Protein AF-A0A8J5D460-F1 (afdb_monomer)

Foldseek 3Di:
DDDDDDDDDDDDDDDDDDDDDDDDDDDDDDPPVVQQQPLLGHADCALDDLEQGFLSSLVSPLVVVCVDPVNVPPDDSLVSLLVSLVRRVVLCVVLVAAFDDSNVLSVLNVVLVVLSVVVSVVSPDPDDVPCSSVVNSVNRRHGSDRGDPVLLVVCVVVVPDDPVVVVVVVVVVVVLVVPDLVVLVVCLVCVVVVVPDPVSNVVSVVVNCCCVPQVVVLQVCQFQLLCLLVSLLVSLLVLVVCCVVPVVVSVVVNVLSVVQQPCLAQQNLLSPLLDPPDDLVLNLLLLVLQVVADADPDADDDDTDHDDHDNPDGSSNNHYNNNCVLVVVLVADSPCSNPRSVCLVVDPRSVSSSVCSRPDGGRSHSSCCVVVVCVVSLVSYGPDPVVSVSSVSSNVVCVVVFVDDPPVRVPD

pLDDT: mean 74.55, std 19.91, range [27.84, 95.88]

Radius of gyration: 32.1 Å; Cα contacts (8 Å, |Δi|>4): 357; chains: 1; bounding box: 64×107×65 Å

Secondary structure (DSSP, 8-state):
----------------PPPP------PPPPPGGGS-BTTTBS--SS--SSSPPBHHHHHHHHHHHHHSGGGTT---HHHHHHHHHHHHHHHHHHTT--B--HHHHHHHHHHHHHHHHHHHTTTT-SS-TTSHHHHHHHHHHSB---B-HHHHHHHHHT-SS-HHHHHHHHHHHHHHHH--HHHHHHHHHTTTTTT--HHHHHHHHHHHHHIIIIIHHHHHTTT-TTTHHHHHHHHHHHHHHHTTT-HHHHHHHHHHHTT-GGGGSTTTGGGGGG-SSS-HHHHHHHHHHHHHSPPPSS---SSPPPPPP-TT--GGGG--GGGGHHHHHHT---GGGGS-GGGGGG-HHHHHHHHHHHHS-----HHHHHHHHHHHHHHHH-S-HHHHHHHHHHHHHHHHH-S--STTTTT-

Mean predicted aligned error: 18.3 Å

Structure (mmCIF, N/CA/C/O backbone):
data_AF-A0A8J5D460-F1
#
_entry.id   AF-A0A8J5D460-F1
#
loop_
_atom_site.group_PDB
_atom_site.id
_atom_site.type_symbol
_atom_site.label_atom_id
_atom_site.label_alt_id
_atom_site.label_comp_id
_atom_site.label_asym_id
_atom_site.label_entity_id
_atom_site.label_seq_id
_atom_site.pdbx_PDB_ins_code
_atom_site.Cartn_x
_atom_site.Cartn_y
_atom_site.Cartn_z
_atom_site.occupancy
_atom_site.B_iso_or_equiv
_atom_site.auth_seq_id
_atom_site.auth_comp_id
_atom_site.auth_asym_id
_atom_site.auth_atom_id
_atom_site.pdbx_PDB_model_num
ATOM 1 N N . MET A 1 1 ? -38.993 -71.519 4.239 1.00 30.92 1 MET A N 1
ATOM 2 C CA . MET A 1 1 ? -38.306 -71.384 5.542 1.00 30.92 1 MET A CA 1
ATOM 3 C C . MET A 1 1 ? -38.251 -69.896 5.842 1.00 30.92 1 MET A C 1
ATOM 5 O O . MET A 1 1 ? -37.661 -69.175 5.060 1.00 30.92 1 MET A O 1
ATOM 9 N N . ALA A 1 2 ? -39.168 -69.382 6.667 1.00 29.34 2 ALA A N 1
ATOM 10 C CA . ALA A 1 2 ? -38.977 -69.244 8.120 1.00 29.34 2 ALA A CA 1
ATOM 11 C C . ALA A 1 2 ? -37.899 -68.165 8.389 1.00 29.34 2 ALA A C 1
ATOM 13 O O . ALA A 1 2 ? -36.791 -68.304 7.907 1.00 29.34 2 ALA A O 1
ATOM 14 N N . VAL A 1 3 ? -38.135 -67.053 9.085 1.00 30.08 3 VAL A N 1
ATOM 15 C CA . VAL A 1 3 ? -38.998 -66.846 10.249 1.00 30.08 3 VAL A CA 1
ATOM 16 C C . VAL A 1 3 ? -39.452 -65.379 10.283 1.00 30.08 3 VAL A C 1
ATOM 18 O O . VAL A 1 3 ? -38.663 -64.470 10.504 1.00 30.08 3 VAL A O 1
ATOM 21 N N . SER A 1 4 ? -40.754 -65.163 10.092 1.00 34.84 4 SER A N 1
ATOM 22 C CA . SER A 1 4 ? -41.487 -64.021 10.637 1.00 34.84 4 SER A CA 1
ATOM 23 C C . SER A 1 4 ? -42.200 -64.549 11.879 1.00 34.84 4 SER A C 1
ATOM 25 O O . SER A 1 4 ? -43.161 -65.304 11.733 1.00 34.84 4 SER A O 1
ATOM 27 N N . LYS A 1 5 ? -41.637 -64.281 13.067 1.00 35.19 5 LYS A N 1
ATOM 28 C CA . LYS A 1 5 ? -42.195 -64.457 14.429 1.00 35.19 5 LYS A CA 1
ATOM 29 C C . LYS A 1 5 ? -41.032 -64.552 15.423 1.00 35.19 5 LYS A C 1
ATOM 31 O O . LYS A 1 5 ? -40.564 -65.653 15.657 1.00 35.19 5 LYS A O 1
ATOM 36 N N . GLU A 1 6 ? -40.609 -63.440 16.027 1.00 31.88 6 GLU A N 1
ATOM 37 C CA . GLU A 1 6 ? -39.998 -63.468 17.372 1.00 31.88 6 GLU A CA 1
ATOM 38 C C . GLU A 1 6 ? -39.789 -62.068 17.964 1.00 31.88 6 GLU A C 1
ATOM 40 O O . GLU A 1 6 ? -38.684 -61.639 18.247 1.00 31.88 6 GLU A O 1
ATOM 45 N N . LEU A 1 7 ? -40.877 -61.335 18.194 1.00 31.59 7 LEU A N 1
ATOM 46 C CA . LEU A 1 7 ? -40.885 -60.261 19.193 1.00 31.59 7 LEU A CA 1
ATOM 47 C C . LEU A 1 7 ? -42.235 -60.289 19.909 1.00 31.59 7 LEU A C 1
ATOM 49 O O . LEU A 1 7 ? -43.162 -59.543 19.595 1.00 31.59 7 LEU A O 1
ATOM 53 N N . ARG A 1 8 ? -42.378 -61.228 20.847 1.00 27.84 8 ARG A N 1
ATOM 54 C CA . ARG A 1 8 ? -43.469 -61.226 21.823 1.00 27.84 8 ARG A CA 1
ATOM 55 C C . ARG A 1 8 ? -43.002 -61.897 23.114 1.00 27.84 8 ARG A C 1
ATOM 57 O O . ARG A 1 8 ? -42.821 -63.105 23.149 1.00 27.84 8 ARG A O 1
ATOM 64 N N . GLY A 1 9 ? -42.877 -61.096 24.172 1.00 31.39 9 GLY A N 1
ATOM 65 C CA . GLY A 1 9 ? -42.979 -61.570 25.552 1.00 31.39 9 GLY A CA 1
ATOM 66 C C . GLY A 1 9 ? -41.684 -61.615 26.362 1.00 31.39 9 GLY A C 1
ATOM 67 O O . GLY A 1 9 ? -41.114 -62.680 26.553 1.00 31.39 9 GLY A O 1
ATOM 68 N N . ARG A 1 10 ? -41.327 -60.493 26.996 1.00 29.97 10 ARG A N 1
ATOM 69 C CA . ARG A 1 10 ? -40.796 -60.510 28.368 1.00 29.97 10 ARG A CA 1
ATOM 70 C C . ARG A 1 10 ? -41.470 -59.400 29.173 1.00 29.97 10 ARG A C 1
ATOM 72 O O . ARG A 1 10 ? -41.252 -58.223 28.917 1.00 29.97 10 ARG A O 1
ATOM 79 N N . LYS A 1 11 ? -42.338 -59.812 30.103 1.00 31.66 11 LYS A N 1
ATOM 80 C CA . LYS A 1 11 ? -42.829 -58.989 31.213 1.00 31.66 11 LYS A CA 1
ATOM 81 C C . LYS A 1 11 ? -41.647 -58.703 32.141 1.00 31.66 11 LYS A C 1
ATOM 83 O O . LYS A 1 11 ? -40.952 -59.646 32.513 1.00 31.66 11 LYS A O 1
ATOM 88 N N . VAL A 1 12 ? -41.462 -57.446 32.526 1.00 33.38 12 VAL A N 1
ATOM 89 C CA . VAL A 1 12 ? -40.692 -57.068 33.716 1.00 33.38 12 VAL A CA 1
ATOM 90 C C . VAL A 1 12 ? -41.587 -56.170 34.562 1.00 33.38 12 VAL A C 1
ATOM 92 O O . VAL A 1 12 ? -42.344 -55.354 34.038 1.00 33.38 12 VAL A O 1
ATOM 95 N N . ASP A 1 13 ? -41.553 -56.473 35.848 1.00 32.03 13 ASP A N 1
ATOM 96 C CA . ASP A 1 13 ? -42.445 -56.082 36.929 1.00 32.03 13 ASP A CA 1
ATOM 97 C C . ASP A 1 13 ? -42.431 -54.570 37.215 1.00 32.03 13 ASP A C 1
ATOM 99 O O . ASP A 1 13 ? -41.388 -53.923 37.121 1.00 32.03 13 ASP A O 1
ATOM 103 N N . ILE A 1 14 ? -43.595 -54.009 37.553 1.00 35.97 14 ILE A N 1
ATOM 104 C CA . ILE A 1 14 ? -43.812 -52.577 37.807 1.00 35.97 14 ILE A CA 1
ATOM 105 C C . ILE A 1 14 ? -44.030 -52.403 39.311 1.00 35.97 14 ILE A C 1
ATOM 107 O O . ILE A 1 14 ? -45.169 -52.404 39.775 1.00 35.97 14 ILE A O 1
ATOM 111 N N . SER A 1 15 ? -42.955 -52.238 40.082 1.00 37.53 15 SER A N 1
ATOM 112 C CA . SER A 1 15 ? -43.077 -51.842 41.491 1.00 37.53 15 SER A CA 1
ATOM 113 C C . SER A 1 15 ? -41.819 -51.170 42.057 1.00 37.53 15 SER A C 1
ATOM 115 O O . SER A 1 15 ? -41.301 -51.590 43.088 1.00 37.53 15 SER A O 1
ATOM 117 N N . GLU A 1 16 ? -41.358 -50.084 41.432 1.00 32.34 16 GLU A N 1
ATOM 118 C CA . GLU A 1 16 ? -40.508 -49.090 42.106 1.00 32.34 16 GLU A CA 1
ATOM 119 C C . GLU A 1 16 ? -41.055 -47.672 41.855 1.00 32.34 16 GLU A C 1
ATOM 121 O O . GLU A 1 16 ? -41.326 -47.315 40.703 1.00 32.34 16 GLU A O 1
ATOM 126 N N . PRO A 1 17 ? -41.276 -46.848 42.899 1.00 34.00 17 PRO A N 1
ATOM 127 C CA . PRO A 1 17 ? -41.777 -45.491 42.728 1.00 34.00 17 PRO A CA 1
ATOM 128 C C . PRO A 1 17 ? -40.685 -44.563 42.173 1.00 34.00 17 PRO A C 1
ATOM 130 O O . PRO A 1 17 ? -39.598 -44.436 42.734 1.00 34.00 17 PRO A O 1
ATOM 133 N N . LEU A 1 18 ? -41.008 -43.881 41.072 1.00 31.12 18 LEU A N 1
ATOM 134 C CA . LEU A 1 18 ? -40.171 -42.863 40.432 1.00 31.12 18 LEU A CA 1
ATOM 135 C C . LEU A 1 18 ? -39.900 -41.667 41.374 1.00 31.12 18 LEU A C 1
ATOM 137 O O . LEU A 1 18 ? -40.817 -41.237 42.082 1.00 31.12 18 LEU A O 1
ATOM 141 N N . PRO A 1 19 ? -38.696 -41.059 41.350 1.00 29.94 19 PRO A N 1
ATOM 142 C CA . PRO A 1 19 ? -38.395 -39.869 42.142 1.00 29.94 19 PRO A CA 1
ATOM 143 C C . PRO A 1 19 ? -39.246 -38.669 41.706 1.00 29.94 19 PRO A C 1
ATOM 145 O O . PRO A 1 19 ? -39.469 -38.439 40.517 1.00 29.94 19 PRO A O 1
ATOM 148 N N . ALA A 1 20 ? -39.700 -37.878 42.679 1.00 31.55 20 ALA A N 1
ATOM 149 C CA . ALA A 1 20 ? -40.540 -36.706 42.464 1.00 31.55 20 ALA A CA 1
ATOM 150 C C . ALA A 1 20 ? -39.890 -35.680 41.513 1.00 31.55 20 ALA A C 1
ATOM 152 O O . ALA A 1 20 ? -38.834 -35.114 41.797 1.00 31.55 20 ALA A O 1
ATOM 153 N N . VAL A 1 21 ? -40.570 -35.394 40.401 1.00 30.92 21 VAL A N 1
ATOM 154 C CA . VAL A 1 21 ? -40.219 -34.321 39.464 1.00 30.92 21 VAL A CA 1
ATOM 155 C C . VAL A 1 21 ? -40.421 -32.969 40.156 1.00 30.92 21 VAL A C 1
ATOM 157 O O . VAL A 1 21 ? -41.554 -32.536 40.381 1.00 30.92 21 VAL A O 1
ATOM 160 N N . GLN A 1 22 ? -39.329 -32.269 40.473 1.00 30.94 22 GLN A N 1
ATOM 161 C CA . GLN A 1 22 ? -39.383 -30.846 40.806 1.00 30.94 22 GLN A CA 1
ATOM 162 C C . GLN A 1 22 ? -39.890 -30.073 39.581 1.00 30.94 22 GLN A C 1
ATOM 164 O O . GLN A 1 22 ? -39.208 -29.969 38.562 1.00 30.94 22 GLN A O 1
ATOM 169 N N . ARG A 1 23 ? -41.100 -29.511 39.676 1.00 28.14 23 ARG A N 1
ATOM 170 C CA . ARG A 1 23 ? -41.624 -28.555 38.694 1.00 28.14 23 ARG A CA 1
ATOM 171 C C . ARG A 1 23 ? -40.758 -27.292 38.712 1.00 28.14 23 ARG A C 1
ATOM 173 O O . ARG A 1 23 ? -40.987 -26.399 39.524 1.00 28.14 23 ARG A O 1
ATOM 180 N N . GLN A 1 24 ? -39.792 -27.187 37.803 1.00 28.48 24 GLN A N 1
ATOM 181 C CA . GLN A 1 24 ? -39.221 -25.889 37.454 1.00 28.48 24 GLN A CA 1
ATOM 182 C C . GLN A 1 24 ? -40.284 -25.077 36.708 1.00 28.48 24 GLN A C 1
ATOM 184 O O . GLN A 1 24 ? -40.775 -25.475 35.652 1.00 28.48 24 GLN A O 1
ATOM 189 N N . ALA A 1 25 ? -40.666 -23.939 37.284 1.00 29.02 25 ALA A N 1
ATOM 190 C CA . ALA A 1 25 ? -41.548 -22.977 36.644 1.00 29.02 25 ALA A CA 1
ATOM 191 C C . ALA A 1 25 ? -40.909 -22.485 35.334 1.00 29.02 25 ALA A C 1
ATOM 193 O O . ALA A 1 25 ? -39.847 -21.860 35.352 1.00 29.02 25 ALA A O 1
ATOM 194 N N . SER A 1 26 ? -41.558 -22.745 34.196 1.00 29.64 26 SER A N 1
ATOM 195 C CA . SER A 1 26 ? -41.125 -22.226 32.899 1.00 29.64 26 SER A CA 1
ATOM 196 C C . SER A 1 26 ? -41.203 -20.695 32.917 1.00 29.64 26 SER A C 1
ATOM 198 O O . SER A 1 26 ? -42.296 -20.117 32.896 1.00 29.64 26 SER A O 1
ATOM 200 N N . ARG A 1 27 ? -40.053 -20.015 32.966 1.00 40.69 27 ARG A N 1
ATOM 201 C CA . ARG A 1 27 ? -39.991 -18.566 32.746 1.00 40.69 27 ARG A CA 1
ATOM 202 C C . ARG A 1 27 ? -40.413 -18.286 31.304 1.00 40.69 27 ARG A C 1
ATOM 2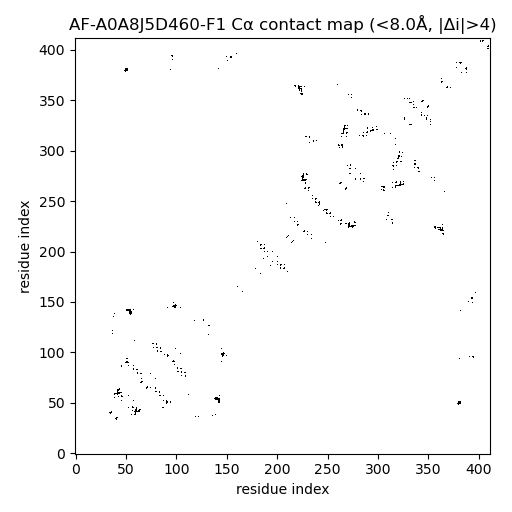04 O O . ARG A 1 27 ? -39.834 -18.831 30.369 1.00 40.69 27 ARG A O 1
ATOM 211 N N . ARG A 1 28 ? -41.443 -17.452 31.132 1.00 30.20 28 ARG A N 1
ATOM 212 C CA . ARG A 1 28 ? -41.881 -16.974 29.812 1.00 30.20 28 ARG A CA 1
ATOM 213 C C . ARG A 1 28 ? -40.702 -16.287 29.098 1.00 30.20 28 ARG A C 1
ATOM 215 O O . ARG A 1 28 ? -39.973 -15.551 29.766 1.00 30.20 28 ARG A O 1
ATOM 222 N N . PRO A 1 29 ? -40.522 -16.470 27.777 1.00 32.62 29 PRO A N 1
ATOM 223 C CA . PRO A 1 29 ? -39.490 -15.761 27.027 1.00 32.62 29 PRO A CA 1
ATOM 224 C C . PRO A 1 29 ? -39.764 -14.254 27.072 1.00 32.62 29 PRO A C 1
ATOM 226 O O . PRO A 1 29 ? -40.862 -13.811 26.730 1.00 32.62 29 PRO A O 1
ATOM 229 N N . ALA A 1 30 ? -38.782 -13.469 27.513 1.00 36.41 30 ALA A N 1
ATOM 230 C CA . ALA A 1 30 ? -38.867 -12.015 27.483 1.00 36.41 30 ALA A CA 1
ATOM 231 C C . ALA A 1 30 ? -38.861 -11.535 26.021 1.00 36.41 30 ALA A C 1
ATOM 233 O O . ALA A 1 30 ? -37.948 -11.841 25.255 1.00 36.41 30 ALA A O 1
ATOM 234 N N . THR A 1 31 ? -39.894 -10.801 25.616 1.00 35.47 31 THR A N 1
ATOM 235 C CA . THR A 1 31 ? -39.980 -10.160 24.296 1.00 35.47 31 THR A CA 1
ATOM 236 C C . THR A 1 31 ? -38.885 -9.099 24.129 1.00 35.47 31 THR A C 1
ATOM 238 O O . THR A 1 31 ? -38.551 -8.412 25.090 1.00 35.47 31 THR A O 1
ATOM 241 N N . ARG A 1 32 ? -38.365 -8.918 22.901 1.00 41.31 32 ARG A N 1
ATOM 242 C CA . ARG A 1 32 ? -37.256 -8.001 22.525 1.00 41.31 32 ARG A CA 1
ATOM 243 C C . ARG A 1 32 ? -37.330 -6.568 23.094 1.00 41.31 32 ARG A C 1
ATOM 245 O O . ARG A 1 32 ? -36.288 -5.947 23.247 1.00 41.31 32 ARG A O 1
ATOM 252 N N . SER A 1 33 ? -38.514 -6.051 23.435 1.00 38.78 33 SER A N 1
ATOM 253 C CA . SER A 1 33 ? -38.688 -4.722 24.049 1.00 38.78 33 SER A CA 1
ATOM 254 C C . SER A 1 33 ? -38.305 -4.647 25.536 1.00 38.78 33 SER A C 1
ATOM 256 O O . SER A 1 33 ? -38.184 -3.553 26.078 1.00 38.78 33 SER A O 1
ATOM 258 N N . ALA A 1 34 ? -38.121 -5.784 26.215 1.00 42.81 34 ALA A N 1
ATOM 259 C CA . ALA A 1 34 ? -37.854 -5.842 27.655 1.00 42.81 34 ALA A CA 1
ATOM 260 C C . ALA A 1 34 ? -36.369 -5.657 28.027 1.00 42.81 34 ALA A C 1
ATOM 262 O O . ALA A 1 34 ? -36.057 -5.517 29.208 1.00 42.81 34 ALA A O 1
ATOM 263 N N . THR A 1 35 ? -35.462 -5.651 27.044 1.00 55.88 35 THR A N 1
ATOM 264 C CA . THR A 1 35 ? -34.000 -5.620 27.255 1.00 55.88 35 THR A CA 1
ATOM 265 C C . THR A 1 35 ? -33.343 -4.304 26.828 1.00 55.88 35 THR A C 1
ATOM 267 O O . THR A 1 35 ? -32.146 -4.115 27.044 1.00 55.88 35 THR A O 1
ATOM 270 N N . GLU A 1 36 ? -34.101 -3.393 26.216 1.00 70.56 36 GLU A N 1
ATOM 271 C CA . GLU A 1 36 ? -33.596 -2.094 25.776 1.00 70.56 36 GLU A CA 1
ATOM 272 C C . GLU A 1 36 ? -33.526 -1.120 26.960 1.00 70.56 36 GLU A C 1
ATOM 274 O O . GLU A 1 36 ? -34.531 -0.774 27.588 1.00 70.56 36 GLU A O 1
ATOM 279 N N . THR A 1 37 ? -32.316 -0.668 27.285 1.00 76.19 37 THR A N 1
ATOM 280 C CA . THR A 1 37 ? -32.098 0.283 28.373 1.00 76.19 37 THR A CA 1
ATOM 281 C C . THR A 1 37 ? -32.295 1.705 27.857 1.00 76.19 37 THR A C 1
ATOM 283 O O . THR A 1 37 ? -31.671 2.114 26.878 1.00 76.19 37 THR A O 1
ATOM 286 N N . PHE A 1 38 ? -33.150 2.473 28.543 1.00 78.56 38 PHE A N 1
ATOM 287 C CA . PHE A 1 38 ? -33.529 3.851 28.199 1.00 78.56 38 PHE A CA 1
ATOM 288 C C . PHE A 1 38 ? -32.326 4.697 27.734 1.00 78.56 38 PHE A C 1
ATOM 290 O O . PHE A 1 38 ? -31.362 4.839 28.482 1.00 78.56 38 PHE A O 1
ATOM 297 N N . LEU A 1 39 ? -32.395 5.254 26.517 1.00 78.06 39 LEU A N 1
ATOM 298 C CA . LEU A 1 39 ? -31.374 6.073 25.826 1.00 78.06 39 LEU A CA 1
ATOM 299 C C . LEU A 1 39 ? -30.054 5.375 25.437 1.00 78.06 39 LEU A C 1
ATOM 301 O O . LEU A 1 39 ? -29.355 5.884 24.561 1.00 78.06 39 LEU A O 1
ATOM 305 N N . ILE A 1 40 ? -29.702 4.237 26.039 1.00 78.44 40 ILE A N 1
ATOM 306 C CA . ILE A 1 40 ? -28.407 3.559 25.834 1.00 78.44 40 ILE A CA 1
ATOM 307 C C . ILE A 1 40 ? -28.497 2.481 24.744 1.00 78.44 40 ILE A C 1
ATOM 309 O O . ILE A 1 40 ? -27.553 2.323 23.964 1.00 78.44 40 ILE A O 1
ATOM 313 N N . GLY A 1 41 ? -29.626 1.771 24.668 1.00 82.88 41 GLY A N 1
ATOM 314 C CA . GLY A 1 41 ? -29.824 0.626 23.778 1.00 82.88 41 GLY A CA 1
ATOM 315 C C . GLY A 1 41 ? -29.574 -0.708 24.489 1.00 82.88 41 GLY A C 1
ATOM 316 O O . GLY A 1 41 ? -29.993 -0.894 25.633 1.00 82.88 41 GLY A O 1
ATOM 317 N N . TYR A 1 42 ? -28.908 -1.646 23.813 1.00 80.38 42 TYR A N 1
ATOM 318 C CA . TYR A 1 42 ? -28.717 -3.023 24.287 1.00 80.38 42 TYR A CA 1
ATOM 319 C C . TYR A 1 42 ? -27.351 -3.230 24.965 1.00 80.38 42 TYR A C 1
ATOM 321 O O . TYR A 1 42 ? -26.370 -2.626 24.526 1.00 80.38 42 TYR A O 1
ATOM 329 N N . PRO A 1 43 ? -27.253 -4.095 25.995 1.00 82.69 43 PRO A N 1
ATOM 330 C CA . PRO A 1 43 ? -25.968 -4.519 26.548 1.00 82.69 43 PRO A CA 1
ATOM 331 C C . PRO A 1 43 ? -25.073 -5.165 25.480 1.00 82.69 43 PRO A C 1
ATOM 333 O O . PRO A 1 43 ? -25.569 -5.881 24.611 1.00 82.69 43 PRO A O 1
ATOM 336 N N . SER A 1 44 ? -23.759 -4.953 25.572 1.00 82.62 44 SER A N 1
ATOM 337 C CA . SER A 1 44 ? -22.770 -5.549 24.665 1.00 82.62 44 SER A CA 1
ATOM 338 C C . SER A 1 44 ? -21.678 -6.251 25.461 1.00 82.62 44 SER A C 1
ATOM 340 O O . SER A 1 44 ? -21.067 -5.643 26.334 1.00 82.62 44 SER A O 1
ATOM 342 N N . SER A 1 45 ? -21.393 -7.513 25.135 1.00 80.44 45 SER A N 1
ATOM 343 C CA . SER A 1 45 ? -20.332 -8.301 25.779 1.00 80.44 45 SER A CA 1
ATOM 344 C C . SER A 1 45 ? -18.919 -7.900 25.358 1.00 80.44 45 SER A C 1
ATOM 346 O O . SER A 1 45 ? -17.942 -8.396 25.907 1.00 80.44 45 SER A O 1
ATOM 348 N N . SER A 1 46 ? -18.793 -7.009 24.376 1.00 77.88 46 SER A N 1
ATOM 349 C CA . SER A 1 46 ? -17.508 -6.522 23.889 1.00 77.88 46 SER A CA 1
ATOM 350 C C . SER A 1 46 ? -17.580 -5.045 23.539 1.00 77.88 46 SER A C 1
ATOM 352 O O . SER A 1 46 ? -18.549 -4.588 22.925 1.00 77.88 46 SER A O 1
ATOM 354 N N . ILE A 1 47 ? -16.512 -4.320 23.851 1.00 77.62 47 ILE A N 1
ATOM 355 C CA . ILE A 1 47 ? -16.261 -2.990 23.302 1.00 77.62 47 ILE A CA 1
ATOM 356 C C . ILE A 1 47 ? -15.645 -3.218 21.920 1.00 77.62 47 ILE A C 1
ATOM 358 O O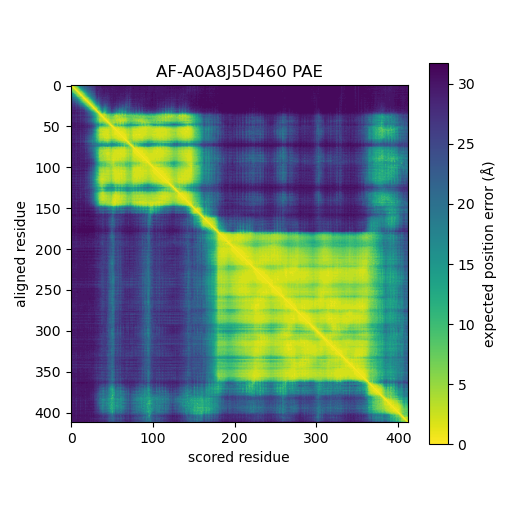 . ILE A 1 47 ? -14.490 -3.615 21.809 1.00 77.62 47 ILE A O 1
ATOM 362 N N . SER A 1 48 ? -16.449 -3.093 20.866 1.00 62.78 48 SER A N 1
ATOM 363 C CA . SER A 1 48 ? -16.021 -3.374 19.494 1.00 62.78 48 SER A CA 1
ATOM 364 C C . SER A 1 48 ? -15.679 -2.093 18.734 1.00 62.78 48 SER A C 1
ATOM 366 O O . SER A 1 48 ? -16.291 -1.043 18.927 1.00 62.78 48 SER A O 1
ATOM 368 N N . GLY A 1 49 ? -14.702 -2.190 17.833 1.00 59.69 49 GLY A N 1
ATOM 369 C CA . GLY A 1 49 ? -14.336 -1.120 16.907 1.00 59.69 49 GLY A CA 1
ATOM 370 C C . GLY A 1 49 ? -12.834 -0.865 16.856 1.00 59.69 49 GLY A C 1
ATOM 371 O O . GLY A 1 49 ? -12.106 -1.106 17.811 1.00 59.69 49 GLY A O 1
ATOM 372 N N . SER A 1 50 ? -12.368 -0.343 15.724 1.00 53.06 50 SER A N 1
ATOM 373 C CA . SER A 1 50 ? -10.999 0.149 15.548 1.00 53.06 50 SER A CA 1
ATOM 374 C C . SER A 1 50 ? -10.778 1.535 16.174 1.00 53.06 50 SER A C 1
ATOM 376 O O . SER A 1 50 ? -9.721 2.114 15.973 1.00 53.06 50 SER A O 1
ATOM 378 N N . LYS A 1 51 ? -11.758 2.087 16.904 1.00 67.06 51 LYS A N 1
ATOM 379 C CA . LYS A 1 51 ? -11.761 3.470 17.404 1.00 67.06 51 LYS A CA 1
ATOM 380 C C . LYS A 1 51 ? -11.622 3.548 18.921 1.00 67.06 51 LYS A C 1
ATOM 382 O O . LYS A 1 51 ? -11.856 2.557 19.611 1.00 67.06 51 LYS A O 1
ATOM 387 N N . LEU A 1 52 ? -11.291 4.733 19.443 1.00 75.00 52 LEU A N 1
ATOM 388 C CA . LEU A 1 52 ? -11.428 4.981 20.877 1.00 75.00 52 LEU A CA 1
ATOM 389 C C . LEU A 1 52 ? -12.907 4.849 21.302 1.00 75.00 52 LEU A C 1
ATOM 391 O O . LEU A 1 52 ? -13.779 5.348 20.583 1.00 75.00 52 LEU A O 1
ATOM 395 N N . PRO A 1 53 ? -13.205 4.193 22.441 1.00 84.06 53 PRO A N 1
ATOM 396 C CA . PRO A 1 53 ? -14.581 3.905 22.830 1.00 84.06 53 PRO A CA 1
ATOM 397 C C . PRO A 1 53 ? -15.408 5.158 23.124 1.00 84.06 53 PRO A C 1
ATOM 399 O O . PRO A 1 53 ? -14.933 6.098 23.765 1.00 84.06 53 PRO A O 1
ATOM 402 N N . THR A 1 54 ? -16.675 5.148 22.713 1.00 86.00 54 THR A N 1
ATOM 403 C CA . THR A 1 54 ? -17.635 6.192 23.099 1.00 86.00 54 THR A CA 1
ATOM 404 C C . THR A 1 54 ? -18.202 5.958 24.497 1.00 86.00 54 THR A C 1
ATOM 406 O O . THR A 1 54 ? -18.176 4.845 25.035 1.00 86.00 54 THR A O 1
ATOM 409 N N . ASN A 1 55 ? -18.792 7.009 25.066 1.00 85.94 55 ASN A N 1
ATOM 410 C CA . ASN A 1 55 ? -19.555 6.954 26.311 1.00 85.94 55 ASN A CA 1
ATOM 411 C C . ASN A 1 55 ? -20.656 5.874 26.260 1.00 85.94 55 ASN A C 1
ATOM 413 O O . ASN A 1 55 ? -20.871 5.148 27.234 1.00 85.94 55 ASN A O 1
ATOM 417 N N . ARG A 1 56 ? -21.307 5.700 25.103 1.00 86.81 56 ARG A N 1
ATOM 418 C CA . ARG A 1 56 ? -22.307 4.654 24.851 1.00 86.81 56 ARG A CA 1
ATOM 419 C C . ARG A 1 56 ? -21.710 3.256 24.931 1.00 86.81 56 ARG A C 1
ATOM 421 O O . ARG A 1 56 ? -22.292 2.405 25.594 1.00 86.81 56 ARG A O 1
ATOM 428 N N . GLN A 1 57 ? -20.569 3.011 24.291 1.00 86.25 57 GLN A N 1
ATOM 429 C CA . GLN A 1 57 ? -19.935 1.688 24.295 1.00 86.25 57 GLN A CA 1
ATOM 430 C C . GLN A 1 57 ? -19.467 1.286 25.696 1.00 86.25 57 GLN A C 1
ATOM 432 O O . GLN A 1 57 ? -19.685 0.147 26.110 1.00 86.25 57 GLN A O 1
ATOM 437 N N . ALA A 1 58 ? -18.909 2.236 26.454 1.00 87.94 58 ALA A N 1
ATOM 438 C CA . ALA A 1 58 ? -18.580 2.038 27.864 1.00 87.94 58 ALA A CA 1
ATOM 439 C C . ALA A 1 58 ? -19.820 1.610 28.670 1.00 87.94 58 ALA A C 1
ATOM 441 O O . ALA A 1 58 ? -19.785 0.649 29.436 1.00 87.94 58 ALA A O 1
ATOM 442 N N . PHE A 1 59 ? -20.953 2.278 28.446 1.00 87.38 59 PHE A N 1
ATOM 443 C CA . PHE A 1 59 ? -22.213 1.953 29.109 1.00 87.38 59 PHE A CA 1
ATOM 444 C C . PHE A 1 59 ? -22.805 0.606 28.705 1.00 87.38 59 PHE A C 1
ATOM 446 O O . PHE A 1 59 ? -23.306 -0.120 29.559 1.00 87.38 59 PHE A O 1
ATOM 453 N N . GLN A 1 60 ? -22.770 0.262 27.420 1.00 87.44 60 GLN A N 1
ATOM 454 C CA . GLN A 1 60 ? -23.277 -1.021 26.932 1.00 87.44 60 GLN A CA 1
ATOM 455 C C . GLN A 1 60 ? -22.496 -2.191 27.537 1.00 87.44 60 GLN A C 1
ATOM 457 O O . GLN A 1 60 ? -23.101 -3.204 27.891 1.00 87.44 60 GLN A O 1
ATOM 462 N N . TYR A 1 61 ? -21.182 -2.028 27.712 1.00 88.12 61 TYR A N 1
ATOM 463 C CA . TYR A 1 61 ? -20.341 -3.003 28.401 1.00 88.12 61 TYR A CA 1
ATOM 464 C C . TYR A 1 61 ? -20.646 -3.071 29.903 1.00 88.12 61 TYR A C 1
ATOM 466 O O . TYR A 1 61 ? -20.859 -4.154 30.442 1.00 88.12 61 TYR A O 1
ATOM 474 N N . PHE A 1 62 ? -20.798 -1.926 30.571 1.00 88.12 62 PHE A N 1
ATOM 475 C CA . PHE A 1 62 ? -21.210 -1.882 31.977 1.00 88.12 62 PHE A CA 1
ATOM 476 C C . PHE A 1 62 ? -22.556 -2.586 32.228 1.00 88.12 62 PHE A C 1
ATOM 478 O O . PHE A 1 62 ? -22.698 -3.344 33.187 1.00 88.12 62 PHE A O 1
ATOM 485 N N . LEU A 1 63 ? -23.545 -2.383 31.349 1.00 85.75 63 LEU A N 1
ATOM 486 C CA . LEU A 1 63 ? -24.842 -3.064 31.427 1.00 85.75 63 LEU A CA 1
ATOM 487 C C . LEU A 1 63 ? -24.712 -4.577 31.219 1.00 85.75 63 LEU A C 1
ATOM 489 O O . LEU A 1 63 ? -25.449 -5.346 31.836 1.00 85.75 63 LEU A O 1
ATOM 493 N N . HIS A 1 64 ? -23.775 -5.016 30.375 1.00 86.00 64 HIS A N 1
ATOM 494 C CA . HIS A 1 64 ? -23.483 -6.436 30.218 1.00 86.00 64 HIS A CA 1
ATOM 495 C C . HIS A 1 64 ? -22.926 -7.020 31.518 1.00 86.00 64 HIS A C 1
ATOM 497 O O . HIS A 1 64 ? -23.469 -8.015 31.998 1.00 86.00 64 HIS A O 1
ATOM 503 N N . LEU A 1 65 ? -21.947 -6.357 32.143 1.00 84.56 65 LEU A N 1
ATOM 504 C CA . LEU A 1 65 ? -21.394 -6.782 33.432 1.00 84.56 65 LEU A CA 1
ATOM 505 C C . LEU A 1 65 ? -22.466 -6.865 34.530 1.00 84.56 65 LEU A C 1
ATOM 507 O O . LEU A 1 65 ? -22.459 -7.807 35.319 1.00 84.56 65 LEU A O 1
ATOM 511 N N . GLN A 1 66 ? -23.430 -5.935 34.549 1.00 82.88 66 GLN A N 1
ATOM 512 C CA . GLN A 1 66 ? -24.582 -5.981 35.464 1.00 82.88 66 GLN A CA 1
ATOM 513 C C . GLN A 1 66 ? -25.526 -7.164 35.209 1.00 82.88 66 GLN A C 1
ATOM 515 O O . GLN A 1 66 ? -26.192 -7.626 36.133 1.00 82.88 66 GLN A O 1
ATOM 520 N N . SER A 1 67 ? -25.619 -7.632 33.964 1.00 80.50 67 SER A N 1
ATOM 521 C CA . SER A 1 67 ? -26.495 -8.743 33.582 1.00 80.50 67 SER A CA 1
ATOM 522 C C . SER A 1 67 ? -25.904 -10.127 33.874 1.00 80.50 67 SER A C 1
ATOM 524 O O . SER A 1 67 ? -26.627 -11.122 33.793 1.00 80.50 67 SER A O 1
ATOM 526 N N . LEU A 1 68 ? -24.610 -10.206 34.216 1.00 80.06 68 LEU A N 1
ATOM 527 C CA . LEU A 1 68 ? -23.937 -11.469 34.508 1.00 80.06 68 LEU A CA 1
ATOM 528 C C . LEU A 1 68 ? -24.465 -12.094 35.812 1.00 80.06 68 LEU A C 1
ATOM 530 O O . LEU A 1 68 ? -24.657 -11.372 36.793 1.00 80.06 68 LEU A O 1
ATOM 534 N N . PRO A 1 69 ? -24.655 -13.430 35.869 1.00 72.56 69 PRO A N 1
ATOM 535 C CA . PRO A 1 69 ? -25.189 -14.115 37.050 1.00 72.56 69 PRO A CA 1
ATOM 536 C C . PRO A 1 69 ? -24.417 -13.803 38.339 1.00 72.56 69 PRO A C 1
ATOM 538 O O . PRO A 1 69 ? -25.029 -13.607 39.386 1.00 72.56 69 PRO A O 1
ATOM 541 N N . GLU A 1 70 ? -23.095 -13.668 38.238 1.00 74.62 70 GLU A N 1
ATOM 542 C CA . GLU A 1 70 ? -22.172 -13.348 39.338 1.00 74.62 70 GLU A CA 1
ATOM 543 C C . GLU A 1 70 ? -22.446 -11.973 39.975 1.00 74.62 70 GLU A C 1
ATOM 545 O O . GLU A 1 70 ? -22.196 -11.765 41.160 1.00 74.62 70 GLU A O 1
ATOM 550 N N . ASN A 1 71 ? -23.054 -11.061 39.213 1.00 72.88 71 ASN A N 1
ATOM 551 C CA . ASN A 1 71 ? -23.308 -9.671 39.580 1.00 72.88 71 ASN A CA 1
ATOM 552 C C . ASN A 1 71 ? -24.801 -9.372 39.804 1.00 72.88 71 ASN A C 1
ATOM 554 O O . ASN A 1 71 ? -25.192 -8.216 39.925 1.00 72.88 71 ASN A O 1
ATOM 558 N N . THR A 1 72 ? -25.670 -10.383 39.894 1.00 59.16 72 THR A N 1
ATOM 559 C CA . THR A 1 72 ? -27.119 -10.169 40.112 1.00 59.16 72 THR A CA 1
ATOM 560 C C . THR A 1 72 ? -27.505 -9.907 41.580 1.00 59.16 72 THR A C 1
ATOM 562 O O . THR A 1 72 ? -28.661 -9.602 41.872 1.00 59.16 72 THR A O 1
ATOM 565 N N . GLY A 1 73 ? -26.537 -9.959 42.507 1.00 53.78 73 GLY A N 1
ATOM 566 C CA . GLY A 1 73 ? -26.722 -9.867 43.964 1.00 53.78 73 GLY A CA 1
ATOM 567 C C . GLY A 1 73 ? -26.486 -8.493 44.607 1.00 53.78 73 GLY A C 1
ATOM 568 O O . GLY A 1 73 ? -26.181 -8.444 45.795 1.00 53.78 73 GLY A O 1
ATOM 569 N N . ASN A 1 74 ? -26.641 -7.390 43.862 1.00 60.31 74 ASN A N 1
ATOM 570 C CA . ASN A 1 74 ? -26.360 -6.005 44.294 1.00 60.31 74 ASN A CA 1
ATOM 571 C C . ASN A 1 74 ? -24.848 -5.647 44.317 1.00 60.31 74 ASN A C 1
ATOM 573 O O . ASN A 1 74 ? -24.284 -5.319 45.365 1.00 60.31 74 ASN A O 1
ATOM 577 N N . PRO A 1 75 ? -24.169 -5.713 43.158 1.00 65.81 75 PRO A N 1
A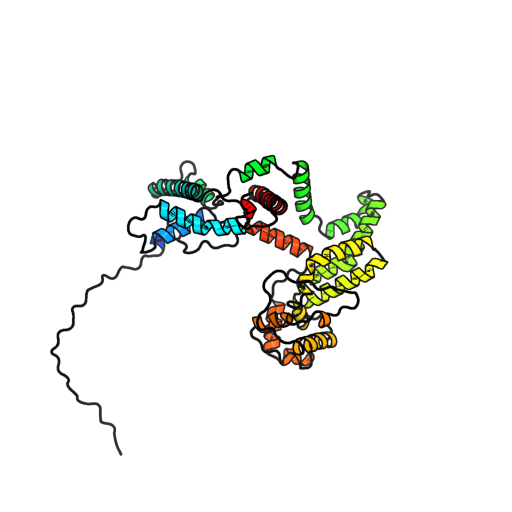TOM 578 C CA . PRO A 1 75 ? -22.743 -5.446 43.033 1.00 65.81 75 PRO A CA 1
ATOM 579 C C . PRO A 1 75 ? -22.473 -3.971 43.324 1.00 65.81 75 PRO A C 1
ATOM 581 O O . PRO A 1 75 ? -23.267 -3.086 42.981 1.00 65.81 75 PRO A O 1
ATOM 584 N N . LYS A 1 76 ? -21.326 -3.665 43.936 1.00 77.31 76 LYS A N 1
ATOM 585 C CA . LYS A 1 76 ? -20.918 -2.268 44.093 1.00 77.31 76 LYS A CA 1
ATOM 586 C C . LYS A 1 76 ? -20.714 -1.693 42.695 1.00 77.31 76 LYS A C 1
ATOM 588 O O . LYS A 1 76 ? -19.796 -2.083 41.985 1.00 77.31 76 LYS A O 1
ATOM 593 N N . HIS A 1 77 ? -21.544 -0.724 42.308 1.00 81.50 77 HIS A N 1
ATOM 594 C CA . HIS A 1 77 ? -21.437 -0.053 41.005 1.00 81.50 77 HIS A CA 1
ATOM 595 C C . HIS A 1 77 ? -20.028 0.494 40.715 1.00 81.50 77 HIS A C 1
ATOM 597 O O . HIS A 1 77 ? -19.653 0.616 39.555 1.00 81.50 77 HIS A O 1
ATOM 603 N N . GLN A 1 78 ? -19.255 0.799 41.762 1.00 82.62 78 GLN A N 1
ATOM 604 C CA . GLN A 1 78 ? -17.860 1.213 41.654 1.00 82.62 78 GLN A CA 1
ATOM 605 C C . GLN A 1 78 ? -16.951 0.108 41.094 1.00 82.62 78 GLN A C 1
ATOM 607 O O . GLN A 1 78 ? -16.073 0.409 40.292 1.00 82.62 78 GLN A O 1
ATOM 612 N N . ASP A 1 79 ? -17.166 -1.148 41.484 1.00 83.81 79 ASP A N 1
ATOM 613 C CA . ASP A 1 79 ? -16.340 -2.278 41.048 1.00 83.81 79 ASP A CA 1
ATOM 614 C C . ASP A 1 79 ? -16.596 -2.572 39.563 1.00 83.81 79 ASP A C 1
ATOM 616 O O . ASP A 1 79 ? -15.657 -2.668 38.778 1.00 83.81 79 ASP A O 1
ATOM 620 N N . LEU A 1 80 ? -17.865 -2.534 39.146 1.00 86.25 80 LEU A N 1
ATOM 621 C CA . LEU A 1 80 ? -18.255 -2.650 37.735 1.00 86.25 80 LEU A CA 1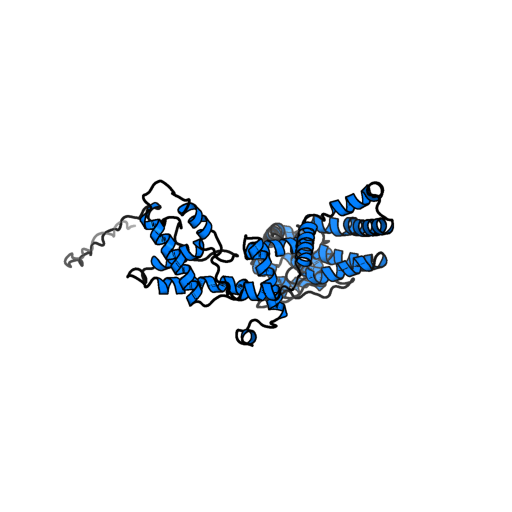
ATOM 622 C C . LEU A 1 80 ? -17.739 -1.484 36.876 1.00 86.25 80 LEU A C 1
ATOM 624 O O . LEU A 1 80 ? -17.374 -1.667 35.714 1.00 86.25 80 LEU A O 1
ATOM 628 N N . ALA A 1 81 ? -17.698 -0.268 37.433 1.00 87.75 81 ALA A N 1
ATOM 629 C CA . ALA A 1 81 ? -17.118 0.888 36.752 1.00 87.75 81 ALA A CA 1
ATOM 630 C C . ALA A 1 81 ? -15.600 0.731 36.574 1.00 87.75 81 ALA A C 1
ATOM 632 O O . ALA A 1 81 ? -15.074 1.064 35.513 1.00 87.75 81 ALA A O 1
ATOM 633 N N . ASN A 1 82 ? -14.900 0.189 37.577 1.00 87.38 82 ASN A N 1
ATOM 634 C CA . ASN A 1 82 ? -13.475 -0.117 37.467 1.00 87.38 82 ASN A CA 1
ATOM 635 C C . ASN A 1 82 ? -13.221 -1.149 36.360 1.00 87.38 82 ASN A C 1
ATOM 637 O O . ASN A 1 82 ? -12.365 -0.918 35.511 1.00 87.38 82 ASN A O 1
ATOM 641 N N . GLU A 1 83 ? -13.997 -2.231 36.319 1.00 87.25 83 GLU A N 1
ATOM 642 C CA . GLU A 1 83 ? -13.875 -3.280 35.298 1.00 87.25 83 GLU A CA 1
ATOM 643 C C . GLU A 1 83 ? -14.178 -2.757 33.883 1.00 87.25 83 GLU A C 1
ATOM 645 O O . GLU A 1 83 ? -13.456 -3.044 32.927 1.00 87.25 83 GLU A O 1
ATOM 650 N N . THR A 1 84 ? -15.184 -1.887 33.754 1.00 88.19 84 THR A N 1
ATOM 651 C CA . THR A 1 84 ? -15.493 -1.198 32.490 1.00 88.19 84 THR A CA 1
ATOM 652 C C . THR A 1 84 ? -14.311 -0.353 32.011 1.00 88.19 84 THR A C 1
ATOM 654 O O . THR A 1 84 ? -13.929 -0.407 30.844 1.00 88.19 84 THR A O 1
ATOM 657 N N . VAL A 1 85 ? -13.688 0.409 32.913 1.00 88.94 85 VAL A N 1
ATOM 658 C CA . VAL A 1 85 ? -12.507 1.224 32.595 1.00 88.94 85 VAL A CA 1
ATOM 659 C C . VAL A 1 85 ? -11.303 0.350 32.241 1.00 88.94 85 VAL A C 1
ATOM 661 O O . VAL A 1 85 ? -10.553 0.691 31.327 1.00 88.94 85 VAL A O 1
ATOM 664 N N . GLU A 1 86 ? -11.112 -0.786 32.913 1.00 88.44 86 GLU A N 1
ATOM 665 C CA . GLU A 1 86 ? -10.037 -1.729 32.587 1.00 88.44 86 GLU A CA 1
ATOM 666 C C . GLU A 1 86 ? -10.168 -2.310 31.181 1.00 88.44 86 GLU A C 1
ATOM 668 O O . GLU A 1 86 ? -9.154 -2.435 30.495 1.00 88.44 86 GLU A O 1
ATOM 673 N N . ALA A 1 87 ? -11.393 -2.556 30.712 1.00 86.94 87 ALA A N 1
ATOM 674 C CA . ALA A 1 87 ? -11.645 -2.960 29.333 1.00 86.94 87 ALA A CA 1
ATOM 675 C C . ALA A 1 87 ? -11.370 -1.835 28.310 1.00 86.94 87 ALA A C 1
ATOM 677 O O . ALA A 1 87 ? -11.024 -2.116 27.164 1.00 86.94 87 ALA A O 1
ATOM 678 N N . ILE A 1 88 ? -11.481 -0.560 28.706 1.00 86.81 88 ILE A N 1
ATOM 679 C CA . ILE A 1 88 ? -11.296 0.612 27.824 1.00 86.81 88 ILE A CA 1
ATOM 680 C C . ILE A 1 88 ? -9.827 1.044 27.708 1.00 86.81 88 ILE A C 1
ATOM 682 O O . ILE A 1 88 ? -9.393 1.488 26.643 1.00 86.81 88 ILE A O 1
ATOM 686 N N . ILE A 1 89 ? -9.038 0.917 28.778 1.00 84.06 89 ILE A N 1
ATOM 687 C CA . ILE A 1 89 ? -7.631 1.355 28.817 1.00 84.06 89 ILE A CA 1
ATOM 688 C C . ILE A 1 89 ? -6.781 0.819 27.647 1.00 84.06 89 ILE A C 1
ATOM 690 O O . ILE A 1 89 ? -6.016 1.610 27.085 1.00 84.06 89 ILE A O 1
ATOM 694 N N . PRO A 1 90 ? -6.893 -0.458 27.227 1.00 81.44 90 PRO A N 1
ATOM 695 C CA . PRO A 1 90 ? -6.143 -0.976 26.087 1.00 81.44 90 PRO A CA 1
ATOM 696 C C . PRO A 1 90 ? -6.341 -0.169 24.798 1.00 81.44 90 PRO A C 1
ATOM 698 O O . PRO A 1 90 ? -5.378 0.029 24.061 1.00 81.44 90 PRO A O 1
ATOM 701 N N . PHE A 1 91 ? -7.539 0.368 24.541 1.00 77.31 91 PHE A N 1
ATOM 702 C CA . PHE A 1 91 ? -7.808 1.193 23.355 1.00 77.31 91 PHE A CA 1
ATOM 703 C C . PHE A 1 91 ? -7.001 2.497 23.361 1.00 77.31 91 PHE A C 1
ATOM 705 O O . PHE A 1 91 ? -6.428 2.889 22.344 1.00 77.31 91 PHE A O 1
ATOM 712 N N . TRP A 1 92 ? -6.869 3.128 24.528 1.00 77.69 92 TRP A N 1
ATOM 713 C CA . TRP A 1 92 ? -6.068 4.342 24.707 1.00 77.69 92 TRP A CA 1
ATOM 714 C C . TRP A 1 92 ? -4.562 4.068 24.648 1.00 77.69 92 TRP A C 1
ATOM 716 O O . TRP A 1 92 ? -3.799 4.856 24.084 1.00 77.69 92 TRP A O 1
ATOM 726 N N . GLN A 1 93 ? -4.134 2.911 25.160 1.00 72.88 93 GLN A N 1
ATOM 727 C CA . GLN A 1 93 ? -2.751 2.447 25.039 1.00 72.88 93 GLN A CA 1
ATOM 728 C C . GLN A 1 93 ? -2.376 2.153 23.581 1.00 72.88 93 GLN A C 1
ATOM 730 O O . GLN A 1 93 ? -1.299 2.555 23.139 1.00 72.88 93 GLN A O 1
ATOM 735 N N . MET A 1 94 ? -3.275 1.525 22.814 1.00 64.56 94 MET A N 1
ATOM 736 C CA . MET A 1 94 ? -3.104 1.294 21.374 1.00 64.56 94 MET A CA 1
ATOM 737 C C . MET A 1 94 ? -2.986 2.612 20.592 1.00 64.56 94 MET A C 1
ATOM 739 O O . MET A 1 94 ? -2.163 2.712 19.682 1.00 64.56 94 MET A O 1
ATOM 743 N N . ALA A 1 95 ? -3.725 3.649 21.001 1.00 58.53 95 ALA A N 1
ATOM 744 C CA . ALA A 1 95 ? -3.640 4.998 20.437 1.00 58.53 95 ALA A CA 1
ATOM 745 C C . ALA A 1 95 ? -2.418 5.817 20.914 1.00 58.53 95 ALA A C 1
ATOM 747 O O . ALA A 1 95 ? -2.193 6.919 20.417 1.00 58.53 95 ALA A O 1
ATOM 748 N N . ARG A 1 96 ? -1.592 5.279 21.827 1.00 61.81 96 ARG A N 1
ATOM 749 C CA . ARG A 1 96 ? -0.394 5.927 22.405 1.00 61.81 96 ARG A CA 1
ATOM 750 C C . ARG A 1 96 ? -0.683 7.215 23.186 1.00 61.81 96 ARG A C 1
ATOM 752 O O . ARG A 1 96 ? 0.123 8.147 23.168 1.00 61.81 96 ARG A O 1
ATOM 759 N N . ILE A 1 97 ? -1.809 7.261 23.892 1.00 65.88 97 ILE A N 1
ATOM 760 C CA . ILE A 1 97 ? -2.222 8.420 24.692 1.00 65.88 97 ILE A CA 1
ATOM 761 C C . ILE A 1 97 ? -2.070 8.087 26.180 1.00 65.88 97 ILE A C 1
ATOM 763 O O . ILE A 1 97 ? -2.486 7.022 26.637 1.00 65.88 97 ILE A O 1
ATOM 767 N N . LYS A 1 98 ? -1.464 8.998 26.951 1.00 72.75 98 LYS A N 1
ATOM 768 C CA . LYS A 1 98 ? -1.356 8.869 28.411 1.00 72.75 98 LYS A CA 1
ATOM 769 C C . LYS A 1 98 ? -2.746 9.022 29.027 1.00 72.75 98 LYS A C 1
ATOM 771 O O . LYS A 1 98 ? -3.420 10.023 28.796 1.00 72.75 98 LYS A O 1
ATOM 776 N N . THR A 1 99 ? -3.162 8.046 29.826 1.00 79.56 99 THR A N 1
ATOM 777 C CA . THR A 1 99 ? -4.461 8.077 30.502 1.00 79.56 99 THR A CA 1
ATOM 778 C C . THR A 1 99 ? -4.352 8.678 31.900 1.00 79.56 99 THR A C 1
ATOM 780 O O . THR A 1 99 ? -3.313 8.571 32.558 1.00 79.56 99 THR A O 1
ATOM 783 N N . MET A 1 100 ? -5.447 9.251 32.396 1.00 80.56 100 MET A N 1
ATOM 784 C CA . MET A 1 100 ? -5.618 9.573 33.810 1.00 80.56 100 MET A CA 1
ATOM 785 C C . MET A 1 100 ? -5.573 8.304 34.681 1.00 80.56 100 MET A C 1
ATOM 787 O O . MET A 1 100 ? -5.495 7.171 34.192 1.00 80.56 100 MET A O 1
ATOM 791 N N . THR A 1 101 ? -5.606 8.478 36.002 1.00 83.38 101 THR A N 1
ATOM 792 C CA . THR A 1 101 ? -5.636 7.338 36.926 1.00 83.38 101 THR A CA 1
ATOM 793 C C . THR A 1 101 ? -6.919 6.521 36.736 1.00 83.38 101 THR A C 1
ATOM 795 O O . THR A 1 101 ? -7.985 7.081 36.472 1.00 83.38 101 THR A O 1
ATOM 798 N N . LYS A 1 102 ? -6.837 5.193 36.923 1.00 84.38 102 LYS A N 1
ATOM 799 C CA . LYS A 1 102 ? -8.006 4.290 36.862 1.00 84.38 102 LYS A CA 1
ATOM 800 C C . LYS A 1 102 ? -9.158 4.786 37.738 1.00 84.38 102 LYS A C 1
ATOM 802 O O . LYS A 1 102 ? -10.307 4.769 37.319 1.00 84.38 102 LYS A O 1
ATOM 807 N N . TYR A 1 103 ? -8.823 5.278 38.931 1.00 85.12 103 TYR A N 1
ATOM 808 C CA . TYR A 1 103 ? -9.785 5.849 39.865 1.00 85.12 103 TYR A CA 1
ATOM 809 C C . TYR A 1 103 ? -10.533 7.047 39.265 1.00 85.12 103 TYR A C 1
ATOM 811 O O . TYR A 1 103 ? -11.760 7.059 39.281 1.00 85.12 103 TYR A O 1
ATOM 819 N N . ASN A 1 104 ? -9.823 8.019 38.683 1.00 84.75 104 ASN A N 1
ATOM 820 C CA . ASN A 1 104 ? -10.450 9.202 38.086 1.00 84.75 104 ASN A CA 1
ATOM 821 C C . ASN A 1 104 ? -11.332 8.831 36.888 1.00 84.75 104 ASN A C 1
ATOM 823 O O . ASN A 1 104 ? -12.447 9.333 36.775 1.00 84.75 104 ASN A O 1
ATOM 827 N N . ALA A 1 105 ? -10.874 7.901 36.047 1.00 86.06 105 ALA A N 1
ATOM 828 C CA . ALA A 1 105 ? -11.661 7.381 34.932 1.00 86.06 105 ALA A CA 1
ATOM 829 C C . ALA A 1 105 ? -12.945 6.676 35.413 1.00 86.06 105 ALA A C 1
ATOM 831 O O . ALA A 1 105 ? -14.024 6.897 34.864 1.00 86.06 105 ALA A O 1
ATOM 832 N N . ALA A 1 106 ? -12.866 5.889 36.490 1.00 88.12 106 ALA A N 1
ATOM 833 C CA . ALA A 1 106 ? -14.038 5.252 37.084 1.00 88.12 106 ALA A CA 1
ATOM 834 C C . ALA A 1 106 ? -14.996 6.278 37.714 1.00 88.12 106 ALA A C 1
ATOM 836 O O . ALA A 1 106 ? -16.210 6.139 37.585 1.00 88.12 106 ALA A O 1
ATOM 837 N N . GLN A 1 107 ? -14.485 7.345 38.341 1.00 88.12 107 GLN A N 1
ATOM 838 C CA . GLN A 1 107 ? -15.319 8.448 38.838 1.00 88.12 107 GLN A CA 1
ATOM 839 C C . GLN A 1 107 ? -16.003 9.221 37.699 1.00 88.12 107 GLN A C 1
ATOM 841 O O . GLN A 1 107 ? -17.172 9.605 37.822 1.00 88.12 107 GLN A O 1
ATOM 846 N N . HIS A 1 108 ? -15.312 9.405 36.572 1.00 86.19 108 HIS A N 1
ATOM 847 C CA . HIS A 1 108 ? -15.891 9.993 35.367 1.00 86.19 108 HIS A CA 1
ATOM 848 C C . HIS A 1 108 ? -17.066 9.146 34.853 1.00 86.19 108 HIS A C 1
ATOM 850 O O . HIS A 1 108 ? -18.178 9.660 34.703 1.00 86.19 108 HIS A O 1
ATOM 856 N N . PHE A 1 109 ? -16.870 7.828 34.726 1.00 90.88 109 PHE A N 1
ATOM 857 C CA . PHE A 1 109 ? -17.946 6.898 34.373 1.00 90.88 109 PHE A CA 1
ATOM 858 C C . PHE A 1 109 ? -19.114 6.953 35.367 1.00 90.88 109 PHE A C 1
ATOM 860 O O . PHE A 1 109 ? -20.275 7.042 34.973 1.00 90.88 109 PHE A O 1
ATOM 867 N N . MET A 1 110 ? -18.828 6.955 36.670 1.00 89.19 110 MET A N 1
ATOM 868 C CA . MET A 1 110 ? -19.856 6.995 37.715 1.00 89.19 110 MET A CA 1
ATOM 869 C C . MET A 1 110 ? -20.688 8.283 37.687 1.00 89.19 110 MET A C 1
ATOM 871 O O . MET A 1 110 ? -21.888 8.251 37.974 1.00 89.19 110 MET A O 1
ATOM 875 N N . THR A 1 111 ? -20.087 9.404 37.287 1.00 89.44 111 THR A N 1
ATOM 876 C CA . THR A 1 111 ? -20.804 10.667 37.064 1.00 89.44 111 THR A CA 1
ATOM 877 C C . THR A 1 111 ? -21.785 10.538 35.898 1.00 89.44 111 THR A C 1
ATOM 879 O O . THR A 1 111 ? -22.951 10.923 36.024 1.00 89.44 111 THR A O 1
ATOM 882 N N . LEU A 1 112 ? -21.350 9.928 34.793 1.00 87.88 112 LEU A N 1
ATOM 883 C CA . LEU A 1 112 ? -22.195 9.653 33.631 1.00 87.88 112 LEU A CA 1
ATOM 884 C C . LEU A 1 112 ? -23.323 8.651 33.970 1.00 87.88 112 LEU A C 1
ATOM 886 O O . LEU A 1 112 ? -24.482 8.873 33.615 1.00 87.88 112 LEU A O 1
ATOM 890 N N . HIS A 1 113 ? -23.028 7.612 34.762 1.00 87.81 113 HIS A N 1
ATOM 891 C CA . HIS A 1 113 ? -24.008 6.662 35.307 1.00 87.81 113 HIS A CA 1
ATOM 892 C C . HIS A 1 113 ? -25.072 7.330 36.181 1.00 87.81 113 HIS A C 1
ATOM 894 O O . HIS A 1 113 ? -26.263 7.026 36.064 1.00 87.81 113 HIS A O 1
ATOM 900 N N . LYS A 1 114 ? -24.678 8.286 37.026 1.00 87.94 114 LYS A N 1
ATOM 901 C CA . LYS A 1 114 ? -25.621 9.069 37.830 1.00 87.94 114 LYS A CA 1
ATOM 902 C C . LYS A 1 114 ? -26.556 9.905 36.949 1.00 87.94 114 LYS A C 1
ATOM 904 O O . LYS A 1 114 ? -27.768 9.840 37.148 1.00 87.94 114 LYS A O 1
ATOM 909 N N . LYS A 1 115 ? -26.020 10.614 35.944 1.00 86.88 115 LYS A N 1
ATOM 910 C CA . LYS A 1 115 ? -26.822 11.397 34.981 1.00 86.88 115 LYS A CA 1
ATOM 911 C C . LYS A 1 115 ? -27.871 10.530 34.280 1.00 86.88 115 LYS A C 1
ATOM 913 O O . LYS A 1 115 ? -29.044 10.901 34.237 1.00 86.88 115 LYS A O 1
ATOM 918 N N . HIS A 1 116 ? -27.471 9.355 33.786 1.00 89.12 116 HIS A N 1
ATOM 919 C CA . HIS A 1 116 ? -28.397 8.404 33.164 1.00 89.12 116 HIS A CA 1
ATOM 920 C C . HIS A 1 116 ? -29.511 7.974 34.123 1.00 89.12 116 HIS A C 1
ATOM 922 O O . HIS A 1 116 ? -30.685 8.019 33.758 1.00 89.12 116 HIS A O 1
ATOM 928 N N . ARG A 1 117 ? -29.165 7.624 35.369 1.00 85.81 117 ARG A N 1
ATOM 929 C CA . ARG A 1 117 ? -30.134 7.202 36.390 1.00 85.81 117 ARG A CA 1
ATOM 930 C C . ARG A 1 117 ? -31.171 8.286 36.681 1.00 85.81 117 ARG A C 1
ATOM 932 O O . ARG A 1 117 ? -32.358 7.981 36.789 1.00 85.81 117 ARG A O 1
ATOM 939 N N . ASP A 1 118 ? -30.739 9.538 36.789 1.00 85.62 118 ASP A N 1
ATOM 940 C CA . ASP A 1 118 ? -31.624 10.673 37.061 1.00 85.62 118 ASP A CA 1
ATOM 941 C C . ASP A 1 118 ? -32.577 10.950 35.882 1.00 85.62 118 ASP A C 1
ATOM 943 O O . ASP A 1 118 ? -33.760 11.248 36.085 1.00 85.62 118 ASP A O 1
ATOM 947 N N . LEU A 1 119 ? -32.106 10.768 34.643 1.00 84.56 119 LEU A N 1
ATOM 948 C CA . LEU A 1 119 ? -32.944 10.840 33.441 1.00 84.56 119 LEU A CA 1
ATOM 949 C C . LEU A 1 119 ? -33.922 9.659 33.349 1.00 84.56 119 LEU A C 1
ATOM 951 O O . LEU A 1 119 ? -35.099 9.856 33.033 1.00 84.56 119 LEU A O 1
ATOM 955 N N . ALA A 1 120 ? -33.473 8.450 33.687 1.00 82.69 120 ALA A N 1
ATOM 956 C CA . ALA A 1 120 ? -34.281 7.234 33.660 1.00 82.69 120 ALA A CA 1
ATOM 957 C C . ALA A 1 120 ? -35.434 7.260 34.681 1.00 82.69 120 ALA A C 1
ATOM 959 O O . ALA A 1 120 ? -36.501 6.704 34.410 1.00 82.69 120 ALA A O 1
ATOM 960 N N . ARG A 1 121 ? -35.282 7.967 35.814 1.00 82.31 121 ARG A N 1
ATOM 961 C CA . ARG A 1 121 ? -36.377 8.212 36.780 1.00 82.31 121 ARG A CA 1
ATOM 962 C C . ARG A 1 121 ? -37.570 8.940 36.155 1.00 82.31 121 ARG A C 1
ATOM 964 O O . ARG A 1 121 ? -38.700 8.738 36.582 1.00 82.31 121 ARG A O 1
ATOM 971 N N . ASN A 1 122 ? -37.329 9.745 35.121 1.00 76.31 122 ASN A N 1
ATOM 972 C CA . ASN A 1 122 ? -38.344 10.538 34.429 1.00 76.31 122 ASN A CA 1
ATOM 973 C C . ASN A 1 122 ? -38.710 9.972 33.044 1.00 76.31 122 ASN A C 1
ATOM 975 O O . ASN A 1 122 ? -39.231 10.710 32.205 1.00 76.31 122 ASN A O 1
ATOM 979 N N . LYS A 1 123 ? -38.455 8.681 32.781 1.00 75.38 123 LYS A N 1
ATOM 980 C CA . LYS A 1 123 ? -38.680 8.039 31.469 1.00 75.38 123 LYS A CA 1
ATOM 981 C C . LYS A 1 123 ? -40.119 8.137 30.940 1.00 75.38 123 LYS A C 1
ATOM 983 O O . LYS A 1 123 ? -40.313 8.144 29.734 1.00 75.38 123 LYS A O 1
ATOM 988 N N . GLY A 1 124 ? -41.114 8.251 31.826 1.00 73.44 124 GLY A N 1
ATOM 989 C CA . GLY A 1 124 ? -42.538 8.315 31.465 1.00 73.44 124 GLY A CA 1
ATOM 990 C C . GLY A 1 124 ? -43.041 9.683 30.983 1.00 73.44 124 GLY A C 1
ATOM 991 O O . GLY A 1 124 ? -44.178 9.779 30.536 1.00 73.44 124 GLY A O 1
ATOM 992 N N . ARG A 1 125 ? -42.235 10.754 31.068 1.00 73.88 125 ARG A N 1
ATOM 993 C CA . ARG A 1 125 ? -42.632 12.078 30.553 1.00 73.88 125 ARG A CA 1
ATOM 994 C C . ARG A 1 125 ? -42.456 12.138 29.034 1.00 73.88 125 ARG A C 1
ATOM 996 O O . ARG A 1 125 ? -41.374 11.829 28.537 1.00 73.88 125 ARG A O 1
ATOM 1003 N N . THR A 1 126 ? -43.477 12.592 28.317 1.00 60.81 126 THR A N 1
ATOM 1004 C CA . THR A 1 126 ? -43.548 12.619 26.843 1.00 60.81 126 THR A CA 1
ATOM 1005 C C . THR A 1 126 ? -42.916 13.857 26.185 1.00 60.81 126 THR A C 1
ATOM 1007 O O . THR A 1 126 ? -43.015 14.015 24.976 1.00 60.81 126 THR A O 1
ATOM 1010 N N . GLY A 1 127 ? -42.200 14.703 26.939 1.00 67.44 127 GLY A N 1
ATOM 1011 C CA . GLY A 1 127 ? -41.439 15.847 26.411 1.00 67.44 127 GLY A CA 1
ATOM 1012 C C . GLY A 1 127 ? -39.991 15.894 26.914 1.00 67.44 127 GLY A C 1
ATOM 1013 O O . GLY A 1 127 ? -39.650 15.217 27.888 1.00 67.44 127 GLY A O 1
ATOM 1014 N N . ASP A 1 128 ? -39.151 16.721 26.279 1.00 74.56 128 ASP A N 1
ATOM 1015 C CA . ASP A 1 128 ? -37.753 16.994 26.673 1.00 74.56 128 ASP A CA 1
ATOM 1016 C C . ASP A 1 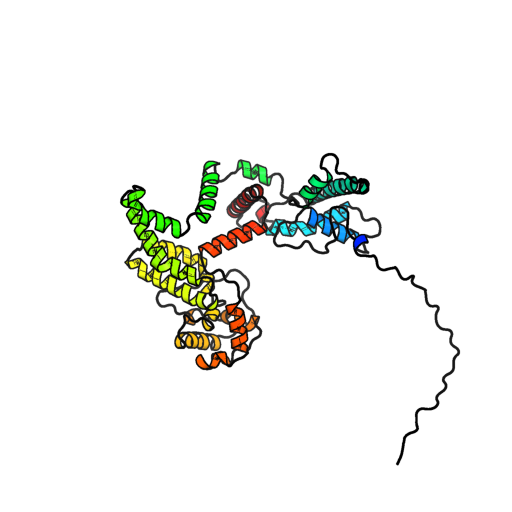128 ? -37.551 18.475 27.069 1.00 74.56 128 ASP A C 1
ATOM 1018 O O . ASP A 1 128 ? -36.966 19.253 26.310 1.00 74.56 128 ASP A O 1
ATOM 1022 N N . PRO A 1 129 ? -38.061 18.921 28.238 1.00 64.69 129 PRO A N 1
ATOM 1023 C CA . PRO A 1 129 ? -37.919 20.310 28.660 1.00 64.69 129 PRO A CA 1
ATOM 1024 C C . PRO A 1 129 ? -36.441 20.680 28.833 1.00 64.69 129 PRO A C 1
ATOM 1026 O O . PRO A 1 129 ? -35.740 20.119 29.681 1.00 64.69 129 PRO A O 1
ATOM 1029 N N . GLY A 1 130 ? -35.977 21.641 28.032 1.00 71.06 130 GLY A N 1
ATOM 1030 C CA . GLY A 1 130 ? -34.588 22.104 28.040 1.00 71.06 130 GLY A CA 1
ATOM 1031 C C . GLY A 1 130 ? -33.598 21.183 27.319 1.00 71.06 130 GLY A C 1
ATOM 1032 O O . GLY A 1 130 ? -32.402 21.309 27.565 1.00 71.06 130 GLY A O 1
ATOM 1033 N N . GLY A 1 131 ? -34.064 20.252 26.475 1.00 80.06 131 GLY A N 1
ATOM 1034 C CA . GLY A 1 131 ? -33.196 19.463 25.589 1.00 80.06 131 GLY A CA 1
ATOM 1035 C C . GLY A 1 131 ? -32.247 18.494 26.303 1.00 80.06 131 GLY A C 1
ATOM 1036 O O . GLY A 1 131 ? -31.238 18.088 25.732 1.00 80.06 131 GLY A O 1
ATOM 1037 N N . LYS A 1 132 ? -32.515 18.147 27.568 1.00 81.25 132 LYS A N 1
ATOM 1038 C CA . LYS A 1 132 ? -31.593 17.383 28.425 1.00 81.25 132 LYS A CA 1
ATOM 1039 C C . LYS A 1 132 ? -31.402 15.949 27.945 1.00 81.25 132 LYS A C 1
ATOM 1041 O O . LYS A 1 132 ? -30.298 15.420 28.056 1.00 81.25 132 LYS A O 1
ATOM 1046 N N . ARG A 1 133 ? -32.457 15.309 27.427 1.00 81.06 133 ARG A N 1
ATOM 1047 C CA . ARG A 1 133 ? -32.360 13.955 26.859 1.00 81.06 133 ARG A CA 1
ATOM 1048 C C . ARG A 1 133 ? -31.555 13.987 25.569 1.00 81.06 133 ARG A C 1
ATOM 1050 O O . ARG A 1 133 ? -30.661 13.167 25.401 1.00 81.06 133 ARG A O 1
ATOM 1057 N N . SER A 1 134 ? -31.830 14.965 24.713 1.00 80.94 134 SER A N 1
ATOM 1058 C CA . SER A 1 134 ? -31.125 15.151 23.442 1.00 80.94 134 SER A CA 1
ATOM 1059 C C . SER A 1 134 ? -29.636 15.457 23.656 1.00 80.94 134 SER A C 1
ATOM 1061 O O . SER A 1 134 ? -28.779 14.830 23.040 1.00 80.94 134 SER A O 1
ATOM 1063 N N . ALA A 1 135 ? -29.312 16.336 24.609 1.00 83.19 135 ALA A N 1
ATOM 1064 C CA . ALA A 1 135 ? -27.937 16.641 25.001 1.00 83.19 135 ALA A CA 1
ATOM 1065 C C . ALA A 1 135 ? -27.207 15.418 25.577 1.00 83.19 135 ALA A C 1
ATOM 1067 O O . ALA A 1 135 ? -26.040 15.198 25.267 1.00 83.19 135 ALA A O 1
ATOM 1068 N N . PHE A 1 136 ? -27.892 14.591 26.374 1.00 85.69 136 PHE A N 1
ATOM 1069 C CA . PHE A 1 136 ? -27.304 13.363 26.904 1.00 85.69 136 PHE A CA 1
ATOM 1070 C C . PHE A 1 136 ? -27.072 12.302 25.820 1.00 85.69 136 PHE A C 1
ATOM 1072 O O . PHE A 1 136 ? -26.094 11.573 25.897 1.00 85.69 136 PHE A O 1
ATOM 1079 N N . VAL A 1 137 ? -27.923 12.218 24.792 1.00 82.94 137 VAL A N 1
ATOM 1080 C CA . VAL A 1 137 ? -27.679 11.331 23.639 1.00 82.94 137 VAL A CA 1
ATOM 1081 C C . VAL A 1 137 ? -26.424 11.763 22.879 1.00 82.94 137 VAL A C 1
ATOM 1083 O O . VAL A 1 137 ? -25.585 10.918 22.587 1.00 82.94 137 VAL A O 1
ATOM 1086 N N . LEU A 1 138 ? -26.239 13.068 22.654 1.00 78.88 138 LEU A N 1
ATOM 1087 C CA . LEU A 1 138 ? -25.000 13.597 22.072 1.00 78.88 138 LEU A CA 1
ATOM 1088 C C . LEU A 1 138 ? -23.777 13.327 22.967 1.00 78.88 138 LEU A C 1
ATOM 1090 O O . LEU A 1 138 ? -22.713 12.989 22.460 1.00 78.88 138 LEU A O 1
ATOM 1094 N N . GLU A 1 139 ? -23.928 13.429 24.294 1.00 84.50 139 GLU A N 1
ATOM 1095 C CA . GLU A 1 139 ? -22.888 13.049 25.263 1.00 84.50 139 GLU A CA 1
ATOM 1096 C C . GLU A 1 139 ? -22.604 11.535 25.223 1.00 84.50 139 GLU A C 1
ATOM 1098 O O . GLU A 1 139 ? -21.456 11.136 25.332 1.00 84.50 139 GLU A O 1
ATOM 1103 N N . LEU A 1 140 ? -23.599 10.668 25.010 1.00 83.81 140 LEU A N 1
ATOM 1104 C CA . LEU A 1 140 ? -23.383 9.223 24.849 1.00 83.81 140 LEU A CA 1
ATOM 1105 C C . LEU A 1 140 ? -22.605 8.887 23.571 1.00 83.81 140 LEU A C 1
ATOM 1107 O O . LEU A 1 140 ? -21.801 7.956 23.565 1.00 83.81 140 LEU A O 1
ATOM 1111 N N . ASP A 1 141 ? -22.828 9.636 22.497 1.00 81.19 141 ASP A N 1
ATOM 1112 C CA . ASP A 1 141 ? -22.149 9.407 21.221 1.00 81.19 141 ASP A CA 1
ATOM 1113 C C . ASP A 1 141 ? -20.756 10.058 21.164 1.00 81.19 141 ASP A C 1
ATOM 1115 O O . ASP A 1 141 ? -20.000 9.815 20.222 1.00 81.19 141 ASP A O 1
ATOM 1119 N N . SER A 1 142 ? -20.376 10.830 22.189 1.00 78.81 142 SER A N 1
ATOM 1120 C CA . SER A 1 142 ? -19.040 11.410 22.313 1.00 78.81 142 SER A CA 1
ATOM 1121 C C . SER A 1 142 ? -18.016 10.435 22.914 1.00 78.81 142 SER A C 1
ATOM 1123 O O . SER A 1 142 ? -18.345 9.380 23.468 1.00 78.81 142 SER A O 1
ATOM 1125 N N . LEU A 1 143 ? -16.736 10.782 22.755 1.00 79.06 143 LEU A N 1
ATOM 1126 C CA . LEU A 1 143 ? -15.588 10.024 23.251 1.00 79.06 143 LEU A CA 1
ATOM 1127 C C . LEU A 1 143 ? -15.642 9.859 24.781 1.00 79.06 143 LEU A C 1
ATOM 1129 O O . LEU A 1 143 ? -15.814 10.844 25.500 1.00 79.06 143 LEU A O 1
ATOM 1133 N N . PHE A 1 144 ? -15.419 8.636 25.276 1.00 83.75 144 PHE A N 1
ATOM 1134 C CA . PHE A 1 144 ? -15.181 8.397 26.703 1.00 83.75 144 PHE A CA 1
ATOM 1135 C C . PHE A 1 144 ? -13.741 8.805 27.049 1.00 83.75 144 PHE A C 1
ATOM 1137 O O . PHE A 1 144 ? -12.819 7.988 27.006 1.00 83.75 144 PHE A O 1
ATOM 1144 N N . ASP A 1 145 ? -13.543 10.101 27.306 1.00 79.62 145 ASP A N 1
ATOM 1145 C CA . ASP A 1 145 ? -12.225 10.714 27.477 1.00 79.62 145 ASP A CA 1
ATOM 1146 C C . ASP A 1 145 ? -11.587 10.348 28.823 1.00 79.62 145 ASP A C 1
ATOM 1148 O O . ASP A 1 145 ? -11.988 10.819 29.889 1.00 79.62 145 ASP A O 1
ATOM 1152 N N . ILE A 1 146 ? -10.558 9.501 28.759 1.00 83.19 146 ILE A N 1
ATOM 1153 C CA . ILE A 1 146 ? -9.701 9.169 29.900 1.00 83.19 146 ILE A CA 1
ATOM 1154 C C . ILE A 1 146 ? -8.271 9.680 29.711 1.00 83.19 146 ILE A C 1
ATOM 1156 O O . ILE A 1 146 ? -7.364 9.191 30.386 1.00 83.19 146 ILE A O 1
ATOM 1160 N N . GLY A 1 147 ? -8.040 10.640 28.815 1.00 72.19 147 GLY A N 1
ATOM 1161 C CA . GLY A 1 147 ? -6.749 11.305 28.661 1.00 72.19 147 GLY A CA 1
ATOM 1162 C C . GLY A 1 147 ? -6.316 11.998 29.956 1.00 72.19 147 GLY A C 1
ATOM 1163 O O . GLY A 1 147 ? -7.136 12.512 30.719 1.00 72.19 147 GLY A O 1
ATOM 1164 N N . ALA A 1 148 ? -5.019 11.987 30.266 1.00 73.00 148 ALA A N 1
ATOM 1165 C CA . ALA A 1 148 ? -4.527 12.693 31.445 1.00 73.00 148 ALA A CA 1
ATOM 1166 C C . ALA A 1 148 ? -4.667 14.220 31.254 1.00 73.00 148 ALA A C 1
ATOM 1168 O O . ALA A 1 148 ? -4.301 14.767 30.214 1.00 73.00 148 ALA A O 1
ATOM 1169 N N . SER A 1 149 ? -5.208 14.915 32.263 1.00 56.81 149 SER A N 1
ATOM 1170 C CA . SER A 1 149 ? -5.542 16.350 32.192 1.00 56.81 149 SER A CA 1
ATOM 1171 C C . SER A 1 149 ? -4.323 17.256 31.986 1.00 56.81 149 SER A C 1
ATOM 1173 O O . SER A 1 149 ? -4.447 18.354 31.449 1.00 56.81 149 SER A O 1
ATOM 1175 N N . ASP A 1 150 ? -3.148 16.790 32.413 1.00 56.41 150 ASP A N 1
ATOM 1176 C CA . ASP A 1 150 ? -1.853 17.443 32.214 1.00 56.41 150 ASP A CA 1
ATOM 1177 C C . ASP A 1 150 ? -1.397 17.383 30.753 1.00 56.41 150 ASP A C 1
ATOM 1179 O O . ASP A 1 150 ? -0.710 18.283 30.293 1.00 56.41 150 ASP A O 1
ATOM 1183 N N . THR A 1 151 ? -1.836 16.381 29.993 1.00 49.22 151 THR A N 1
ATOM 1184 C CA . THR A 1 151 ? -1.326 16.110 28.647 1.00 49.22 151 THR A CA 1
ATOM 1185 C C . THR A 1 151 ? -1.741 17.216 27.681 1.00 49.22 151 THR A C 1
ATOM 1187 O O . THR A 1 151 ? -0.899 17.743 26.969 1.00 49.22 151 THR A O 1
ATOM 1190 N N . ILE A 1 152 ? -2.998 17.670 27.711 1.00 44.47 152 ILE A N 1
ATOM 1191 C CA . ILE A 1 152 ? -3.465 18.761 26.834 1.00 44.47 152 ILE A CA 1
ATOM 1192 C C . ILE A 1 152 ? -2.774 20.091 27.189 1.00 44.47 152 ILE A C 1
ATOM 1194 O O . ILE A 1 152 ? -2.330 20.807 26.295 1.00 44.47 152 ILE A O 1
ATOM 1198 N N . GLN A 1 153 ? -2.612 20.404 28.479 1.00 49.53 153 GLN A N 1
ATOM 1199 C CA . GLN A 1 153 ? -2.010 21.665 28.941 1.00 49.53 153 GLN A CA 1
ATOM 1200 C C . GLN A 1 153 ? -0.481 21.707 28.765 1.00 49.53 153 GLN A C 1
ATOM 1202 O O . GLN A 1 153 ? 0.083 22.749 28.425 1.00 49.53 153 GLN A O 1
ATOM 1207 N N . GLU A 1 154 ? 0.205 20.583 28.969 1.00 51.56 154 GLU A N 1
ATOM 1208 C CA . GLU A 1 154 ? 1.649 20.432 28.757 1.00 51.56 154 GLU A CA 1
ATOM 1209 C C . GLU A 1 154 ? 1.996 20.469 27.257 1.00 51.56 154 GLU A C 1
ATOM 1211 O O . GLU A 1 154 ? 3.029 21.018 26.873 1.00 51.56 154 GLU A O 1
ATOM 1216 N N . ILE A 1 155 ? 1.081 20.007 26.397 1.00 43.31 155 ILE A N 1
ATOM 1217 C CA . ILE A 1 155 ? 1.165 20.100 24.929 1.00 43.31 155 ILE A CA 1
ATOM 1218 C C . ILE A 1 155 ? 0.813 21.494 24.414 1.00 43.31 155 ILE A C 1
ATOM 1220 O O . ILE A 1 155 ? 1.428 21.968 23.460 1.00 43.31 155 ILE A O 1
ATOM 1224 N N . GLU A 1 156 ? -0.145 22.188 25.032 1.00 42.66 156 GLU A N 1
ATOM 1225 C CA . GLU A 1 156 ? -0.424 23.588 24.703 1.00 42.66 156 GLU A CA 1
ATOM 1226 C C . GLU A 1 156 ? 0.750 24.507 25.058 1.00 42.66 156 GLU A C 1
ATOM 1228 O O . GLU A 1 156 ? 1.040 25.425 24.287 1.00 42.66 156 GLU A O 1
ATOM 1233 N N . ARG A 1 157 ? 1.468 24.221 26.155 1.00 47.66 157 ARG A N 1
ATOM 1234 C CA . ARG A 1 157 ? 2.713 24.918 26.525 1.00 47.66 157 ARG A CA 1
ATOM 1235 C C . ARG A 1 157 ? 3.913 24.545 25.650 1.00 47.66 157 ARG A C 1
ATOM 1237 O O . ARG A 1 157 ? 4.736 25.414 25.393 1.00 47.66 157 ARG A O 1
ATOM 1244 N N . ASN A 1 158 ? 4.001 23.303 25.167 1.00 46.12 158 ASN A N 1
ATOM 1245 C CA . ASN A 1 158 ? 5.092 22.805 24.314 1.00 46.12 158 ASN A CA 1
ATOM 1246 C C . ASN A 1 158 ? 4.685 22.655 22.836 1.00 46.12 158 ASN A C 1
ATOM 1248 O O . ASN A 1 158 ? 5.137 21.733 22.158 1.00 46.12 158 ASN A O 1
ATOM 1252 N N . ARG A 1 159 ? 3.813 23.530 22.311 1.00 47.00 159 ARG A N 1
ATOM 1253 C CA . ARG A 1 159 ? 3.393 23.482 20.898 1.00 47.00 159 ARG A CA 1
ATOM 1254 C C . ARG A 1 159 ? 4.622 23.559 19.982 1.00 47.00 159 ARG A C 1
ATOM 1256 O O . ARG A 1 159 ? 5.137 24.644 19.734 1.00 47.00 159 ARG A O 1
ATOM 1263 N N . LEU A 1 160 ? 5.018 22.422 19.402 1.00 52.22 160 LEU A N 1
ATOM 1264 C CA . LEU A 1 160 ? 6.085 22.318 18.394 1.00 52.22 160 LEU A CA 1
ATOM 1265 C C . LEU A 1 160 ? 5.840 23.219 17.159 1.00 52.22 160 LEU A C 1
ATOM 1267 O O . LEU A 1 160 ? 6.763 23.513 16.400 1.00 52.22 160 LEU A O 1
ATOM 1271 N N . LEU A 1 161 ? 4.610 23.710 16.960 1.00 50.97 161 LEU A N 1
ATOM 1272 C CA . LEU A 1 161 ? 4.221 24.565 15.839 1.00 50.97 161 LEU A CA 1
ATOM 1273 C C . LEU A 1 161 ? 3.441 25.801 16.329 1.00 50.97 161 LEU A C 1
ATOM 1275 O O . LEU A 1 161 ? 2.412 25.675 17.007 1.00 50.97 161 LEU A O 1
ATOM 1279 N N . SER A 1 162 ? 3.910 26.997 15.941 1.00 55.97 162 SER A N 1
ATOM 1280 C CA . SER A 1 162 ? 3.165 28.260 16.067 1.00 55.97 162 SER A CA 1
ATOM 1281 C C . SER A 1 162 ? 1.814 28.162 15.343 1.00 55.97 162 SER A C 1
ATOM 1283 O O . SER A 1 162 ? 1.626 27.288 14.495 1.00 55.97 162 SER A O 1
ATOM 1285 N N . ARG A 1 163 ? 0.856 29.054 15.650 1.00 51.19 163 ARG A N 1
ATOM 1286 C CA . ARG A 1 163 ? -0.441 29.095 14.937 1.00 51.19 163 ARG A CA 1
ATOM 1287 C C . ARG A 1 163 ? -0.245 29.135 13.411 1.00 51.19 163 ARG A C 1
ATOM 1289 O O . ARG A 1 163 ? -0.848 28.329 12.720 1.00 51.19 163 ARG A O 1
ATOM 1296 N N . GLU A 1 164 ? 0.716 29.919 12.924 1.00 51.47 164 GLU A N 1
ATOM 1297 C CA . GLU A 1 164 ? 1.082 29.964 11.499 1.00 51.47 164 GLU A CA 1
ATOM 1298 C C . GLU A 1 164 ? 1.552 28.624 10.929 1.00 51.47 164 GLU A C 1
ATOM 1300 O O . GLU A 1 164 ? 1.209 28.275 9.804 1.00 51.47 164 GLU A O 1
ATOM 1305 N N . LYS A 1 165 ? 2.359 27.856 11.670 1.00 50.62 165 LYS A N 1
ATOM 1306 C CA . LYS A 1 165 ? 2.815 26.545 11.196 1.00 50.62 165 LYS A CA 1
ATOM 1307 C C . LYS A 1 165 ? 1.675 25.521 11.186 1.00 50.62 165 LYS A C 1
ATOM 1309 O O . LYS A 1 165 ? 1.627 24.691 10.287 1.00 50.62 165 LYS A O 1
ATOM 1314 N N . LYS A 1 166 ? 0.723 25.625 12.122 1.00 50.12 166 LYS A N 1
ATOM 1315 C CA . LYS A 1 166 ? -0.512 24.822 12.104 1.00 50.12 166 LYS A CA 1
ATOM 1316 C C . LYS A 1 166 ? -1.390 25.170 10.907 1.00 50.12 166 LYS A C 1
ATOM 1318 O O . LYS A 1 166 ? -1.886 24.259 10.259 1.00 50.12 166 LYS A O 1
ATOM 1323 N N . ASP A 1 167 ? -1.527 26.451 10.582 1.00 49.03 167 ASP A N 1
ATOM 1324 C CA . ASP A 1 167 ? -2.283 26.896 9.409 1.00 49.03 167 ASP A CA 1
ATOM 1325 C C . ASP A 1 167 ? -1.582 26.502 8.102 1.00 49.03 167 ASP A C 1
ATOM 1327 O O . ASP A 1 167 ? -2.258 26.144 7.142 1.00 49.03 167 ASP A O 1
ATOM 1331 N N . LYS A 1 168 ? -0.241 26.456 8.082 1.00 49.06 168 LYS A N 1
ATOM 1332 C CA . LYS A 1 168 ? 0.549 25.888 6.973 1.00 49.06 168 LYS A CA 1
ATOM 1333 C C . LYS A 1 168 ? 0.383 24.377 6.822 1.00 49.06 168 LYS A C 1
ATOM 1335 O O . LYS A 1 168 ? 0.385 23.885 5.701 1.00 49.06 168 LYS A O 1
ATOM 1340 N N . ASP A 1 169 ? 0.241 23.632 7.912 1.00 43.84 169 ASP A N 1
ATOM 1341 C CA . ASP A 1 169 ? -0.024 22.191 7.840 1.00 43.84 169 ASP A CA 1
ATOM 1342 C C . ASP A 1 169 ? -1.483 21.894 7.484 1.00 43.84 169 ASP A C 1
ATOM 1344 O O . ASP A 1 169 ? -1.744 20.952 6.742 1.00 43.84 169 ASP A O 1
ATOM 1348 N N . ILE A 1 170 ? -2.430 22.723 7.935 1.00 42.25 170 ILE A N 1
ATOM 1349 C CA . ILE A 1 170 ? -3.834 22.676 7.504 1.00 42.25 170 ILE A CA 1
ATOM 1350 C C . ILE A 1 170 ? -3.936 23.032 6.020 1.00 42.25 170 ILE A C 1
ATOM 1352 O O . ILE A 1 170 ? -4.643 22.347 5.284 1.00 42.25 170 ILE A O 1
ATOM 1356 N N . SER A 1 171 ? -3.219 24.058 5.553 1.00 41.88 171 SER A N 1
ATOM 1357 C CA . SER A 1 171 ? -3.179 24.420 4.136 1.00 41.88 171 SER A CA 1
ATOM 1358 C C . SER A 1 171 ? -2.420 23.394 3.301 1.00 41.88 171 SER A C 1
ATOM 1360 O O . SER A 1 171 ? -2.832 23.137 2.180 1.00 41.88 171 SER A O 1
ATOM 1362 N N . LYS A 1 172 ? -1.395 22.722 3.843 1.00 43.31 172 LYS A N 1
ATOM 1363 C CA . LYS A 1 172 ? -0.781 21.544 3.213 1.00 43.31 172 LYS A CA 1
ATOM 1364 C C . LYS A 1 172 ? -1.724 20.351 3.180 1.00 43.31 172 LYS A C 1
ATOM 1366 O O . LYS A 1 172 ? -1.754 19.680 2.167 1.00 43.31 172 LYS A O 1
ATOM 1371 N N . GLN A 1 173 ? -2.485 20.061 4.236 1.00 37.16 173 GLN A N 1
ATOM 1372 C CA . GLN A 1 173 ? -3.459 18.960 4.245 1.00 37.16 173 GLN A CA 1
ATOM 1373 C C . GLN A 1 173 ? -4.620 19.216 3.283 1.00 37.16 173 GLN A C 1
ATOM 1375 O O . GLN A 1 173 ? -5.024 18.296 2.579 1.00 37.16 173 GLN A O 1
ATOM 1380 N N . ARG A 1 174 ? -5.120 20.455 3.221 1.00 32.41 174 ARG A N 1
ATOM 1381 C CA . ARG A 1 174 ? -6.126 20.882 2.238 1.00 32.41 174 ARG A CA 1
ATOM 1382 C C . ARG A 1 174 ? -5.539 20.916 0.825 1.00 32.41 174 ARG A C 1
ATOM 1384 O O . ARG A 1 174 ? -6.108 20.333 -0.079 1.00 32.41 174 ARG A O 1
ATOM 1391 N N . GLY A 1 175 ? -4.333 21.449 0.653 1.00 33.78 175 GLY A N 1
ATOM 1392 C CA . GLY A 1 175 ? -3.591 21.435 -0.611 1.00 33.78 175 GLY A CA 1
ATOM 1393 C C . GLY A 1 175 ? -3.157 20.039 -1.067 1.00 33.78 175 GLY A C 1
ATOM 1394 O O . GLY A 1 175 ? -2.991 19.819 -2.253 1.00 33.78 175 GLY A O 1
ATOM 1395 N N . LEU A 1 176 ? -3.015 19.064 -0.168 1.00 36.31 176 LEU A N 1
ATOM 1396 C CA . LEU A 1 176 ? -2.819 17.647 -0.505 1.00 36.31 176 LEU A CA 1
ATOM 1397 C C . LEU A 1 176 ? -4.121 16.986 -0.982 1.00 36.31 176 LEU A C 1
ATOM 1399 O O . LEU A 1 176 ? -4.050 15.981 -1.682 1.00 36.31 176 LEU A O 1
ATOM 1403 N N . GLN A 1 177 ? -5.288 17.530 -0.613 1.00 36.19 177 GLN A N 1
ATOM 1404 C CA . GLN A 1 177 ? -6.579 17.157 -1.202 1.00 36.19 177 GLN A CA 1
ATOM 1405 C C . GLN A 1 177 ? -6.848 17.900 -2.523 1.00 36.19 177 GLN A C 1
ATOM 1407 O O . GLN A 1 177 ? -7.484 17.323 -3.401 1.00 36.19 177 GLN A O 1
ATOM 1412 N N . ASP A 1 178 ? -6.319 19.120 -2.681 1.00 35.47 178 ASP A N 1
ATOM 1413 C CA . ASP A 1 178 ? -6.636 20.017 -3.801 1.00 35.47 178 ASP A CA 1
ATOM 1414 C C . ASP A 1 178 ? -5.548 20.120 -4.892 1.00 35.47 178 ASP A C 1
ATOM 1416 O O . ASP A 1 178 ? -5.859 20.528 -6.002 1.00 35.47 178 ASP A O 1
ATOM 1420 N N . CYS A 1 179 ? -4.292 19.709 -4.672 1.00 48.41 179 CYS A N 1
ATOM 1421 C CA . CYS A 1 179 ? -3.297 19.556 -5.747 1.00 48.41 179 CYS A CA 1
ATOM 1422 C C . CYS A 1 179 ? -3.502 18.212 -6.453 1.00 48.41 179 CYS A C 1
ATOM 1424 O O . CYS A 1 179 ? -2.665 17.309 -6.383 1.00 48.41 179 CYS A O 1
ATOM 1426 N N . SER A 1 180 ? -4.638 18.058 -7.127 1.00 58.22 180 SER A N 1
ATOM 1427 C CA . SER A 1 180 ? -4.797 16.970 -8.084 1.00 58.22 180 SER A CA 1
ATOM 1428 C C . SER A 1 180 ? -3.855 17.203 -9.276 1.00 58.22 180 SER A C 1
ATOM 1430 O O . SER A 1 180 ? -3.564 18.343 -9.638 1.00 58.22 180 SER A O 1
ATOM 1432 N N . ILE A 1 181 ? -3.369 16.119 -9.889 1.00 65.94 181 ILE A N 1
ATOM 1433 C CA . ILE A 1 181 ? -2.588 16.106 -11.148 1.00 65.94 181 ILE A CA 1
ATOM 1434 C C . ILE A 1 181 ? -3.180 17.085 -12.188 1.00 65.94 181 ILE A C 1
ATOM 1436 O O . ILE A 1 181 ? -2.463 17.740 -12.939 1.00 65.94 181 ILE A O 1
ATOM 1440 N N . ASP A 1 182 ? -4.507 17.207 -12.189 1.00 67.25 182 ASP A N 1
ATOM 1441 C CA . ASP A 1 182 ? -5.287 18.081 -13.060 1.00 67.25 182 ASP A CA 1
ATOM 1442 C C . ASP A 1 182 ? -4.972 19.579 -12.853 1.00 67.25 182 ASP A C 1
ATOM 1444 O O . ASP A 1 182 ? -4.901 20.336 -13.818 1.00 67.25 182 ASP A O 1
ATOM 1448 N N . TYR A 1 183 ? -4.694 20.032 -11.625 1.00 76.56 183 TYR A N 1
ATOM 1449 C CA . TYR A 1 183 ? -4.343 21.435 -11.370 1.00 76.56 183 TYR A CA 1
ATOM 1450 C C . TYR A 1 183 ? -2.962 21.812 -11.899 1.00 76.56 183 TYR A C 1
ATOM 1452 O O . TYR A 1 183 ? -2.830 22.881 -12.489 1.00 76.56 183 TYR A O 1
ATOM 1460 N N . SER A 1 184 ? -1.942 20.959 -11.747 1.00 79.12 184 SER A N 1
ATOM 1461 C CA . SER A 1 184 ? -0.612 21.270 -12.296 1.00 79.12 184 SER A CA 1
ATOM 1462 C C . SER A 1 184 ? -0.633 21.313 -13.822 1.00 79.12 184 SER A C 1
ATOM 1464 O O . SER A 1 184 ? 0.048 22.148 -14.421 1.00 79.12 184 SER A O 1
ATOM 1466 N N . MET A 1 185 ? -1.438 20.449 -14.449 1.00 82.00 185 MET A N 1
ATOM 1467 C CA . MET A 1 185 ? -1.634 20.441 -15.899 1.00 82.00 185 MET A CA 1
ATOM 1468 C C . MET A 1 185 ? -2.365 21.703 -16.358 1.00 82.00 185 MET A C 1
ATOM 1470 O O . MET A 1 185 ? -1.899 22.366 -17.280 1.00 82.00 185 MET A O 1
ATOM 1474 N N . LYS A 1 186 ? -3.447 22.098 -15.675 1.00 83.50 186 LYS A N 1
ATOM 1475 C CA . LYS A 1 186 ? -4.168 23.351 -15.959 1.00 83.50 186 LYS A CA 1
ATOM 1476 C C . LYS A 1 186 ? -3.287 24.582 -15.778 1.00 83.50 186 LYS A C 1
ATOM 1478 O O . LYS A 1 186 ? -3.278 25.444 -16.647 1.00 83.50 186 LYS A O 1
ATOM 1483 N N . MET A 1 187 ? -2.527 24.653 -14.687 1.00 86.25 187 MET A N 1
ATOM 1484 C CA . MET A 1 187 ? -1.597 25.755 -14.426 1.00 86.25 187 MET A CA 1
ATOM 1485 C C . MET A 1 187 ? -0.561 25.903 -15.540 1.00 86.25 187 MET A C 1
ATOM 1487 O O . MET A 1 187 ? -0.220 27.019 -15.906 1.00 86.25 187 MET A O 1
ATOM 1491 N N . PHE A 1 188 ? -0.089 24.789 -16.101 1.00 87.62 188 PHE A N 1
ATOM 1492 C CA . PHE A 1 188 ? 0.821 24.821 -17.241 1.00 87.62 188 PHE A CA 1
ATOM 1493 C C . PHE A 1 188 ? 0.122 25.223 -18.544 1.00 87.62 188 PHE A C 1
ATOM 1495 O O . PHE A 1 188 ? 0.616 26.089 -19.255 1.00 87.62 188 PHE A O 1
ATOM 1502 N N . MET A 1 189 ? -1.049 24.648 -18.839 1.00 88.25 189 MET A N 1
ATOM 1503 C CA . MET A 1 189 ? -1.816 24.961 -20.054 1.00 88.25 189 MET A CA 1
ATOM 1504 C C . MET A 1 189 ? -2.253 26.428 -20.122 1.00 88.25 189 MET A C 1
ATOM 1506 O O . MET A 1 189 ? -2.292 27.006 -21.203 1.00 88.25 189 MET A O 1
ATOM 1510 N N . PHE A 1 190 ? -2.575 27.024 -18.975 1.00 89.88 190 PHE A N 1
ATOM 1511 C CA . PHE A 1 190 ? -3.001 28.416 -18.865 1.00 89.88 190 PHE A CA 1
ATOM 1512 C C . PHE A 1 190 ? -1.885 29.342 -18.377 1.00 89.88 190 PHE A C 1
ATOM 1514 O O . PHE A 1 190 ? -2.175 30.457 -17.955 1.00 89.88 190 PHE A O 1
ATOM 1521 N N . ALA A 1 191 ? -0.621 28.912 -18.435 1.00 88.12 191 ALA A N 1
ATOM 1522 C CA . ALA A 1 191 ? 0.499 29.676 -17.893 1.00 88.12 191 ALA A CA 1
ATOM 1523 C C . ALA A 1 191 ? 0.593 31.102 -18.459 1.00 88.12 191 ALA A C 1
ATOM 1525 O O . ALA A 1 191 ? 0.851 32.037 -17.707 1.00 88.12 191 ALA A O 1
ATOM 1526 N N . GLU A 1 192 ? 0.319 31.269 -19.756 1.00 84.19 192 GLU A N 1
ATOM 1527 C CA . GLU A 1 192 ? 0.292 32.577 -20.420 1.00 84.19 192 GLU A CA 1
ATOM 1528 C C . GLU A 1 192 ? -0.866 33.455 -19.918 1.00 84.19 192 GLU A C 1
ATOM 1530 O O . GLU A 1 192 ? -0.672 34.626 -19.617 1.00 84.19 192 GLU A O 1
ATOM 1535 N N . GLN A 1 193 ? -2.064 32.881 -19.753 1.00 88.25 193 GLN A N 1
ATOM 1536 C CA . GLN A 1 193 ? -3.246 33.598 -19.251 1.00 88.25 193 GLN A CA 1
ATOM 1537 C C . GLN A 1 193 ? -3.152 33.945 -17.761 1.00 88.25 193 GLN A C 1
ATOM 1539 O O . GLN A 1 193 ? -3.804 34.878 -17.301 1.00 88.25 193 GLN A O 1
ATOM 1544 N N . LEU A 1 194 ? -2.387 33.157 -17.005 1.00 86.88 194 LEU A N 1
ATOM 1545 C CA . LEU A 1 194 ? -2.130 33.350 -15.580 1.00 86.88 194 LEU A CA 1
ATOM 1546 C C . LEU A 1 194 ? -0.878 34.196 -15.320 1.00 86.88 194 LEU A C 1
ATOM 1548 O O . LEU A 1 194 ? -0.551 34.428 -14.158 1.00 86.88 194 LEU A O 1
ATOM 1552 N N . GLU A 1 195 ? -0.205 34.646 -16.384 1.00 90.69 195 GLU A N 1
ATOM 1553 C CA . GLU A 1 195 ? 0.972 35.516 -16.333 1.00 90.69 195 GLU A CA 1
ATOM 1554 C C . GLU A 1 195 ? 2.095 34.945 -15.445 1.00 90.69 195 GLU A C 1
ATOM 1556 O O . GLU A 1 195 ? 2.763 35.671 -14.706 1.00 90.69 195 GLU A O 1
ATOM 1561 N N . TYR A 1 196 ? 2.304 33.622 -15.490 1.00 89.19 196 TYR A N 1
ATOM 1562 C CA . TYR A 1 196 ? 3.400 32.991 -14.757 1.00 89.19 196 TYR A CA 1
ATOM 1563 C C . TYR A 1 196 ? 4.759 33.361 -15.350 1.00 89.19 196 TYR A C 1
ATOM 1565 O O . TYR A 1 196 ? 4.934 33.443 -16.565 1.00 89.19 196 TYR A O 1
ATOM 1573 N N . ASP A 1 197 ? 5.742 33.543 -14.472 1.00 91.62 197 ASP A N 1
ATOM 1574 C CA . ASP A 1 197 ? 7.122 33.777 -14.871 1.00 91.62 197 ASP A CA 1
ATOM 1575 C C . ASP A 1 197 ? 7.742 32.529 -15.526 1.00 91.62 197 ASP A C 1
ATOM 1577 O O . ASP A 1 197 ? 7.326 31.392 -15.285 1.00 91.62 197 ASP A O 1
ATOM 1581 N N . GLU A 1 198 ? 8.775 32.742 -16.342 1.00 90.69 198 GLU A N 1
ATOM 1582 C CA . GLU A 1 198 ? 9.435 31.686 -17.117 1.00 90.69 198 GLU A CA 1
ATOM 1583 C C . GLU A 1 198 ? 9.993 30.555 -16.230 1.00 90.69 198 GLU A C 1
ATOM 1585 O O . GLU A 1 198 ? 9.908 29.381 -16.594 1.00 90.69 198 GLU A O 1
ATOM 1590 N N . GLU A 1 199 ? 10.489 30.869 -15.027 1.00 91.62 199 GLU A N 1
ATOM 1591 C CA . GLU A 1 199 ? 10.997 29.863 -14.086 1.00 91.62 199 GLU A CA 1
ATOM 1592 C C . GLU A 1 199 ? 9.866 28.950 -13.589 1.00 91.62 199 GLU A C 1
ATOM 1594 O O . GLU A 1 199 ? 10.024 27.724 -13.519 1.00 91.62 199 GLU A O 1
ATOM 1599 N N . THR A 1 200 ? 8.709 29.529 -13.268 1.00 87.81 200 THR A N 1
ATOM 1600 C CA . THR A 1 200 ? 7.503 28.783 -12.897 1.00 87.81 200 THR A CA 1
ATOM 1601 C C . THR A 1 200 ? 7.017 27.905 -14.049 1.00 87.81 200 THR A C 1
ATOM 1603 O O . THR A 1 200 ? 6.718 26.730 -13.824 1.00 87.81 200 THR A O 1
ATOM 1606 N N . VAL A 1 201 ? 6.999 28.415 -15.284 1.00 89.69 201 VAL A N 1
ATOM 1607 C CA . VAL A 1 201 ? 6.587 27.635 -16.464 1.00 89.69 201 VAL A CA 1
ATOM 1608 C C . VAL A 1 201 ? 7.498 26.431 -16.689 1.00 89.69 201 VAL A C 1
ATOM 1610 O O . VAL A 1 201 ? 6.994 25.318 -16.835 1.00 89.69 201 VAL A O 1
ATOM 1613 N N . VAL A 1 202 ? 8.821 26.605 -16.614 1.00 90.62 202 VAL A N 1
ATOM 1614 C CA . VAL A 1 202 ? 9.790 25.501 -16.751 1.00 90.62 202 VAL A CA 1
ATOM 1615 C C . VAL A 1 202 ? 9.597 24.447 -15.657 1.00 90.62 202 VAL A C 1
ATOM 1617 O O . VAL A 1 202 ? 9.623 23.243 -15.924 1.00 90.62 202 VAL A O 1
ATOM 1620 N N . LYS A 1 203 ? 9.358 24.865 -14.407 1.00 87.69 203 LYS A N 1
ATOM 1621 C CA . LYS A 1 203 ? 9.064 23.931 -13.304 1.00 87.69 203 LYS A CA 1
ATOM 1622 C C . LYS A 1 203 ? 7.769 23.157 -13.539 1.00 87.69 203 LYS A C 1
ATOM 1624 O O . LYS A 1 203 ? 7.721 21.957 -13.263 1.00 87.69 203 LYS A O 1
ATOM 1629 N N . LEU A 1 204 ? 6.733 23.826 -14.040 1.00 87.75 204 LEU A N 1
ATOM 1630 C CA . LEU A 1 204 ? 5.455 23.201 -14.364 1.00 87.75 204 LEU A CA 1
ATOM 1631 C C . LEU A 1 204 ? 5.576 22.233 -15.538 1.00 87.75 204 LEU A C 1
ATOM 1633 O O . LEU A 1 204 ? 5.023 21.138 -15.461 1.00 87.75 204 LEU A O 1
ATOM 1637 N N . GLU A 1 205 ? 6.325 22.578 -16.581 1.00 89.81 205 GLU A N 1
ATOM 1638 C CA . GLU A 1 205 ? 6.614 21.679 -17.700 1.00 89.81 205 GLU A CA 1
ATOM 1639 C C . GLU A 1 205 ? 7.284 20.398 -17.197 1.00 89.81 205 GLU A C 1
ATOM 1641 O O . GLU A 1 205 ? 6.805 19.288 -17.427 1.00 89.81 205 GLU A O 1
ATOM 1646 N N . ARG A 1 206 ? 8.357 20.562 -16.418 1.00 90.00 206 ARG A N 1
ATOM 1647 C CA . ARG A 1 206 ? 9.147 19.472 -15.845 1.00 90.00 206 ARG A CA 1
ATOM 1648 C C . ARG A 1 206 ? 8.303 18.551 -14.957 1.00 90.00 206 ARG A C 1
ATOM 1650 O O . ARG A 1 206 ? 8.392 17.326 -15.064 1.00 90.00 206 ARG A O 1
ATOM 1657 N N . LEU A 1 207 ? 7.436 19.129 -14.121 1.00 86.31 207 LEU A N 1
ATOM 1658 C CA . LEU A 1 207 ? 6.485 18.383 -13.296 1.00 86.31 207 LEU A CA 1
ATOM 1659 C C . LEU A 1 207 ? 5.449 17.641 -14.153 1.00 86.31 207 LEU A C 1
ATOM 1661 O O . LEU A 1 207 ? 5.209 16.457 -13.923 1.00 86.31 207 LEU A O 1
ATOM 1665 N N . ASN A 1 208 ? 4.849 18.297 -15.146 1.00 87.38 208 ASN A N 1
ATOM 1666 C CA . ASN A 1 208 ? 3.823 17.685 -15.992 1.00 87.38 208 ASN A CA 1
ATOM 1667 C C . ASN A 1 208 ? 4.380 16.578 -16.892 1.00 87.38 208 ASN A C 1
ATOM 1669 O O . ASN A 1 208 ? 3.696 15.578 -17.103 1.00 87.38 208 ASN A O 1
ATOM 1673 N N . LEU A 1 209 ? 5.632 16.688 -17.345 1.00 89.75 209 LEU A N 1
ATOM 1674 C CA . LEU A 1 209 ? 6.335 15.601 -18.030 1.00 89.75 209 LEU A CA 1
ATOM 1675 C C . LEU A 1 209 ? 6.459 14.371 -17.130 1.00 89.75 209 LEU A C 1
ATOM 1677 O O . LEU A 1 209 ? 6.122 13.263 -17.550 1.00 89.75 209 LEU A O 1
ATOM 1681 N N . PHE A 1 210 ? 6.878 14.550 -15.874 1.00 89.25 210 PHE A N 1
ATOM 1682 C CA . PHE A 1 210 ? 6.917 13.449 -14.912 1.00 89.25 210 PHE A CA 1
ATOM 1683 C C . PHE A 1 210 ? 5.522 12.852 -14.664 1.00 89.25 210 PHE A C 1
ATOM 1685 O O . PHE A 1 210 ? 5.348 11.628 -14.687 1.00 89.25 210 PHE A O 1
ATOM 1692 N N . LEU A 1 211 ? 4.524 13.713 -14.449 1.00 86.88 211 LEU A N 1
ATOM 1693 C CA . LEU A 1 211 ? 3.161 13.286 -14.155 1.00 86.88 211 LEU A CA 1
ATOM 1694 C C . LEU A 1 211 ? 2.539 12.514 -15.319 1.00 86.88 211 LEU A C 1
ATOM 1696 O O . LEU A 1 211 ? 1.927 11.470 -15.098 1.00 86.88 211 LEU A O 1
ATOM 1700 N N . GLY A 1 212 ? 2.710 12.996 -16.548 1.00 84.81 212 GLY A N 1
ATOM 1701 C CA . GLY A 1 212 ? 2.165 12.370 -17.748 1.00 84.81 212 GLY A CA 1
ATOM 1702 C C . GLY A 1 212 ? 2.874 11.067 -18.115 1.00 84.81 212 GLY A C 1
ATOM 1703 O O . GLY A 1 212 ? 2.212 10.076 -18.412 1.00 84.81 212 GLY A O 1
ATOM 1704 N N . LEU A 1 213 ? 4.210 11.040 -18.062 1.00 89.12 213 LEU A N 1
ATOM 1705 C CA . LEU A 1 213 ? 4.987 9.881 -18.516 1.00 89.12 213 LEU A CA 1
ATOM 1706 C C . LEU A 1 213 ? 5.031 8.740 -17.502 1.00 89.12 213 LEU A C 1
ATOM 1708 O O . LEU A 1 213 ? 5.105 7.579 -17.903 1.00 89.12 213 LEU A O 1
ATOM 1712 N N . PHE A 1 214 ? 5.009 9.050 -16.204 1.00 87.75 214 PHE A N 1
ATOM 1713 C CA . PHE A 1 214 ? 5.273 8.045 -15.177 1.00 87.75 214 PHE A CA 1
ATOM 1714 C C . PHE A 1 214 ? 4.170 7.930 -14.136 1.00 87.75 214 PHE A C 1
ATOM 1716 O O . PHE A 1 214 ? 3.661 6.832 -13.911 1.00 87.75 214 PHE A O 1
ATOM 1723 N N . TYR A 1 215 ? 3.780 9.040 -13.508 1.00 84.12 215 TYR A N 1
ATOM 1724 C CA . TYR A 1 215 ? 2.851 8.978 -12.381 1.00 84.12 215 TYR A CA 1
ATOM 1725 C C . TYR A 1 215 ? 1.441 8.556 -12.807 1.00 84.12 215 TYR A C 1
ATOM 1727 O O . TYR A 1 215 ? 0.875 7.644 -12.217 1.00 84.12 215 TYR A O 1
ATOM 1735 N N . THR A 1 216 ? 0.891 9.153 -13.867 1.00 81.94 216 THR A N 1
ATOM 1736 C CA . THR A 1 216 ? -0.474 8.863 -14.336 1.00 81.94 216 THR A CA 1
ATOM 1737 C C . THR A 1 216 ? -0.626 7.411 -14.808 1.00 81.94 216 THR A C 1
ATOM 1739 O O . THR A 1 216 ? -1.564 6.749 -14.362 1.00 81.94 216 THR A O 1
ATOM 1742 N N . PRO A 1 217 ? 0.284 6.838 -15.627 1.00 83.12 217 PRO A N 1
ATOM 1743 C CA . PRO A 1 217 ? 0.214 5.417 -15.973 1.00 83.12 217 PRO A CA 1
ATOM 1744 C C . PRO A 1 217 ? 0.289 4.489 -14.755 1.00 83.12 217 PRO A C 1
ATOM 1746 O O . PRO A 1 217 ? -0.432 3.491 -14.701 1.00 83.12 217 PRO A O 1
ATOM 1749 N N . MET A 1 218 ? 1.134 4.818 -13.772 1.00 80.31 218 MET A N 1
ATOM 1750 C CA . MET A 1 218 ? 1.234 4.054 -12.527 1.00 80.31 218 MET A CA 1
ATOM 1751 C C . MET A 1 218 ? -0.063 4.128 -11.722 1.00 80.31 218 MET A C 1
ATOM 1753 O O . MET A 1 218 ? -0.603 3.083 -11.355 1.00 80.31 218 MET A O 1
ATOM 1757 N N . TRP A 1 219 ? -0.601 5.334 -11.538 1.00 78.19 219 TRP A N 1
ATOM 1758 C CA . TRP A 1 219 ? -1.868 5.595 -10.860 1.00 78.19 219 TRP A CA 1
ATOM 1759 C C . TRP A 1 219 ? -3.019 4.793 -11.467 1.00 78.19 219 TRP A C 1
ATOM 1761 O O . TRP A 1 219 ? -3.732 4.090 -10.760 1.00 78.19 219 TRP A O 1
ATOM 1771 N N . MET A 1 220 ? -3.167 4.813 -12.793 1.00 78.81 220 MET A N 1
ATOM 1772 C CA . MET A 1 220 ? -4.243 4.087 -13.481 1.00 78.81 220 MET A CA 1
ATOM 1773 C C . MET A 1 220 ? -4.153 2.563 -13.309 1.00 78.81 220 MET A C 1
ATOM 1775 O O . MET A 1 220 ? -5.144 1.861 -13.493 1.00 78.81 220 MET A O 1
ATOM 1779 N N . SER A 1 221 ? -2.978 2.046 -12.947 1.00 79.12 221 SER A N 1
ATOM 1780 C CA . SER A 1 221 ? -2.741 0.625 -12.674 1.00 79.12 221 SER A CA 1
ATOM 1781 C C . SER A 1 221 ? -2.681 0.284 -11.181 1.00 79.12 221 SER A C 1
ATOM 1783 O O . SER A 1 221 ? -2.372 -0.856 -10.826 1.00 79.12 221 SER A O 1
ATOM 1785 N N . SER A 1 222 ? -2.965 1.244 -10.292 1.00 75.69 222 SER A N 1
ATOM 1786 C CA . SER A 1 222 ? -2.753 1.092 -8.849 1.00 75.69 222 SER A CA 1
ATOM 1787 C C . SER A 1 222 ? -3.721 0.105 -8.178 1.00 75.69 222 SER A C 1
ATOM 1789 O O . SER A 1 222 ? -3.457 -0.411 -7.090 1.00 75.69 222 SER A O 1
ATOM 1791 N N . THR A 1 223 ? -4.845 -0.182 -8.826 1.00 78.69 223 THR A N 1
ATOM 1792 C CA . THR A 1 223 ? -5.888 -1.083 -8.322 1.00 78.69 223 THR A CA 1
ATOM 1793 C C . THR A 1 223 ? -5.625 -2.548 -8.668 1.00 78.69 223 THR A C 1
ATOM 1795 O O . THR A 1 223 ? -6.302 -3.436 -8.153 1.00 78.69 223 THR A O 1
ATOM 1798 N N . LEU A 1 224 ? -4.625 -2.825 -9.512 1.00 83.81 224 LEU A N 1
ATOM 1799 C CA . LEU A 1 224 ? -4.314 -4.163 -10.005 1.00 83.81 224 LEU A CA 1
ATOM 1800 C C . LEU A 1 224 ? -3.289 -4.847 -9.094 1.00 83.81 224 LEU A C 1
ATOM 1802 O O . LEU A 1 224 ? -2.080 -4.745 -9.306 1.00 83.81 224 LEU A O 1
ATOM 1806 N N . ALA A 1 225 ? -3.773 -5.580 -8.088 1.00 86.62 225 ALA A N 1
ATOM 1807 C CA . ALA A 1 225 ? -2.929 -6.296 -7.124 1.00 86.62 225 ALA A CA 1
ATOM 1808 C C . ALA A 1 225 ? -1.938 -7.253 -7.794 1.00 86.62 225 ALA A C 1
ATOM 1810 O O . ALA A 1 225 ? -0.764 -7.293 -7.429 1.00 86.62 225 ALA A O 1
ATOM 1811 N N . ALA A 1 226 ? -2.418 -7.991 -8.794 1.00 90.94 226 ALA A N 1
ATOM 1812 C CA . ALA A 1 226 ? -1.630 -8.965 -9.534 1.00 90.94 226 ALA A CA 1
ATOM 1813 C C . ALA A 1 226 ? -0.457 -8.317 -10.286 1.00 90.94 226 ALA A C 1
ATOM 1815 O O . ALA A 1 226 ? 0.628 -8.879 -10.370 1.00 90.94 226 ALA A O 1
ATOM 1816 N N . ASP A 1 227 ? -0.651 -7.106 -10.807 1.00 90.38 227 ASP A N 1
ATOM 1817 C CA . ASP A 1 227 ? 0.361 -6.400 -11.591 1.00 90.38 227 ASP A CA 1
ATOM 1818 C C . ASP A 1 227 ? 1.258 -5.492 -10.730 1.00 90.38 227 ASP A C 1
ATOM 1820 O O . ASP A 1 227 ? 2.296 -5.024 -11.205 1.00 90.38 227 ASP A O 1
ATOM 1824 N N . ALA A 1 228 ? 0.910 -5.278 -9.457 1.00 89.31 228 ALA A N 1
ATOM 1825 C CA . ALA A 1 228 ? 1.605 -4.352 -8.567 1.00 89.31 228 ALA A CA 1
ATOM 1826 C C . ALA A 1 228 ? 3.118 -4.631 -8.422 1.00 89.31 228 ALA A C 1
ATOM 1828 O O . ALA A 1 228 ? 3.892 -3.693 -8.625 1.00 89.31 228 ALA A O 1
ATOM 1829 N N . PRO A 1 229 ? 3.596 -5.877 -8.195 1.00 92.50 229 PRO A N 1
ATOM 1830 C CA . PRO A 1 229 ? 5.039 -6.136 -8.115 1.00 92.50 229 PRO A CA 1
ATOM 1831 C C . PRO A 1 229 ? 5.784 -5.782 -9.409 1.00 92.50 229 PRO A C 1
ATOM 1833 O O . PRO A 1 229 ? 6.893 -5.244 -9.382 1.00 92.50 229 PRO A O 1
ATOM 1836 N N . ALA A 1 230 ? 5.173 -6.072 -10.563 1.00 92.69 230 ALA A N 1
ATOM 1837 C CA . ALA A 1 230 ? 5.763 -5.782 -11.863 1.00 92.69 230 ALA A CA 1
ATOM 1838 C C . ALA A 1 230 ? 5.809 -4.274 -12.136 1.00 92.69 230 ALA A C 1
ATOM 1840 O O . ALA A 1 230 ? 6.833 -3.776 -12.608 1.00 92.69 230 ALA A O 1
ATOM 1841 N N . ASN A 1 231 ? 4.730 -3.561 -11.811 1.00 90.31 231 ASN A N 1
ATOM 1842 C CA . ASN A 1 231 ? 4.628 -2.116 -11.975 1.00 90.31 231 ASN A CA 1
ATOM 1843 C C . ASN A 1 231 ? 5.650 -1.386 -11.095 1.00 90.31 231 ASN A C 1
ATOM 1845 O O . ASN A 1 231 ? 6.396 -0.558 -11.609 1.00 90.31 231 ASN A O 1
ATOM 1849 N N . ASP A 1 232 ? 5.773 -1.753 -9.817 1.00 90.25 232 ASP A N 1
ATOM 1850 C CA . ASP A 1 232 ? 6.718 -1.127 -8.884 1.00 90.25 232 ASP A CA 1
ATOM 1851 C C . ASP A 1 232 ? 8.173 -1.322 -9.319 1.00 90.25 232 ASP A C 1
ATOM 1853 O O . ASP A 1 232 ? 8.958 -0.368 -9.366 1.00 90.25 232 ASP A O 1
ATOM 1857 N N . LEU A 1 233 ? 8.542 -2.554 -9.693 1.00 92.94 233 LEU A N 1
ATOM 1858 C CA . LEU A 1 233 ? 9.897 -2.845 -10.156 1.00 92.94 233 LEU A CA 1
ATOM 1859 C C . LEU A 1 233 ? 10.211 -2.087 -11.449 1.00 92.94 233 LEU A C 1
ATOM 1861 O O . LEU A 1 233 ? 11.316 -1.561 -11.612 1.00 92.94 233 LEU A O 1
ATOM 1865 N N . GLN A 1 234 ? 9.256 -2.047 -12.379 1.00 91.81 234 GLN A N 1
ATOM 1866 C CA . GLN A 1 234 ? 9.420 -1.348 -13.646 1.00 91.81 234 GLN A CA 1
ATOM 1867 C C . GLN A 1 234 ? 9.536 0.163 -13.426 1.00 91.81 234 GLN A C 1
ATOM 1869 O O . GLN A 1 234 ? 10.453 0.777 -13.965 1.00 91.81 234 GLN A O 1
ATOM 1874 N N . PHE A 1 235 ? 8.709 0.740 -12.556 1.00 91.12 235 PHE A N 1
ATOM 1875 C CA . PHE A 1 235 ? 8.748 2.159 -12.225 1.00 91.12 235 PHE A CA 1
ATOM 1876 C C . PHE A 1 235 ? 10.077 2.565 -11.582 1.00 91.12 235 PHE A C 1
ATOM 1878 O O . PHE A 1 235 ? 10.694 3.537 -12.019 1.00 91.12 235 PHE A O 1
ATOM 1885 N N . MET A 1 236 ? 10.598 1.782 -10.628 1.00 92.00 236 MET A N 1
ATOM 1886 C CA . MET A 1 236 ? 11.934 2.026 -10.069 1.00 92.00 236 MET A CA 1
ATOM 1887 C C . MET A 1 236 ? 13.016 2.008 -11.157 1.00 92.00 236 MET A C 1
ATOM 1889 O O . MET A 1 236 ? 13.887 2.879 -11.181 1.00 92.00 236 MET A O 1
ATOM 1893 N N . LYS A 1 237 ? 12.963 1.047 -12.087 1.00 93.06 237 LYS A N 1
ATOM 1894 C CA . LYS A 1 237 ? 13.921 0.963 -13.201 1.00 93.06 237 LYS A CA 1
ATOM 1895 C C . LYS A 1 237 ? 13.796 2.130 -14.170 1.00 93.06 237 LYS A C 1
ATOM 1897 O O . LYS A 1 237 ? 14.815 2.629 -14.649 1.00 93.06 237 LYS A O 1
ATOM 1902 N N . ASP A 1 238 ? 12.580 2.565 -14.459 1.00 93.00 238 ASP A N 1
ATOM 1903 C CA . ASP A 1 238 ? 12.341 3.691 -15.351 1.00 93.00 238 ASP A CA 1
ATOM 1904 C C . ASP A 1 238 ? 12.803 4.999 -14.712 1.00 93.00 238 ASP A C 1
ATOM 1906 O O . ASP A 1 238 ? 13.457 5.783 -15.389 1.00 93.00 238 ASP A O 1
ATOM 1910 N N . MET A 1 239 ? 12.645 5.172 -13.397 1.00 93.44 239 MET A N 1
ATOM 1911 C CA . MET A 1 239 ? 13.254 6.284 -12.655 1.00 93.44 239 MET A CA 1
ATOM 1912 C C . MET A 1 239 ? 14.786 6.234 -12.657 1.00 93.44 239 MET A C 1
ATOM 1914 O O . MET A 1 239 ? 15.437 7.258 -12.865 1.00 93.44 239 MET A O 1
ATOM 1918 N N . MET A 1 240 ? 15.394 5.051 -12.519 1.00 93.50 240 MET A N 1
ATOM 1919 C CA . MET A 1 240 ? 16.851 4.903 -12.650 1.00 93.50 240 MET A CA 1
ATOM 1920 C C . MET A 1 240 ? 17.360 5.313 -14.041 1.00 93.50 240 MET A C 1
ATOM 1922 O O . MET A 1 240 ? 18.453 5.869 -14.149 1.00 93.50 240 MET A O 1
ATOM 1926 N N . LYS A 1 241 ? 16.584 5.065 -15.106 1.00 93.50 241 LYS A N 1
ATOM 1927 C CA . LYS A 1 241 ? 16.905 5.533 -16.465 1.00 93.50 241 LYS A CA 1
ATOM 1928 C C . LYS A 1 241 ? 16.639 7.029 -16.626 1.00 93.50 241 LYS A C 1
ATOM 1930 O O . LYS A 1 241 ? 17.486 7.734 -17.170 1.00 93.50 241 LYS A O 1
ATOM 1935 N N . PHE A 1 242 ? 15.498 7.503 -16.127 1.00 93.50 242 PHE A N 1
ATOM 1936 C CA . PHE A 1 242 ? 15.051 8.894 -16.209 1.00 93.50 242 PHE A CA 1
ATOM 1937 C C . PHE A 1 242 ? 15.990 9.856 -15.481 1.00 93.50 242 PHE A C 1
ATOM 1939 O O . PHE A 1 242 ? 16.104 11.008 -15.876 1.00 93.50 242 PHE A O 1
ATOM 1946 N N . LYS A 1 243 ? 16.778 9.361 -14.519 1.00 93.62 243 LYS A N 1
ATOM 1947 C CA . LYS A 1 243 ? 17.877 10.103 -13.888 1.00 93.62 243 LYS A CA 1
ATOM 1948 C C . LYS A 1 243 ? 18.862 10.735 -14.886 1.00 93.62 243 LYS A C 1
ATOM 1950 O O . LYS A 1 243 ? 19.526 11.704 -14.537 1.00 93.62 243 LYS A O 1
ATOM 1955 N N . ARG A 1 244 ? 18.972 10.200 -16.111 1.00 93.44 244 ARG A N 1
ATOM 1956 C CA . ARG A 1 244 ? 19.782 10.787 -17.196 1.00 93.44 244 ARG A CA 1
ATOM 1957 C C . ARG A 1 244 ? 19.175 12.065 -17.781 1.00 93.44 244 ARG A C 1
ATOM 1959 O O . ARG A 1 244 ? 19.923 12.901 -18.267 1.00 93.44 244 ARG A O 1
ATOM 1966 N N . THR A 1 245 ? 17.851 12.177 -17.766 1.00 92.25 245 THR A N 1
ATOM 1967 C CA . THR A 1 245 ? 17.096 13.328 -18.276 1.00 92.25 245 THR A CA 1
ATOM 1968 C C . THR A 1 245 ? 16.876 14.347 -17.169 1.00 92.25 245 THR A C 1
ATOM 1970 O O . THR A 1 245 ? 17.119 15.531 -17.361 1.00 92.25 245 THR A O 1
ATOM 1973 N N . ASP A 1 246 ? 16.456 13.874 -15.998 1.00 92.38 246 ASP A N 1
ATOM 1974 C CA . ASP A 1 246 ? 16.123 14.714 -14.860 1.00 92.38 246 ASP A CA 1
ATOM 1975 C C . ASP A 1 246 ? 16.582 14.050 -13.552 1.00 92.38 246 ASP A C 1
ATOM 1977 O O . ASP A 1 246 ? 15.876 13.207 -12.979 1.00 92.38 246 ASP A O 1
ATOM 1981 N N . PRO A 1 247 ? 17.783 14.394 -13.061 1.00 93.81 247 PRO A N 1
ATOM 1982 C CA . PRO A 1 247 ? 18.331 13.756 -11.878 1.00 93.81 247 PRO A CA 1
ATOM 1983 C C . PRO A 1 247 ? 17.597 14.142 -10.592 1.00 93.81 247 PRO A C 1
ATOM 1985 O O . PRO A 1 247 ? 17.567 13.336 -9.666 1.00 93.81 247 PRO A O 1
ATOM 1988 N N . GLU A 1 248 ? 17.007 15.334 -10.513 1.00 91.50 248 GLU A N 1
ATOM 1989 C CA . GLU A 1 248 ? 16.372 15.831 -9.289 1.00 91.50 248 GLU A CA 1
ATOM 1990 C C . GLU A 1 248 ? 15.033 15.133 -9.047 1.00 91.50 248 GLU A C 1
ATOM 1992 O O . GLU A 1 248 ? 14.828 14.570 -7.970 1.00 91.50 248 GLU A O 1
ATOM 1997 N N . ILE A 1 249 ? 14.158 15.089 -10.064 1.00 89.25 249 ILE A N 1
ATOM 1998 C CA . ILE A 1 249 ? 12.865 14.405 -9.959 1.00 89.25 249 ILE A CA 1
ATOM 1999 C C . ILE A 1 249 ? 13.098 12.914 -9.760 1.00 89.25 249 ILE A C 1
ATOM 2001 O O . ILE A 1 249 ? 12.547 12.326 -8.830 1.00 89.25 249 ILE A O 1
ATOM 2005 N N . ALA A 1 250 ? 13.960 12.299 -10.576 1.00 92.19 250 ALA A N 1
ATOM 2006 C CA . ALA A 1 250 ? 14.249 10.876 -10.446 1.00 92.19 250 ALA A CA 1
ATOM 2007 C C . ALA A 1 250 ? 14.778 10.528 -9.046 1.00 92.19 250 ALA A C 1
ATOM 2009 O O . ALA A 1 250 ? 14.343 9.544 -8.449 1.00 92.19 250 ALA A O 1
ATOM 2010 N N . GLN A 1 251 ? 15.690 11.335 -8.490 1.00 92.75 251 GLN A N 1
ATOM 2011 C CA . GLN A 1 251 ? 16.239 11.097 -7.156 1.00 92.75 251 GLN A CA 1
ATOM 2012 C C . GLN A 1 251 ? 15.184 11.289 -6.060 1.00 92.75 251 GLN A C 1
ATOM 2014 O O . GLN A 1 251 ? 15.116 10.461 -5.149 1.00 92.75 251 GLN A O 1
ATOM 2019 N N . ALA A 1 252 ? 14.351 12.328 -6.151 1.00 89.38 252 ALA A N 1
ATOM 2020 C CA . ALA A 1 252 ? 13.263 12.565 -5.206 1.00 89.38 252 ALA A CA 1
ATOM 2021 C C . ALA A 1 252 ? 12.246 11.410 -5.218 1.00 89.38 252 ALA A C 1
ATOM 2023 O O . ALA A 1 252 ? 11.860 10.905 -4.162 1.00 89.38 252 ALA A O 1
ATOM 2024 N N . VAL A 1 253 ? 11.867 10.935 -6.407 1.00 88.00 253 VAL A N 1
ATOM 2025 C CA . VAL A 1 253 ? 10.931 9.817 -6.577 1.00 88.00 253 VAL A CA 1
ATOM 2026 C C . VAL A 1 253 ? 11.536 8.511 -6.065 1.00 88.00 253 VAL A C 1
ATOM 2028 O O . VAL A 1 253 ? 10.880 7.802 -5.306 1.00 88.00 253 VAL A O 1
ATOM 2031 N N . LEU A 1 254 ? 12.797 8.207 -6.390 1.00 90.00 254 LEU A N 1
ATOM 2032 C CA . LEU A 1 254 ? 13.484 7.011 -5.885 1.00 90.00 254 LEU A CA 1
ATOM 2033 C C . LEU A 1 254 ? 13.591 7.014 -4.353 1.00 90.00 254 LEU A C 1
ATOM 2035 O O . LEU A 1 254 ? 13.313 5.996 -3.725 1.00 90.00 254 LEU A O 1
ATOM 2039 N N . GLN A 1 255 ? 13.919 8.155 -3.736 1.00 89.25 255 GLN A N 1
ATOM 2040 C CA . GLN A 1 255 ? 13.932 8.291 -2.272 1.00 89.25 255 GLN A CA 1
ATOM 2041 C C . GLN A 1 255 ? 12.555 8.049 -1.649 1.00 89.25 255 GLN A C 1
ATOM 2043 O O . GLN A 1 255 ? 12.456 7.484 -0.558 1.00 89.25 255 GLN A O 1
ATOM 2048 N N . LYS A 1 256 ? 11.476 8.463 -2.322 1.00 85.00 256 LYS A N 1
ATOM 2049 C CA . LYS A 1 256 ? 10.120 8.136 -1.875 1.00 85.00 256 LYS A CA 1
ATOM 2050 C C . LYS A 1 256 ? 9.832 6.648 -2.032 1.00 85.00 256 LYS A C 1
ATOM 2052 O O . LYS A 1 256 ? 9.419 6.030 -1.053 1.00 85.00 256 LYS A O 1
ATOM 2057 N N . LEU A 1 257 ? 10.123 6.060 -3.191 1.00 84.81 257 LEU A N 1
ATOM 2058 C CA . LEU A 1 257 ? 9.904 4.637 -3.468 1.00 84.81 257 LEU A CA 1
ATOM 2059 C C . LEU A 1 257 ? 10.636 3.711 -2.492 1.00 84.81 257 LEU A C 1
ATOM 2061 O O . LEU A 1 257 ? 10.097 2.662 -2.151 1.00 84.81 257 LEU A O 1
ATOM 2065 N N . GLU A 1 258 ? 11.794 4.114 -1.961 1.00 84.00 258 GLU A N 1
ATOM 2066 C CA . GLU A 1 258 ? 12.521 3.348 -0.939 1.00 84.00 258 GLU A CA 1
ATOM 2067 C C . GLU A 1 258 ? 11.676 3.024 0.308 1.00 84.00 258 GLU A C 1
ATOM 2069 O O . GLU A 1 258 ? 11.845 1.964 0.911 1.00 84.00 258 GLU A O 1
ATOM 2074 N N . ASN A 1 259 ? 10.712 3.883 0.654 1.00 77.50 259 ASN A N 1
ATOM 2075 C CA . ASN A 1 259 ? 9.800 3.675 1.784 1.00 77.50 259 ASN A CA 1
ATOM 2076 C C . ASN A 1 259 ? 8.551 2.845 1.425 1.00 77.50 259 ASN A C 1
ATOM 2078 O O . ASN A 1 259 ? 7.752 2.518 2.305 1.00 77.50 259 ASN A O 1
ATOM 2082 N N . HIS A 1 260 ? 8.371 2.497 0.148 1.00 78.00 260 HIS A N 1
ATOM 2083 C CA . HIS A 1 260 ? 7.141 1.915 -0.394 1.00 78.00 260 HIS A CA 1
ATOM 2084 C C . HIS A 1 260 ? 7.361 0.606 -1.169 1.00 78.00 260 HIS A C 1
ATOM 2086 O O . HIS A 1 260 ? 6.514 0.210 -1.959 1.00 78.00 260 HIS A O 1
ATOM 2092 N N . LYS A 1 261 ? 8.429 -0.143 -0.871 1.00 88.00 261 LYS A N 1
ATOM 2093 C CA . LYS A 1 261 ? 8.781 -1.419 -1.531 1.00 88.00 261 LYS A CA 1
ATOM 2094 C C . LYS A 1 261 ? 7.941 -2.634 -1.100 1.00 88.00 261 LYS A C 1
ATOM 2096 O O . LYS A 1 261 ? 8.406 -3.766 -1.191 1.00 88.00 261 LYS A O 1
ATOM 2101 N N . TRP A 1 262 ? 6.716 -2.422 -0.619 1.00 87.19 262 TRP A N 1
ATOM 2102 C CA . TRP A 1 262 ? 5.862 -3.487 -0.072 1.00 87.19 262 TRP A CA 1
ATOM 2103 C C . TRP A 1 262 ? 5.520 -4.570 -1.104 1.00 87.19 262 TRP A C 1
ATOM 2105 O O . TRP A 1 262 ? 5.512 -5.739 -0.751 1.00 87.19 262 TRP A O 1
ATOM 2115 N N . TYR A 1 263 ? 5.293 -4.219 -2.376 1.00 89.50 263 TYR A N 1
ATOM 2116 C CA . TYR A 1 263 ? 5.024 -5.225 -3.419 1.00 89.50 263 TYR A CA 1
ATOM 2117 C C . TYR A 1 263 ? 6.275 -5.933 -3.931 1.00 89.50 263 TYR A C 1
ATOM 2119 O O . TYR A 1 263 ? 6.172 -6.885 -4.697 1.00 89.50 263 TYR A O 1
ATOM 2127 N N . LEU A 1 264 ? 7.455 -5.475 -3.517 1.00 92.81 264 LEU A N 1
ATOM 2128 C CA . LEU A 1 264 ? 8.733 -6.079 -3.874 1.00 92.81 264 LEU A CA 1
ATOM 2129 C C . LEU A 1 264 ? 9.249 -7.012 -2.772 1.00 92.81 264 LEU A C 1
ATOM 2131 O O . LEU A 1 264 ? 10.351 -7.540 -2.890 1.00 92.81 264 LEU A O 1
ATOM 2135 N N . THR A 1 265 ? 8.490 -7.219 -1.694 1.00 93.06 265 THR A N 1
ATOM 2136 C CA . THR A 1 265 ? 8.862 -8.190 -0.662 1.00 93.06 265 THR A CA 1
ATOM 2137 C C . THR A 1 265 ? 8.517 -9.609 -1.099 1.00 93.06 265 THR A C 1
ATOM 2139 O O . THR A 1 265 ? 7.629 -9.825 -1.925 1.00 93.06 265 THR A O 1
ATOM 2142 N N . GLN A 1 266 ? 9.217 -10.582 -0.516 1.00 94.62 266 GLN A N 1
ATOM 2143 C CA . GLN A 1 266 ? 9.048 -12.004 -0.826 1.00 94.62 266 GLN A CA 1
ATOM 2144 C C . GLN A 1 266 ? 7.583 -12.445 -0.717 1.00 94.62 266 GLN A C 1
ATOM 2146 O O . GLN A 1 266 ? 7.084 -13.130 -1.598 1.00 94.62 266 GLN A O 1
ATOM 2151 N N . GLU A 1 267 ? 6.874 -11.980 0.312 1.00 92.62 267 GLU A N 1
ATOM 2152 C CA . GLU A 1 267 ? 5.475 -12.313 0.594 1.00 92.62 267 GLU A CA 1
ATOM 2153 C C . GLU A 1 267 ? 4.515 -11.934 -0.544 1.00 92.62 267 GLU A C 1
ATOM 2155 O O . GLU A 1 267 ? 3.483 -12.579 -0.730 1.00 92.62 267 GLU A O 1
ATOM 2160 N N . VAL A 1 268 ? 4.826 -10.865 -1.285 1.00 92.62 268 VAL A N 1
ATOM 2161 C CA . VAL A 1 268 ? 3.887 -10.228 -2.219 1.00 92.62 268 VAL A CA 1
ATOM 2162 C C . VAL A 1 268 ? 4.289 -10.418 -3.681 1.00 92.62 268 VAL A C 1
ATOM 2164 O O . VAL A 1 268 ? 3.422 -10.454 -4.551 1.00 92.62 268 VAL A O 1
ATOM 2167 N N . VAL A 1 269 ? 5.575 -10.630 -3.972 1.00 95.00 269 VAL A N 1
ATOM 2168 C CA . VAL A 1 269 ? 6.075 -10.946 -5.324 1.00 95.00 269 VAL A CA 1
ATOM 2169 C C . VAL A 1 269 ? 5.279 -12.059 -6.041 1.00 95.00 269 VAL A C 1
ATOM 2171 O O . VAL A 1 269 ? 5.018 -11.888 -7.237 1.00 95.00 269 VAL A O 1
ATOM 2174 N N . PRO A 1 270 ? 4.813 -13.141 -5.376 1.00 95.12 270 PRO A N 1
ATOM 2175 C CA . PRO A 1 270 ? 3.974 -14.171 -5.997 1.00 95.12 270 PRO A CA 1
ATOM 2176 C C . PRO A 1 270 ? 2.685 -13.665 -6.652 1.00 95.12 270 PRO A C 1
ATOM 2178 O O . PRO A 1 270 ? 2.178 -14.320 -7.560 1.00 95.12 270 PRO A O 1
ATOM 2181 N N . PHE A 1 271 ? 2.170 -12.491 -6.267 1.00 94.44 271 PHE A N 1
ATOM 2182 C CA . PHE A 1 271 ? 0.984 -11.896 -6.897 1.00 94.44 271 PHE A CA 1
ATOM 2183 C C . PHE A 1 271 ? 1.196 -11.704 -8.407 1.00 94.44 271 PHE A C 1
ATOM 2185 O O . PHE A 1 271 ? 0.259 -11.850 -9.192 1.00 94.44 271 PHE A O 1
ATOM 2192 N N . ALA A 1 272 ? 2.446 -11.478 -8.825 1.00 94.62 272 ALA A N 1
ATOM 2193 C CA . ALA A 1 272 ? 2.824 -11.280 -10.218 1.00 94.62 272 ALA A CA 1
ATOM 2194 C C . ALA A 1 272 ? 2.569 -12.500 -11.122 1.00 94.62 272 ALA A C 1
ATOM 2196 O O . ALA A 1 272 ? 2.447 -12.345 -12.339 1.00 94.62 272 ALA A O 1
ATOM 2197 N N . LEU A 1 273 ? 2.442 -13.707 -10.556 1.00 94.75 273 LEU A N 1
ATOM 2198 C CA . LEU A 1 273 ? 2.092 -14.922 -11.305 1.00 94.75 273 LEU A CA 1
ATOM 2199 C C . LEU A 1 273 ? 0.693 -14.826 -11.939 1.00 94.75 273 LEU A C 1
ATOM 2201 O O . LEU A 1 273 ? 0.442 -15.382 -13.014 1.00 94.75 273 LEU A O 1
ATOM 2205 N N . PHE A 1 274 ? -0.196 -14.065 -11.303 1.00 93.31 274 PHE A N 1
ATOM 2206 C CA . PHE A 1 274 ? -1.586 -13.867 -11.709 1.00 93.31 274 PHE A CA 1
ATOM 2207 C C . PHE A 1 274 ? -1.775 -12.620 -12.586 1.00 93.31 274 PHE A C 1
ATOM 2209 O O . PHE A 1 274 ? -2.847 -12.415 -13.146 1.00 93.31 274 PHE A O 1
ATOM 2216 N N . GLY A 1 275 ? -0.735 -11.791 -12.727 1.00 90.25 275 GLY A N 1
ATOM 2217 C CA . GLY A 1 275 ? -0.783 -10.532 -13.470 1.00 90.25 275 GLY A CA 1
ATOM 2218 C C . GLY A 1 275 ? -0.723 -10.711 -14.985 1.00 90.25 275 GLY A C 1
ATOM 2219 O O . GLY A 1 275 ? -0.206 -11.705 -15.497 1.00 90.25 275 GLY A O 1
ATOM 2220 N N . SER A 1 276 ? -1.222 -9.725 -15.723 1.00 89.25 276 SER A N 1
ATOM 2221 C CA . SER A 1 276 ? -1.163 -9.693 -17.192 1.00 89.25 276 SER A CA 1
ATOM 2222 C C . SER A 1 276 ? 0.118 -9.029 -17.718 1.00 89.25 276 SER A C 1
ATOM 2224 O O . SER A 1 276 ? 0.514 -9.247 -18.862 1.00 89.25 276 SER A O 1
ATOM 2226 N N . ARG A 1 277 ? 0.813 -8.253 -16.872 1.00 87.31 277 ARG A N 1
ATOM 2227 C CA . ARG A 1 277 ? 2.025 -7.489 -17.226 1.00 87.31 277 ARG A CA 1
ATOM 2228 C C . ARG A 1 277 ? 3.263 -8.344 -17.482 1.00 87.31 277 ARG A C 1
ATOM 2230 O O . ARG A 1 277 ? 4.205 -7.882 -18.133 1.00 87.31 277 ARG A O 1
ATOM 2237 N N . LEU A 1 278 ? 3.321 -9.549 -16.922 1.00 90.75 278 LEU A N 1
ATOM 2238 C CA . LEU A 1 278 ? 4.464 -10.442 -17.082 1.00 90.75 278 LEU A CA 1
ATOM 2239 C C . LEU A 1 278 ? 4.271 -11.381 -18.266 1.00 90.75 278 LEU A C 1
ATOM 2241 O O . LEU A 1 278 ? 3.229 -12.011 -18.404 1.00 90.75 278 LEU A O 1
ATOM 2245 N N . SER A 1 279 ? 5.328 -11.533 -19.065 1.00 93.06 279 SER A N 1
ATOM 2246 C CA . SER A 1 279 ? 5.390 -12.594 -20.065 1.00 93.06 279 SER A CA 1
ATOM 2247 C C . SER A 1 279 ? 5.452 -13.967 -19.400 1.00 93.06 279 SER A C 1
ATOM 2249 O O . SER A 1 279 ? 6.016 -14.110 -18.311 1.00 93.06 279 SER A O 1
ATOM 2251 N N . ASP A 1 280 ? 4.965 -14.987 -20.102 1.00 93.69 280 ASP A N 1
ATOM 2252 C CA . ASP A 1 280 ? 4.966 -16.375 -19.627 1.00 93.69 280 ASP A CA 1
ATOM 2253 C C . ASP A 1 280 ? 6.355 -16.835 -19.180 1.00 93.69 280 ASP A C 1
ATOM 2255 O O . ASP A 1 280 ? 6.492 -17.458 -18.135 1.00 93.69 280 ASP A O 1
ATOM 2259 N N . LYS A 1 281 ? 7.415 -16.431 -19.893 1.00 94.06 281 LYS A N 1
ATOM 2260 C CA . LYS A 1 281 ? 8.797 -16.715 -19.482 1.00 94.06 281 LYS A CA 1
ATOM 2261 C C . LYS A 1 281 ? 9.115 -16.165 -18.087 1.00 94.06 281 LYS A C 1
ATOM 2263 O O . LYS A 1 281 ? 9.623 -16.896 -17.249 1.00 94.06 281 LYS A O 1
ATOM 2268 N N . LYS A 1 282 ? 8.786 -14.896 -17.815 1.00 94.56 282 LYS A N 1
ATOM 2269 C CA . LYS A 1 282 ? 9.047 -14.279 -16.503 1.00 94.56 282 LYS A CA 1
ATOM 2270 C C . LYS A 1 282 ? 8.219 -14.935 -15.400 1.00 94.56 282 LYS A C 1
ATOM 2272 O O . LYS A 1 282 ? 8.708 -15.073 -14.285 1.00 94.56 282 LYS A O 1
ATOM 2277 N N . LYS A 1 283 ? 6.980 -15.336 -15.703 1.00 95.50 283 LYS A N 1
ATOM 2278 C CA . LYS A 1 283 ? 6.141 -16.096 -14.767 1.00 95.50 283 LYS A CA 1
ATOM 2279 C C . LYS A 1 283 ? 6.748 -17.464 -14.464 1.00 95.50 283 LYS A C 1
ATOM 2281 O O . LYS A 1 283 ? 6.827 -17.834 -13.297 1.00 95.50 283 LYS A O 1
ATOM 2286 N N . GLN A 1 284 ? 7.237 -18.165 -15.487 1.00 95.19 284 GLN A N 1
ATOM 2287 C CA . GLN A 1 284 ? 7.914 -19.449 -15.330 1.00 95.19 284 GLN A CA 1
ATOM 2288 C C . GLN A 1 284 ? 9.199 -19.313 -14.500 1.00 95.19 284 GLN A C 1
ATOM 2290 O O . GLN A 1 284 ? 9.443 -20.149 -13.639 1.00 95.19 284 GLN A O 1
ATOM 2295 N N . ASP A 1 285 ? 9.983 -18.245 -14.696 1.00 95.31 285 ASP A N 1
ATOM 2296 C CA . ASP A 1 285 ? 11.200 -17.982 -13.913 1.00 95.31 285 ASP A CA 1
ATOM 2297 C C . ASP A 1 285 ? 10.882 -17.788 -12.415 1.00 95.31 285 ASP A C 1
ATOM 2299 O O . ASP A 1 285 ? 11.566 -18.342 -11.552 1.00 95.31 285 ASP A O 1
ATOM 2303 N N . ILE A 1 286 ? 9.819 -17.035 -12.093 1.00 95.75 286 ILE A N 1
ATOM 2304 C CA . ILE A 1 286 ? 9.340 -16.850 -10.710 1.00 95.75 286 ILE A CA 1
ATOM 2305 C C . ILE A 1 286 ? 8.853 -18.186 -10.136 1.00 95.75 286 ILE A C 1
ATOM 2307 O O . ILE A 1 286 ? 9.230 -18.539 -9.022 1.00 95.75 286 ILE A O 1
ATOM 2311 N N . ALA A 1 287 ? 8.050 -18.938 -10.893 1.00 94.88 287 ALA A N 1
ATOM 2312 C CA . ALA A 1 287 ? 7.494 -20.219 -10.463 1.00 94.88 287 ALA A CA 1
ATOM 2313 C C . ALA A 1 287 ? 8.584 -21.269 -10.193 1.00 94.88 287 ALA A C 1
ATOM 2315 O O . ALA A 1 287 ? 8.560 -21.933 -9.158 1.00 94.88 287 ALA A O 1
ATOM 2316 N N . ALA A 1 288 ? 9.587 -21.362 -11.071 1.00 93.88 288 ALA A N 1
ATOM 2317 C CA . ALA A 1 288 ? 10.728 -22.256 -10.900 1.00 93.88 288 ALA A CA 1
ATOM 2318 C C . ALA A 1 288 ? 11.540 -21.904 -9.646 1.00 93.88 288 ALA A C 1
ATOM 2320 O O . ALA A 1 288 ? 11.920 -22.789 -8.880 1.00 93.88 288 ALA A O 1
ATOM 2321 N N . LYS A 1 289 ? 11.771 -20.607 -9.400 1.00 95.00 289 LYS A N 1
ATOM 2322 C CA . LYS A 1 289 ? 12.462 -20.139 -8.194 1.00 95.00 289 LYS A CA 1
ATOM 2323 C C . LYS A 1 289 ? 11.653 -20.420 -6.924 1.00 95.00 289 LYS A C 1
ATOM 2325 O O . LYS A 1 289 ? 12.229 -20.826 -5.918 1.00 95.00 289 LYS A O 1
ATOM 2330 N N . LEU A 1 290 ? 10.336 -20.221 -6.978 1.00 94.44 290 LEU A N 1
ATOM 2331 C CA . LEU A 1 290 ? 9.427 -20.467 -5.859 1.00 94.44 290 LEU A CA 1
ATOM 2332 C C . LEU A 1 290 ? 9.410 -21.948 -5.479 1.00 94.44 290 LEU A C 1
ATOM 2334 O O . LEU A 1 290 ? 9.566 -22.273 -4.309 1.00 94.44 290 LEU A O 1
ATOM 2338 N N . HIS A 1 291 ? 9.314 -22.832 -6.473 1.00 90.56 291 HIS A N 1
ATOM 2339 C CA . HIS A 1 291 ? 9.360 -24.275 -6.260 1.00 90.56 291 HIS A CA 1
ATOM 2340 C C . HIS A 1 291 ? 10.719 -24.754 -5.722 1.00 90.56 291 HIS A C 1
ATOM 2342 O O . HIS A 1 291 ? 10.770 -25.629 -4.867 1.00 90.56 291 HIS A O 1
ATOM 2348 N N . ALA A 1 292 ? 11.826 -24.163 -6.184 1.00 91.94 292 ALA A N 1
ATOM 2349 C CA . ALA A 1 292 ? 13.167 -24.495 -5.697 1.00 91.94 292 ALA A CA 1
ATOM 2350 C C . ALA A 1 292 ? 13.458 -23.983 -4.273 1.00 91.94 292 ALA A C 1
ATOM 2352 O O . ALA A 1 292 ? 14.474 -24.351 -3.687 1.00 91.94 292 ALA A O 1
ATOM 2353 N N . THR A 1 293 ? 12.619 -23.096 -3.736 1.00 92.19 293 THR A N 1
ATOM 2354 C CA . THR A 1 293 ? 12.809 -22.516 -2.407 1.00 92.19 293 THR A CA 1
ATOM 2355 C C . THR A 1 293 ? 12.061 -23.336 -1.366 1.00 92.19 293 THR A C 1
ATOM 2357 O O . THR A 1 293 ? 10.856 -23.541 -1.492 1.00 92.19 293 THR A O 1
ATOM 2360 N N . GLU A 1 294 ? 12.749 -23.749 -0.304 1.00 89.50 294 GLU A N 1
ATOM 2361 C CA . GLU A 1 294 ? 12.116 -24.466 0.802 1.00 89.50 294 GLU A CA 1
ATOM 2362 C C . GLU A 1 294 ? 11.097 -23.583 1.533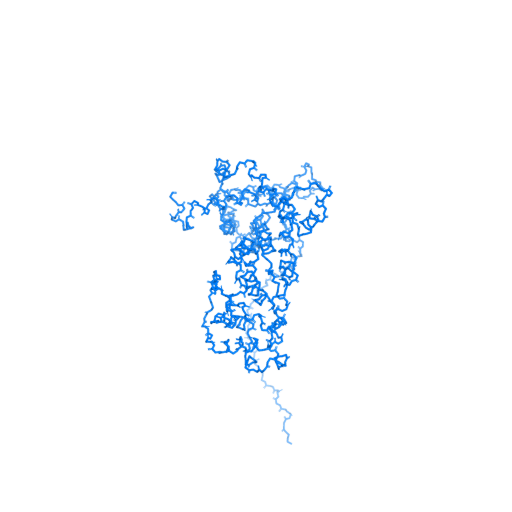 1.00 89.50 294 GLU A C 1
ATOM 2364 O O . GLU A 1 294 ? 11.350 -22.413 1.847 1.00 89.50 294 GLU A O 1
ATOM 2369 N N . LYS A 1 295 ? 9.925 -24.162 1.802 1.00 90.44 295 LYS A N 1
ATOM 2370 C CA . LYS A 1 295 ? 8.880 -23.534 2.606 1.00 90.44 295 LYS A CA 1
ATOM 2371 C C . LYS A 1 295 ? 9.335 -23.487 4.073 1.00 90.44 295 LYS A C 1
ATOM 2373 O O . LYS A 1 295 ? 9.710 -24.529 4.608 1.00 90.44 295 LYS A O 1
ATOM 2378 N N . PRO A 1 296 ? 9.279 -22.323 4.743 1.00 91.25 296 PRO A N 1
ATOM 2379 C CA . PRO A 1 296 ? 9.624 -22.230 6.155 1.00 91.25 296 PRO A CA 1
ATOM 2380 C C . PRO A 1 296 ? 8.523 -22.841 7.038 1.00 91.25 296 PRO A C 1
ATOM 2382 O O . PRO A 1 296 ? 7.339 -22.744 6.716 1.00 91.25 296 PRO A O 1
ATOM 2385 N N . ASP A 1 297 ? 8.901 -23.388 8.198 1.00 88.94 297 ASP A N 1
ATOM 2386 C CA . ASP A 1 297 ? 7.950 -23.916 9.197 1.00 88.94 297 ASP A CA 1
ATOM 2387 C C . ASP A 1 297 ? 7.000 -22.836 9.741 1.00 88.94 297 ASP A C 1
ATOM 2389 O O . ASP A 1 297 ? 5.883 -23.115 10.178 1.00 88.94 297 ASP A O 1
ATOM 2393 N N . SER A 1 298 ? 7.454 -21.580 9.747 1.00 90.62 298 SER A N 1
ATOM 2394 C CA . SER A 1 298 ? 6.649 -20.430 10.144 1.00 90.62 298 SER A CA 1
ATOM 2395 C C . SER A 1 298 ? 7.062 -19.179 9.376 1.00 90.62 298 SER A C 1
ATOM 2397 O O . SER A 1 298 ? 8.248 -18.958 9.136 1.00 90.62 298 SER A O 1
ATOM 2399 N N . PHE A 1 299 ? 6.078 -18.351 9.029 1.00 90.69 299 PHE A N 1
ATOM 2400 C CA . PHE A 1 299 ? 6.288 -17.079 8.339 1.00 90.69 299 PHE A CA 1
ATOM 2401 C C . PHE A 1 299 ? 6.567 -15.939 9.316 1.00 90.69 299 PHE A C 1
ATOM 2403 O O . PHE A 1 299 ? 6.013 -15.880 10.426 1.00 90.69 299 PHE A O 1
ATOM 2410 N N . ARG A 1 300 ? 7.399 -14.987 8.892 1.00 86.62 300 ARG A N 1
ATOM 2411 C CA . ARG A 1 300 ? 7.763 -13.831 9.713 1.00 86.62 300 ARG A CA 1
ATOM 2412 C C . ARG A 1 300 ? 6.540 -12.976 10.045 1.00 86.62 300 ARG A C 1
ATOM 2414 O O . ARG A 1 300 ? 5.770 -12.565 9.182 1.00 86.62 300 ARG A O 1
ATOM 2421 N N . ARG A 1 301 ? 6.438 -12.569 11.314 1.00 80.50 301 ARG A N 1
ATOM 2422 C CA . ARG A 1 301 ? 5.486 -11.545 11.773 1.00 80.50 301 ARG A CA 1
ATOM 2423 C C . ARG A 1 301 ? 6.219 -10.247 12.088 1.00 80.50 301 ARG A C 1
ATOM 2425 O O . ARG A 1 301 ? 7.197 -10.255 12.830 1.00 80.50 301 ARG A O 1
ATOM 2432 N N . GLY A 1 302 ? 5.735 -9.123 11.567 1.00 79.38 302 GLY A N 1
ATOM 2433 C CA . GLY A 1 302 ? 6.291 -7.806 11.875 1.00 79.38 302 GLY A CA 1
ATOM 2434 C C . GLY A 1 302 ? 6.399 -6.897 10.659 1.00 79.38 302 GLY A C 1
ATOM 2435 O O . GLY A 1 302 ? 5.649 -7.035 9.698 1.00 79.38 302 GLY A O 1
ATOM 2436 N N . LYS A 1 303 ? 7.320 -5.929 10.728 1.00 75.31 303 LYS A N 1
ATOM 2437 C CA . LYS A 1 303 ? 7.554 -5.000 9.619 1.00 75.31 303 LYS A CA 1
ATOM 2438 C C . LYS A 1 303 ? 8.141 -5.750 8.414 1.00 75.31 303 LYS A C 1
ATOM 2440 O O . LYS A 1 303 ? 9.043 -6.567 8.618 1.00 75.31 303 LYS A O 1
ATOM 2445 N N . PRO A 1 304 ? 7.688 -5.446 7.186 1.00 80.38 304 PRO A N 1
ATOM 2446 C CA . PRO A 1 304 ? 8.277 -6.018 5.984 1.00 80.38 304 PRO A CA 1
ATOM 2447 C C . PRO A 1 304 ? 9.758 -5.644 5.874 1.00 80.38 304 PRO A C 1
ATOM 2449 O O . PRO A 1 304 ? 10.144 -4.504 6.144 1.00 80.38 304 PRO A O 1
ATOM 2452 N N . MET A 1 305 ? 10.587 -6.602 5.461 1.00 85.56 305 MET A N 1
ATOM 24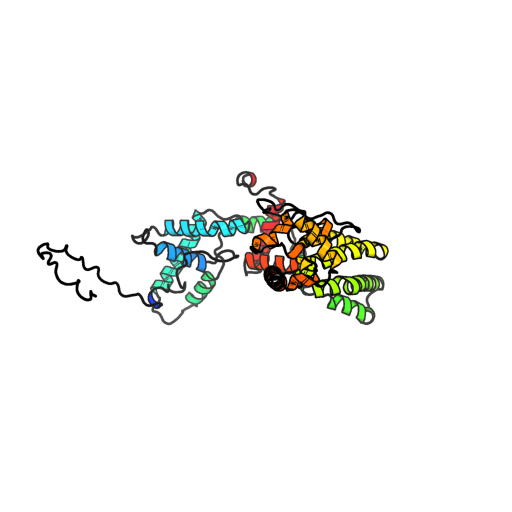53 C CA . MET A 1 305 ? 11.969 -6.327 5.069 1.00 85.56 305 MET A CA 1
ATOM 2454 C C . MET A 1 305 ? 12.011 -5.999 3.586 1.00 85.56 305 MET A C 1
ATOM 2456 O O . MET A 1 305 ? 11.666 -6.832 2.749 1.00 85.56 305 MET A O 1
ATOM 2460 N N . PHE A 1 306 ? 12.444 -4.785 3.266 1.00 89.69 306 PHE A N 1
ATOM 2461 C CA . PHE A 1 306 ? 12.521 -4.356 1.881 1.00 89.69 306 PHE A CA 1
ATOM 2462 C C . PHE A 1 306 ? 13.802 -4.844 1.202 1.00 89.69 306 PHE A C 1
ATOM 2464 O O . PHE A 1 306 ? 14.880 -4.765 1.801 1.00 89.69 306 PHE A O 1
ATOM 2471 N N . PRO A 1 307 ? 13.715 -5.296 -0.060 1.00 90.38 307 PRO A N 1
ATOM 2472 C CA . PRO A 1 307 ? 14.891 -5.691 -0.817 1.00 90.38 307 PRO A CA 1
ATOM 2473 C C . PRO A 1 307 ? 15.718 -4.477 -1.254 1.00 90.38 307 PRO A C 1
ATOM 2475 O O . PRO A 1 307 ? 15.239 -3.337 -1.313 1.00 90.38 307 PRO A O 1
ATOM 2478 N N . GLN A 1 308 ? 16.965 -4.746 -1.633 1.00 87.75 308 GLN A N 1
ATOM 2479 C CA . GLN A 1 308 ? 17.787 -3.809 -2.392 1.00 87.75 308 GLN A CA 1
ATOM 2480 C C . GLN A 1 308 ? 17.526 -4.020 -3.882 1.00 87.75 308 GLN A C 1
ATOM 2482 O O . GLN A 1 308 ? 17.776 -5.097 -4.423 1.00 87.75 308 GLN A O 1
ATOM 2487 N N . VAL A 1 309 ? 16.990 -2.995 -4.541 1.00 90.31 309 VAL A N 1
ATOM 2488 C CA . VAL A 1 309 ? 16.594 -3.063 -5.950 1.00 90.31 309 VAL A CA 1
ATOM 2489 C C . VAL A 1 309 ? 17.631 -2.338 -6.792 1.00 90.31 309 VAL A C 1
ATOM 2491 O O . VAL A 1 309 ? 17.977 -1.189 -6.533 1.00 90.31 309 VAL A O 1
ATOM 2494 N N . THR A 1 310 ? 18.112 -3.010 -7.831 1.00 90.00 310 THR A N 1
ATOM 2495 C CA . THR A 1 310 ? 19.056 -2.464 -8.807 1.00 90.00 310 THR A CA 1
ATOM 2496 C C . THR A 1 310 ? 18.444 -2.499 -10.206 1.00 90.00 310 THR A C 1
ATOM 2498 O O . THR A 1 310 ? 17.453 -3.188 -10.453 1.00 90.00 310 THR A O 1
ATOM 2501 N N . ALA A 1 311 ? 19.078 -1.830 -11.172 1.00 88.62 311 ALA A N 1
ATOM 2502 C CA . ALA A 1 311 ? 18.631 -1.851 -12.567 1.00 88.62 311 ALA A CA 1
ATOM 2503 C C . ALA A 1 311 ? 18.543 -3.275 -13.167 1.00 88.62 311 ALA A C 1
ATOM 2505 O O . ALA A 1 311 ? 17.767 -3.506 -14.096 1.00 88.62 311 ALA A O 1
ATOM 2506 N N . LYS A 1 312 ? 19.313 -4.233 -12.629 1.00 91.69 312 LYS A N 1
ATOM 2507 C CA . LYS A 1 312 ? 19.362 -5.628 -13.096 1.00 91.69 312 LYS A CA 1
ATOM 2508 C C . LYS A 1 312 ? 18.390 -6.557 -12.368 1.00 91.69 312 LYS A C 1
ATOM 2510 O O . LYS A 1 312 ? 18.090 -7.616 -12.903 1.00 91.69 312 LYS A O 1
ATOM 2515 N N . THR A 1 313 ? 17.879 -6.157 -11.204 1.00 94.25 313 THR A N 1
ATOM 2516 C CA . THR A 1 313 ? 17.004 -6.986 -10.363 1.00 94.25 313 THR A CA 1
ATOM 2517 C C . THR A 1 313 ? 15.772 -7.444 -11.138 1.00 94.25 313 THR A C 1
ATOM 2519 O O . THR A 1 313 ? 15.076 -6.630 -11.746 1.00 94.25 313 THR A O 1
ATOM 2522 N N . THR A 1 314 ? 15.489 -8.738 -11.133 1.00 95.31 314 THR A N 1
ATOM 2523 C CA . THR A 1 314 ? 14.261 -9.335 -11.669 1.00 95.31 314 THR A CA 1
ATOM 2524 C C . THR A 1 314 ? 13.323 -9.718 -10.527 1.00 95.31 314 THR A C 1
ATOM 2526 O O . THR A 1 314 ? 13.746 -9.803 -9.379 1.00 95.31 314 THR A O 1
ATOM 2529 N N . LEU A 1 315 ? 12.042 -9.960 -10.816 1.00 95.50 315 LEU A N 1
ATOM 2530 C CA . LEU A 1 315 ? 11.108 -10.427 -9.783 1.00 95.50 315 LEU A CA 1
ATOM 2531 C C . LEU A 1 315 ? 11.486 -11.814 -9.247 1.00 95.50 315 LEU A C 1
ATOM 2533 O O . LEU A 1 315 ? 11.305 -12.069 -8.065 1.00 95.50 315 LEU A O 1
ATOM 2537 N N . ALA A 1 316 ? 12.076 -12.677 -10.080 1.00 95.75 316 ALA A N 1
ATOM 2538 C CA . ALA A 1 316 ? 12.568 -13.981 -9.644 1.00 95.75 316 ALA A CA 1
ATOM 2539 C C . ALA A 1 316 ? 13.721 -13.863 -8.626 1.00 95.75 316 ALA A C 1
ATOM 2541 O O . ALA A 1 316 ? 13.870 -14.730 -7.770 1.00 95.75 316 ALA A O 1
ATOM 2542 N N . ASP A 1 317 ? 14.507 -12.779 -8.658 1.00 95.50 317 ASP A N 1
ATOM 2543 C CA . ASP A 1 317 ? 15.554 -12.522 -7.654 1.00 95.50 317 ASP A CA 1
ATOM 2544 C C . ASP A 1 317 ? 14.981 -12.131 -6.285 1.00 95.50 317 ASP A C 1
ATOM 2546 O O . ASP A 1 317 ? 15.682 -12.207 -5.279 1.00 95.50 317 ASP A O 1
ATOM 2550 N N . LEU A 1 318 ? 13.718 -11.696 -6.248 1.00 95.50 318 LEU A N 1
ATOM 2551 C CA . LEU A 1 318 ? 13.022 -11.270 -5.035 1.00 95.50 318 LEU A CA 1
ATOM 2552 C C . LEU A 1 318 ? 12.234 -12.405 -4.372 1.00 95.50 318 LEU A C 1
ATOM 2554 O O . LEU A 1 318 ? 11.644 -12.188 -3.318 1.00 95.50 318 LEU A O 1
ATOM 2558 N N . VAL A 1 319 ? 12.225 -13.598 -4.967 1.00 95.88 319 VAL A N 1
ATOM 2559 C CA . VAL A 1 319 ? 11.608 -14.792 -4.385 1.00 95.88 319 VAL A CA 1
ATOM 2560 C C . VAL A 1 319 ? 12.544 -15.389 -3.333 1.00 95.88 319 VAL A C 1
ATOM 2562 O O . VAL A 1 319 ? 13.728 -15.615 -3.580 1.00 95.88 319 VAL A O 1
ATOM 2565 N N . GLY A 1 320 ? 11.987 -15.659 -2.158 1.00 93.44 320 GLY A N 1
ATOM 2566 C CA . GLY A 1 320 ? 12.625 -16.390 -1.061 1.00 93.44 320 GLY A CA 1
ATOM 2567 C C . GLY A 1 320 ? 11.599 -17.149 -0.206 1.00 93.44 320 GLY A C 1
ATOM 2568 O O . GLY A 1 320 ? 10.446 -17.255 -0.626 1.00 93.44 320 GLY A O 1
ATOM 2569 N N . PRO A 1 321 ? 11.981 -17.689 0.965 1.00 92.12 321 PRO A N 1
ATOM 2570 C CA . PRO A 1 321 ? 11.132 -18.599 1.747 1.00 92.12 321 PRO A CA 1
ATOM 2571 C C . PRO A 1 321 ? 9.745 -18.037 2.087 1.00 92.12 321 PRO A C 1
ATOM 2573 O O . PRO A 1 321 ? 8.744 -18.748 2.025 1.00 92.12 321 PRO A O 1
ATOM 2576 N N . GLU A 1 322 ? 9.650 -16.732 2.352 1.00 93.75 322 GLU A N 1
ATOM 2577 C CA . GLU A 1 322 ? 8.384 -16.071 2.698 1.00 93.75 322 GLU A CA 1
ATOM 2578 C C . GLU A 1 322 ? 7.404 -15.975 1.508 1.00 93.75 322 GLU A C 1
ATOM 2580 O O . GLU A 1 322 ? 6.231 -15.65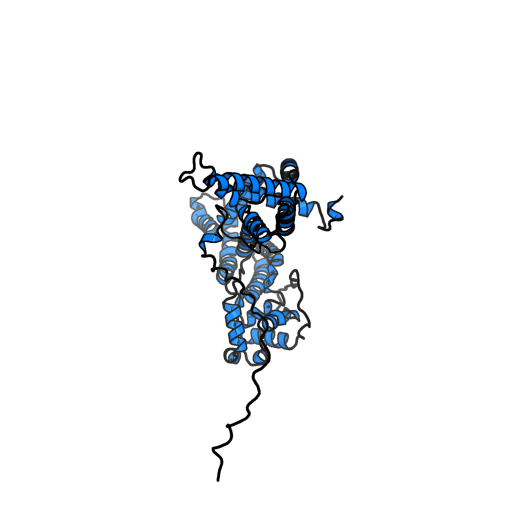6 1.683 1.00 93.75 322 GLU A O 1
ATOM 2585 N N . SER A 1 323 ? 7.849 -16.292 0.289 1.00 94.94 323 SER A N 1
ATOM 2586 C CA . SER A 1 323 ? 7.010 -16.285 -0.923 1.00 94.94 323 SER A CA 1
ATOM 2587 C C . SER A 1 323 ? 5.953 -17.391 -0.920 1.00 94.94 323 SER A C 1
ATOM 2589 O O . SER A 1 323 ? 4.978 -17.326 -1.664 1.00 94.94 323 SER A O 1
ATOM 2591 N N . HIS A 1 324 ? 6.107 -18.396 -0.057 1.00 93.56 324 HIS A N 1
ATOM 2592 C CA . HIS A 1 324 ? 5.092 -19.428 0.152 1.00 93.56 324 HIS A CA 1
ATOM 2593 C C . HIS A 1 324 ? 3.879 -18.928 0.949 1.00 93.56 324 HIS A C 1
ATOM 2595 O O . HIS A 1 324 ? 2.865 -19.621 0.985 1.00 93.56 324 HIS A O 1
ATOM 2601 N N . LEU A 1 325 ? 3.939 -17.727 1.547 1.00 93.38 325 LEU A N 1
ATOM 2602 C CA . LEU A 1 325 ? 2.899 -17.208 2.442 1.00 93.38 325 LEU A CA 1
ATOM 2603 C C . LEU A 1 325 ? 1.518 -17.166 1.784 1.00 93.38 325 LEU A C 1
ATOM 2605 O O . LEU A 1 325 ? 0.540 -17.574 2.404 1.00 93.38 325 LEU A O 1
ATOM 2609 N N . LEU A 1 326 ? 1.423 -16.678 0.542 1.00 91.56 326 LEU A N 1
ATOM 2610 C CA . LEU A 1 326 ? 0.146 -16.588 -0.174 1.00 91.56 326 LEU A CA 1
ATOM 2611 C C . LEU A 1 326 ? -0.483 -17.975 -0.366 1.00 91.56 326 LEU A C 1
ATOM 2613 O O . LEU A 1 326 ? -1.660 -18.158 -0.072 1.00 91.56 326 LEU A O 1
ATOM 2617 N N . LEU A 1 327 ? 0.308 -18.932 -0.854 1.00 91.94 327 LEU A N 1
ATOM 2618 C CA . LEU A 1 327 ? -0.152 -20.284 -1.175 1.00 91.94 327 LEU A CA 1
ATOM 2619 C C . LEU A 1 327 ? -0.554 -21.041 0.098 1.00 91.94 327 LEU A C 1
ATOM 2621 O O . LEU A 1 327 ? -1.613 -21.661 0.141 1.00 91.94 327 LEU A O 1
ATOM 2625 N N . ASP A 1 328 ? 0.242 -20.904 1.162 1.00 91.75 328 ASP A N 1
ATOM 2626 C CA . ASP A 1 328 ? -0.054 -21.484 2.473 1.00 91.75 328 ASP A CA 1
ATOM 2627 C C . ASP A 1 328 ? -1.320 -20.885 3.101 1.00 91.75 328 ASP A C 1
ATOM 2629 O O . ASP A 1 328 ? -2.188 -21.616 3.569 1.00 91.75 328 ASP A O 1
ATOM 2633 N N . THR A 1 329 ? -1.476 -19.558 3.036 1.00 90.88 329 THR A N 1
ATOM 2634 C CA . THR A 1 329 ? -2.650 -18.854 3.583 1.00 90.88 329 THR A CA 1
ATOM 2635 C C . THR A 1 329 ? -3.944 -19.277 2.887 1.00 90.88 329 THR A C 1
ATOM 2637 O O . THR A 1 329 ? -4.996 -19.337 3.523 1.00 90.88 329 THR A O 1
ATOM 2640 N N . LEU A 1 330 ? -3.879 -19.566 1.585 1.00 91.31 330 LEU A N 1
ATOM 2641 C CA . LEU A 1 330 ? -5.023 -20.045 0.809 1.00 91.31 330 LEU A CA 1
ATOM 2642 C C . LEU A 1 330 ? -5.266 -21.554 0.961 1.00 91.31 330 LEU A C 1
ATOM 2644 O O . LEU A 1 330 ? -6.316 -22.029 0.532 1.00 91.31 330 LEU A O 1
ATOM 2648 N N . GLY A 1 331 ? -4.335 -22.298 1.569 1.00 91.81 331 GLY A N 1
ATOM 2649 C CA . GLY A 1 331 ? -4.432 -23.748 1.733 1.00 91.81 331 GLY A CA 1
ATOM 2650 C C . GLY A 1 331 ? -4.500 -24.490 0.398 1.00 91.81 331 GLY A C 1
ATOM 2651 O O . GLY A 1 331 ? -5.279 -25.432 0.269 1.00 91.81 331 GLY A O 1
ATOM 2652 N N . ILE A 1 332 ? -3.746 -24.021 -0.601 1.00 92.00 332 ILE A N 1
ATOM 2653 C CA . ILE A 1 332 ? -3.741 -24.587 -1.954 1.00 92.00 332 ILE A CA 1
ATOM 2654 C C . ILE A 1 332 ? -2.454 -25.346 -2.250 1.00 92.00 332 ILE A C 1
ATOM 2656 O O . ILE A 1 332 ? -1.367 -24.950 -1.821 1.00 92.00 332 ILE A O 1
ATOM 2660 N N . GLU A 1 333 ? -2.581 -26.393 -3.059 1.00 88.81 333 GLU A N 1
ATOM 2661 C CA . GLU A 1 333 ? -1.429 -27.081 -3.624 1.00 88.81 333 GLU A CA 1
ATOM 2662 C C . GLU A 1 333 ? -0.823 -26.257 -4.769 1.00 88.81 333 GLU A C 1
ATOM 2664 O O . GLU A 1 333 ? -1.483 -25.437 -5.423 1.00 88.81 333 GLU A O 1
ATOM 2669 N N . TYR A 1 334 ? 0.473 -26.452 -5.006 1.00 87.62 334 TYR A N 1
ATOM 2670 C CA . TYR A 1 334 ? 1.246 -25.627 -5.939 1.00 87.62 334 TYR A CA 1
ATOM 2671 C C . TYR A 1 334 ? 2.053 -26.425 -6.966 1.00 87.62 334 TYR A C 1
ATOM 2673 O O . TYR A 1 334 ? 2.935 -25.877 -7.627 1.00 87.62 334 TYR A O 1
ATOM 2681 N N . ASP A 1 335 ? 1.682 -27.686 -7.195 1.00 88.75 335 ASP A N 1
ATOM 2682 C CA . ASP A 1 335 ? 2.234 -28.538 -8.261 1.00 88.75 335 ASP A CA 1
ATOM 2683 C C . ASP A 1 335 ? 2.077 -27.915 -9.658 1.00 88.75 335 ASP A C 1
ATOM 2685 O O . ASP A 1 335 ? 2.889 -28.137 -10.561 1.00 88.75 335 ASP A O 1
ATOM 2689 N N . TRP A 1 336 ? 1.051 -27.077 -9.835 1.00 91.50 336 TRP A N 1
ATOM 2690 C CA . TRP A 1 336 ? 0.807 -26.350 -11.077 1.00 91.50 336 TRP A CA 1
ATOM 2691 C C . TRP A 1 336 ? 1.934 -25.366 -11.431 1.00 91.50 336 TRP A C 1
ATOM 2693 O O . TRP A 1 336 ? 2.107 -25.081 -12.613 1.00 91.50 336 TRP A O 1
ATOM 2703 N N . LEU A 1 337 ? 2.755 -24.912 -10.471 1.00 91.31 337 LEU A N 1
ATOM 2704 C CA . LEU A 1 337 ? 3.912 -24.038 -10.735 1.00 91.31 337 LEU A CA 1
ATOM 2705 C C . LEU A 1 337 ? 4.942 -24.679 -11.678 1.00 91.31 337 LEU A C 1
ATOM 2707 O O . LEU A 1 337 ? 5.620 -23.971 -12.424 1.00 91.31 337 LEU A O 1
ATOM 2711 N N . LEU A 1 338 ? 5.058 -26.011 -11.656 1.00 88.25 338 LEU A N 1
ATOM 2712 C CA . LEU A 1 338 ? 5.965 -26.764 -12.525 1.00 88.25 338 LEU A CA 1
ATOM 2713 C C . LEU A 1 338 ? 5.414 -26.965 -13.938 1.00 88.25 338 LEU A C 1
ATOM 2715 O O . LEU A 1 338 ? 6.170 -27.266 -14.862 1.00 88.25 338 LEU A O 1
ATOM 2719 N N . GLN A 1 339 ? 4.104 -26.807 -14.114 1.00 92.44 339 GLN A N 1
ATOM 2720 C CA . GLN A 1 339 ? 3.469 -26.936 -15.416 1.00 92.44 339 GLN A CA 1
ATOM 2721 C C . GLN A 1 339 ? 3.717 -25.674 -16.260 1.00 92.44 339 GLN A C 1
ATOM 2723 O O . GLN A 1 339 ? 3.960 -24.595 -15.708 1.00 92.44 339 GLN A O 1
ATOM 2728 N N . PRO A 1 340 ? 3.638 -25.761 -17.600 1.00 93.44 340 PRO A N 1
ATOM 2729 C CA . PRO A 1 340 ? 3.724 -24.583 -18.457 1.00 93.44 340 PRO A CA 1
ATOM 2730 C C . PRO A 1 340 ? 2.618 -23.570 -18.129 1.00 93.44 340 PRO A C 1
ATOM 2732 O O . PRO A 1 340 ? 1.461 -23.967 -17.976 1.00 93.44 340 PRO A O 1
ATOM 2735 N N . VAL A 1 341 ? 2.940 -22.270 -18.112 1.00 92.31 341 VAL A N 1
ATOM 2736 C CA . VAL A 1 341 ? 1.998 -21.171 -17.780 1.00 92.31 341 VAL A CA 1
ATOM 2737 C C . VAL A 1 341 ? 0.646 -21.276 -18.497 1.00 92.31 341 VAL A C 1
ATOM 2739 O O . VAL A 1 341 ? -0.400 -21.072 -17.886 1.00 92.31 341 VAL A O 1
ATOM 2742 N N . ALA A 1 342 ? 0.642 -21.670 -19.773 1.00 92.56 342 ALA A N 1
ATOM 2743 C CA . ALA A 1 342 ? -0.578 -21.830 -20.572 1.00 92.56 342 ALA A CA 1
ATOM 2744 C C . ALA A 1 342 ? -1.567 -22.876 -20.013 1.00 92.56 342 ALA A C 1
ATOM 2746 O O . ALA A 1 342 ? -2.743 -22.880 -20.374 1.00 92.56 342 ALA A O 1
ATOM 2747 N N . THR A 1 343 ? -1.099 -23.782 -19.153 1.00 94.00 343 THR A N 1
ATOM 2748 C CA . THR A 1 343 ? -1.911 -24.836 -18.533 1.00 94.00 343 THR A CA 1
ATOM 2749 C C . THR A 1 343 ? -2.420 -24.464 -17.143 1.00 94.00 343 THR A C 1
ATOM 2751 O O . THR A 1 343 ? -3.358 -25.104 -16.675 1.00 94.00 343 THR A O 1
ATOM 2754 N N . TRP A 1 344 ? -1.878 -23.417 -16.505 1.00 94.31 344 TRP A N 1
ATOM 2755 C CA . TRP A 1 344 ? -2.268 -23.002 -15.152 1.00 94.31 344 TRP A CA 1
ATOM 2756 C C . TRP A 1 344 ? -3.771 -22.739 -14.991 1.00 94.31 344 TRP A C 1
ATOM 2758 O O . TRP A 1 344 ? -4.324 -23.225 -14.008 1.00 94.31 344 TRP A O 1
ATOM 2768 N N . PRO A 1 345 ? -4.483 -22.106 -15.950 1.00 92.94 345 PRO A N 1
ATOM 2769 C CA . PRO A 1 345 ? -5.932 -21.905 -15.841 1.00 92.94 345 PRO A CA 1
ATOM 2770 C C . PRO A 1 345 ? -6.764 -23.193 -15.748 1.00 92.94 345 PRO A C 1
ATOM 2772 O O . PRO A 1 345 ? -7.948 -23.123 -15.448 1.00 92.94 345 PRO A O 1
ATOM 2775 N N . ARG A 1 346 ? -6.178 -24.366 -16.032 1.00 93.44 346 ARG A N 1
ATOM 2776 C CA . ARG A 1 346 ? -6.843 -25.670 -15.874 1.00 93.44 346 ARG A CA 1
ATOM 2777 C C . ARG A 1 346 ? -6.774 -26.209 -14.445 1.00 93.44 346 ARG A C 1
ATOM 2779 O O . ARG A 1 346 ? -7.439 -27.195 -14.155 1.00 93.44 346 ARG A O 1
ATOM 2786 N N . SER A 1 347 ? -5.935 -25.622 -13.594 1.00 94.00 347 SER A N 1
ATOM 2787 C CA . SER A 1 347 ? -5.834 -25.979 -12.182 1.00 94.00 347 SER A CA 1
ATOM 2788 C C . SER A 1 347 ? -6.894 -25.226 -11.383 1.00 94.00 347 SER A C 1
ATOM 2790 O O . SER A 1 347 ? -6.985 -23.993 -11.447 1.00 94.00 347 SER A O 1
ATOM 2792 N N . ASP A 1 348 ? -7.666 -25.961 -10.586 1.00 94.00 348 ASP A N 1
ATOM 2793 C CA . ASP A 1 348 ? -8.643 -25.370 -9.671 1.00 94.00 348 ASP A CA 1
ATOM 2794 C C . ASP A 1 348 ? -7.949 -24.496 -8.618 1.00 94.00 348 ASP A C 1
ATOM 2796 O O . ASP A 1 348 ? -8.445 -23.430 -8.260 1.00 94.00 348 ASP A O 1
ATOM 2800 N N . ASP A 1 349 ? -6.761 -24.896 -8.165 1.00 94.44 349 ASP A N 1
ATOM 2801 C CA . ASP A 1 349 ? -5.995 -24.164 -7.155 1.00 94.44 349 ASP A CA 1
ATOM 2802 C C . ASP A 1 349 ? -5.398 -22.866 -7.698 1.00 94.44 349 ASP A C 1
ATOM 2804 O O . ASP A 1 349 ? -5.410 -21.839 -7.013 1.00 94.44 349 ASP A O 1
ATOM 2808 N N . TYR A 1 350 ? -4.972 -22.867 -8.965 1.00 94.44 350 TYR A N 1
ATOM 2809 C CA . TYR A 1 350 ? -4.613 -21.628 -9.652 1.00 94.44 350 TYR A CA 1
ATOM 2810 C C . TYR A 1 350 ? -5.820 -20.693 -9.761 1.00 94.44 350 TYR A C 1
ATOM 2812 O O . TYR A 1 350 ? -5.702 -19.501 -9.484 1.00 94.44 350 TYR A O 1
ATOM 2820 N N . SER A 1 351 ? -6.984 -21.233 -10.132 1.00 93.31 351 SER A N 1
ATOM 2821 C CA . SER A 1 351 ? -8.217 -20.456 -10.287 1.00 93.31 351 SER A CA 1
ATOM 2822 C C . SER A 1 351 ? -8.654 -19.812 -8.967 1.00 93.31 351 SER A C 1
ATOM 2824 O O . SER A 1 351 ? -8.965 -18.622 -8.948 1.00 93.31 351 SER A O 1
ATOM 2826 N N . LYS A 1 352 ? -8.575 -20.548 -7.848 1.00 94.31 352 LYS A N 1
ATOM 2827 C CA . LYS A 1 352 ? -8.831 -20.011 -6.498 1.00 94.31 352 LYS A CA 1
ATOM 2828 C C . LYS A 1 352 ? -7.874 -18.873 -6.141 1.00 94.31 352 LYS A C 1
ATOM 2830 O O . LYS A 1 352 ? -8.300 -17.830 -5.643 1.00 94.31 352 LYS A O 1
ATOM 2835 N N . ALA A 1 353 ? -6.578 -19.053 -6.394 1.00 93.94 353 ALA A N 1
ATOM 2836 C CA . ALA A 1 353 ? -5.585 -18.022 -6.111 1.00 93.94 353 ALA A CA 1
ATOM 2837 C C . ALA A 1 353 ? -5.776 -16.780 -6.989 1.00 93.94 353 ALA A C 1
ATOM 2839 O O . ALA A 1 353 ? -5.700 -15.655 -6.494 1.00 93.94 353 ALA A O 1
ATOM 2840 N N . LEU A 1 354 ? -6.084 -16.975 -8.273 1.00 93.56 354 LEU A N 1
ATOM 2841 C CA . LEU A 1 354 ? -6.382 -15.900 -9.212 1.00 93.56 354 LEU A CA 1
ATOM 2842 C C . LEU A 1 354 ? -7.611 -15.101 -8.773 1.00 93.56 354 LEU A C 1
ATOM 2844 O O . LEU A 1 354 ? -7.577 -13.869 -8.796 1.00 93.56 354 LEU A O 1
ATOM 2848 N N . GLU A 1 355 ? -8.677 -15.780 -8.348 1.00 92.75 355 GLU A N 1
ATOM 2849 C CA . GLU A 1 355 ? -9.882 -15.135 -7.830 1.00 92.75 355 GLU A CA 1
ATOM 2850 C C . GLU A 1 355 ? -9.560 -14.296 -6.588 1.00 92.75 355 GLU A C 1
ATOM 2852 O O . GLU A 1 355 ? -9.951 -13.129 -6.509 1.00 92.75 355 GLU A O 1
ATOM 2857 N N . TYR A 1 356 ? -8.783 -14.840 -5.647 1.00 92.62 356 TYR A N 1
ATOM 2858 C CA . TYR A 1 356 ? -8.358 -14.103 -4.459 1.00 92.62 356 TYR A CA 1
ATOM 2859 C C . TYR A 1 356 ? -7.536 -12.855 -4.816 1.00 92.62 356 TYR A C 1
ATOM 2861 O O . TYR A 1 356 ? -7.856 -11.751 -4.370 1.00 92.62 356 TYR A O 1
ATOM 2869 N N . VAL A 1 357 ? -6.501 -13.002 -5.651 1.00 90.88 357 VAL A N 1
ATOM 2870 C CA . VAL A 1 357 ? -5.608 -11.895 -6.031 1.00 90.88 357 VAL A CA 1
ATOM 2871 C C . VAL A 1 357 ? -6.340 -10.844 -6.872 1.00 90.88 357 VAL A C 1
ATOM 2873 O O . VAL A 1 357 ? -6.016 -9.665 -6.788 1.00 90.88 357 VAL A O 1
ATOM 2876 N N . SER A 1 358 ? -7.360 -11.226 -7.638 1.00 86.56 358 SER A N 1
ATOM 2877 C CA . SER A 1 358 ? -8.170 -10.274 -8.411 1.00 86.56 358 SER A CA 1
ATOM 2878 C C . SER A 1 358 ? -9.123 -9.454 -7.534 1.00 86.56 358 SER A C 1
ATOM 2880 O O . SER A 1 358 ? -9.454 -8.323 -7.881 1.00 86.56 358 SER A O 1
ATOM 2882 N N . ASN A 1 359 ? -9.557 -10.002 -6.395 1.00 86.69 359 ASN A N 1
ATOM 2883 C CA . ASN A 1 359 ? -10.520 -9.362 -5.493 1.00 86.69 359 ASN A CA 1
ATOM 2884 C C . ASN A 1 359 ? -9.877 -8.673 -4.281 1.00 86.69 359 ASN A C 1
ATOM 2886 O O . ASN A 1 359 ? -10.542 -7.896 -3.584 1.00 86.69 359 ASN A O 1
ATOM 2890 N N . VAL A 1 360 ? -8.601 -8.945 -3.994 1.00 83.56 360 VAL A N 1
ATOM 2891 C CA . VAL A 1 360 ? -7.912 -8.328 -2.861 1.00 83.56 360 VAL A CA 1
ATOM 2892 C C . VAL A 1 360 ? -7.798 -6.821 -3.081 1.00 83.56 360 VAL A C 1
ATOM 2894 O O . VAL A 1 360 ? -7.195 -6.335 -4.038 1.00 83.56 360 VAL A O 1
ATOM 2897 N N . LYS A 1 361 ? -8.397 -6.056 -2.162 1.00 73.75 361 LYS A N 1
ATOM 2898 C CA . LYS A 1 361 ? -8.325 -4.596 -2.192 1.00 73.75 361 LYS A CA 1
ATOM 2899 C C . LYS A 1 361 ? -6.907 -4.164 -1.874 1.00 73.75 361 LYS A C 1
ATOM 2901 O O . LYS A 1 361 ? -6.496 -4.125 -0.716 1.00 73.75 361 LYS A O 1
ATOM 2906 N N . VAL A 1 362 ? -6.178 -3.819 -2.919 1.00 70.38 362 VAL A N 1
ATOM 2907 C CA . VAL A 1 362 ? -4.885 -3.169 -2.814 1.00 70.38 362 VAL A CA 1
ATOM 2908 C C . VAL A 1 362 ? -5.037 -1.673 -2.996 1.00 70.38 362 VAL A C 1
ATOM 2910 O O . VAL A 1 362 ? -5.896 -1.194 -3.728 1.00 70.38 362 VAL A O 1
ATOM 2913 N N . VAL A 1 363 ? -4.163 -0.939 -2.328 1.00 61.56 363 VAL A N 1
ATOM 2914 C CA . VAL A 1 363 ? -3.881 0.450 -2.660 1.00 61.56 363 VAL A CA 1
ATOM 2915 C C . VAL A 1 363 ? -2.430 0.427 -3.083 1.00 61.56 363 VAL A C 1
ATOM 2917 O O . VAL A 1 363 ? -1.596 0.188 -2.214 1.00 61.56 363 VAL A O 1
ATOM 2920 N N . ASN A 1 364 ? -2.123 0.540 -4.377 1.00 62.28 364 ASN A N 1
ATOM 2921 C CA . ASN A 1 364 ? -0.735 0.495 -4.856 1.00 62.28 364 ASN A CA 1
ATOM 2922 C C . ASN A 1 364 ? -0.095 1.884 -5.005 1.00 62.28 364 ASN A C 1
ATOM 2924 O O . ASN A 1 364 ? 1.123 2.012 -4.989 1.00 62.28 364 ASN A O 1
ATOM 2928 N N . ASP A 1 365 ? -0.883 2.953 -5.051 1.00 60.47 365 ASP A N 1
ATOM 2929 C CA . ASP A 1 365 ? -0.330 4.294 -5.220 1.00 60.47 365 ASP A CA 1
ATOM 2930 C C . ASP A 1 365 ? 0.250 4.873 -3.910 1.00 60.47 365 ASP A C 1
ATOM 2932 O O . ASP A 1 365 ? -0.305 4.672 -2.833 1.00 60.47 365 ASP A O 1
ATOM 2936 N N . ILE A 1 366 ? 1.376 5.594 -3.978 1.00 56.03 366 ILE A N 1
ATOM 2937 C CA . ILE A 1 366 ? 2.060 6.184 -2.808 1.00 56.03 366 ILE A CA 1
ATOM 2938 C C . ILE A 1 366 ? 1.199 7.259 -2.131 1.00 56.03 366 ILE A C 1
ATOM 2940 O O . ILE A 1 366 ? 1.145 7.321 -0.898 1.00 56.03 366 ILE A O 1
ATOM 2944 N N . ALA A 1 367 ? 0.533 8.102 -2.919 1.00 54.12 367 ALA A N 1
ATOM 2945 C CA . ALA A 1 367 ? -0.354 9.141 -2.428 1.00 54.12 367 ALA A CA 1
ATOM 2946 C C . ALA A 1 367 ? -1.671 8.540 -1.928 1.00 54.12 367 ALA A C 1
ATOM 2948 O O . ALA A 1 367 ? -2.078 8.882 -0.823 1.00 54.12 367 ALA A O 1
ATOM 2949 N N . GLU A 1 368 ? -2.286 7.581 -2.629 1.00 54.44 368 GLU A N 1
ATOM 2950 C CA . GLU A 1 368 ? -3.472 6.884 -2.111 1.00 54.44 368 GLU A CA 1
ATOM 2951 C C . GLU A 1 368 ? -3.147 6.068 -0.871 1.00 54.44 368 GLU A C 1
ATOM 2953 O O . GLU A 1 368 ? -3.952 6.040 0.046 1.00 54.44 368 GLU A O 1
ATOM 2958 N N . ARG A 1 369 ? -1.973 5.435 -0.778 1.00 55.59 369 ARG A N 1
ATOM 2959 C CA . ARG A 1 369 ? -1.515 4.749 0.440 1.00 55.59 369 ARG A CA 1
ATOM 2960 C C . ARG A 1 369 ? -1.339 5.733 1.574 1.00 55.59 369 ARG A C 1
ATOM 2962 O O . ARG A 1 369 ? -1.807 5.460 2.670 1.00 55.59 369 ARG A O 1
ATOM 2969 N N . GLY A 1 370 ? -0.687 6.867 1.325 1.00 49.00 370 GLY A N 1
ATOM 2970 C CA . GLY A 1 370 ? -0.516 7.926 2.315 1.00 49.00 370 GLY A CA 1
ATOM 2971 C C . GLY A 1 370 ? -1.860 8.481 2.787 1.00 49.00 370 GLY A C 1
ATOM 2972 O O . GLY A 1 370 ? -2.111 8.542 3.988 1.00 49.00 370 GLY A O 1
ATOM 2973 N N . VAL A 1 371 ? -2.755 8.803 1.852 1.00 51.88 371 VAL A N 1
ATOM 2974 C CA . VAL A 1 371 ? -4.115 9.290 2.111 1.00 51.88 371 VAL A CA 1
ATOM 2975 C C . VAL A 1 371 ? -4.959 8.220 2.781 1.00 51.88 371 VAL A C 1
ATOM 2977 O O . VAL A 1 371 ? -5.664 8.545 3.725 1.00 51.88 371 VAL A O 1
ATOM 2980 N N . LYS A 1 372 ? -4.878 6.952 2.378 1.00 53.50 372 LYS A N 1
ATOM 2981 C CA . LYS A 1 372 ? -5.624 5.834 2.964 1.00 53.50 372 LYS A CA 1
ATOM 2982 C C . LYS A 1 372 ? -5.118 5.519 4.358 1.00 53.50 372 LYS A C 1
ATOM 2984 O O . LYS A 1 372 ? -5.934 5.437 5.259 1.00 53.50 372 LYS A O 1
ATOM 2989 N N . MET A 1 373 ? -3.806 5.437 4.574 1.00 52.47 373 MET A N 1
ATOM 2990 C CA . MET A 1 373 ? -3.221 5.279 5.907 1.00 52.47 373 MET A CA 1
ATOM 2991 C C . MET A 1 373 ? -3.594 6.453 6.804 1.00 52.47 373 MET A C 1
ATOM 2993 O O . MET A 1 373 ? -4.014 6.227 7.931 1.00 52.47 373 MET A O 1
ATOM 2997 N N . MET A 1 374 ? -3.504 7.694 6.316 1.00 50.44 374 MET A N 1
ATOM 2998 C CA . MET A 1 374 ? -3.902 8.873 7.087 1.00 50.44 374 MET A CA 1
ATOM 2999 C C . MET A 1 374 ? -5.409 8.938 7.317 1.00 50.44 374 MET A C 1
ATOM 3001 O O . MET A 1 374 ? -5.818 9.373 8.384 1.00 50.44 374 MET A O 1
ATOM 3005 N N . THR A 1 375 ? -6.231 8.501 6.365 1.00 52.41 375 THR A N 1
ATOM 3006 C CA . THR A 1 375 ? -7.697 8.418 6.474 1.00 52.41 375 THR A CA 1
ATOM 3007 C C . THR A 1 375 ? -8.108 7.322 7.449 1.00 52.41 375 THR A C 1
ATOM 3009 O O . THR A 1 375 ? -8.937 7.553 8.321 1.00 52.41 375 THR A O 1
ATOM 3012 N N . ASP A 1 376 ? -7.512 6.139 7.357 1.00 55.47 376 ASP A N 1
ATOM 3013 C CA . ASP A 1 376 ? -7.775 5.019 8.254 1.00 55.47 376 ASP A CA 1
ATOM 3014 C C . ASP A 1 376 ? -7.302 5.369 9.663 1.00 55.47 376 ASP A C 1
ATOM 3016 O O . ASP A 1 376 ? -8.083 5.266 10.601 1.00 55.47 376 ASP A O 1
ATOM 3020 N N . PHE A 1 377 ? -6.089 5.911 9.804 1.00 53.72 377 PHE A N 1
ATOM 3021 C CA . PHE A 1 377 ? -5.567 6.439 11.064 1.00 53.72 377 PHE A CA 1
ATOM 3022 C C . PHE A 1 377 ? -6.437 7.571 11.622 1.00 53.72 377 PHE A C 1
ATOM 3024 O O . PHE A 1 377 ? -6.751 7.595 12.811 1.00 53.72 377 PHE A O 1
ATOM 3031 N N . ALA A 1 378 ? -6.881 8.493 10.767 1.00 51.75 378 ALA A N 1
ATOM 3032 C CA . ALA A 1 378 ? -7.802 9.560 11.135 1.00 51.75 378 ALA A CA 1
ATOM 3033 C C . ALA A 1 378 ? -9.111 9.015 11.694 1.00 51.75 378 ALA A C 1
ATOM 3035 O O . ALA A 1 378 ? -9.607 9.516 12.698 1.00 51.75 378 ALA A O 1
ATOM 3036 N N . ASN A 1 379 ? -9.644 7.986 11.046 1.00 53.94 379 ASN A N 1
ATOM 3037 C CA . ASN A 1 379 ? -10.880 7.341 11.440 1.00 53.94 379 ASN A CA 1
ATOM 3038 C C . ASN A 1 379 ? -10.698 6.432 12.662 1.00 53.94 379 ASN A C 1
ATOM 3040 O O . ASN A 1 379 ? -11.696 6.116 13.301 1.00 53.94 379 ASN A O 1
ATOM 3044 N N . MET A 1 380 ? -9.466 6.032 12.989 1.00 55.94 380 MET A N 1
ATOM 3045 C CA . MET A 1 380 ? -9.105 5.138 14.095 1.00 55.94 380 MET A CA 1
ATOM 3046 C C . MET A 1 380 ? -9.029 5.854 15.453 1.00 55.94 380 MET A C 1
ATOM 3048 O O . MET A 1 380 ? -9.110 5.206 16.488 1.00 55.94 380 MET A O 1
ATOM 3052 N N . ILE A 1 381 ? -8.868 7.181 15.490 1.00 58.50 381 ILE A N 1
ATOM 3053 C CA . ILE A 1 381 ? -8.672 7.903 16.759 1.00 58.50 381 ILE A CA 1
ATOM 3054 C C . ILE A 1 381 ? -9.958 8.579 17.240 1.00 58.50 381 ILE A C 1
ATOM 3056 O O . ILE A 1 381 ? -10.509 8.183 18.263 1.00 58.50 381 ILE A O 1
ATOM 3060 N N . THR A 1 382 ? -10.449 9.587 16.518 1.00 59.53 382 THR A N 1
ATOM 3061 C CA . THR A 1 382 ? -11.675 10.327 16.860 1.00 59.53 382 THR A CA 1
ATOM 3062 C C . THR A 1 382 ? -12.258 10.980 15.608 1.00 59.53 382 THR A C 1
ATOM 3064 O O . THR A 1 382 ? -11.523 11.350 14.691 1.00 59.53 382 THR A O 1
ATOM 3067 N N . THR A 1 383 ? -13.584 11.111 15.554 1.00 58.09 383 THR A N 1
ATOM 3068 C CA . THR A 1 383 ? -14.296 11.840 14.491 1.00 58.09 383 THR A CA 1
ATOM 3069 C C . THR A 1 383 ? -14.302 13.354 14.714 1.00 58.09 383 THR A C 1
ATOM 3071 O O . THR A 1 383 ? -14.662 14.093 13.803 1.00 58.09 383 THR A O 1
ATOM 3074 N N . ASP A 1 384 ? -13.891 13.825 15.896 1.00 58.81 384 ASP A N 1
ATOM 3075 C CA . ASP A 1 384 ? -13.752 15.249 16.199 1.00 58.81 384 ASP A CA 1
ATOM 3076 C C . ASP A 1 384 ? -12.433 15.796 15.626 1.00 58.81 384 ASP A C 1
ATOM 3078 O O . ASP A 1 384 ? -11.332 15.386 16.007 1.00 58.81 384 ASP A O 1
ATOM 3082 N N . SER A 1 385 ? -12.534 16.741 14.689 1.00 55.56 385 SER A N 1
ATOM 3083 C CA . SER A 1 385 ? -11.378 17.306 13.987 1.00 55.56 385 SER A CA 1
ATOM 3084 C C . SER A 1 385 ? -10.411 18.059 14.901 1.00 55.56 385 SER A C 1
ATOM 3086 O O . SER A 1 385 ? -9.205 18.053 14.649 1.00 55.56 385 SER A O 1
ATOM 3088 N N . GLN A 1 386 ? -10.917 18.701 15.955 1.00 55.09 386 GLN A N 1
ATOM 3089 C CA . GLN A 1 386 ? -10.114 19.503 16.868 1.00 55.09 386 GLN A CA 1
ATOM 3090 C C . GLN A 1 386 ? -9.352 18.592 17.838 1.00 55.09 386 GLN A C 1
ATOM 3092 O O . GLN A 1 386 ? -8.130 18.702 17.952 1.00 55.09 386 GLN A O 1
ATOM 3097 N N . GLN A 1 387 ? -10.032 17.616 18.446 1.00 57.34 387 GLN A N 1
ATOM 3098 C CA . GLN A 1 387 ? -9.407 16.584 19.281 1.00 57.34 387 GLN A CA 1
ATOM 3099 C C . GLN A 1 387 ? -8.362 15.779 18.502 1.00 57.34 387 GLN A C 1
ATOM 3101 O O . GLN A 1 387 ? -7.265 15.530 19.000 1.00 57.34 387 GLN A O 1
ATOM 3106 N N . LYS A 1 388 ? -8.652 15.430 17.245 1.00 61.94 388 LYS A N 1
ATOM 3107 C CA . LYS A 1 388 ? -7.715 14.724 16.364 1.00 61.94 388 LYS A CA 1
ATOM 3108 C C . LYS A 1 388 ? -6.405 15.492 16.168 1.00 61.94 388 LYS A C 1
ATOM 3110 O O . LYS A 1 388 ? -5.335 14.884 16.205 1.00 61.94 388 LYS A O 1
ATOM 3115 N N . GLN A 1 389 ? -6.470 16.811 15.979 1.00 60.38 389 GLN A N 1
ATO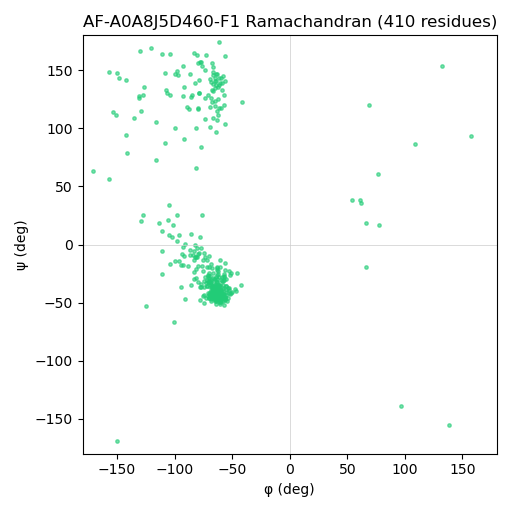M 3116 C CA . GLN A 1 389 ? -5.276 17.640 15.800 1.00 60.38 389 GLN A CA 1
ATOM 3117 C C . GLN A 1 389 ? -4.405 17.660 17.063 1.00 60.38 389 GLN A C 1
ATOM 3119 O O . GLN A 1 389 ? -3.181 17.568 16.970 1.00 60.38 389 GLN A O 1
ATOM 3124 N N . TYR A 1 390 ? -5.030 17.725 18.240 1.00 59.94 390 TYR A N 1
ATOM 3125 C CA . TYR A 1 390 ? -4.320 17.642 19.516 1.00 59.94 390 TYR A CA 1
ATOM 3126 C C . TYR A 1 390 ? -3.667 16.268 19.727 1.00 59.94 390 TYR A C 1
ATOM 3128 O O . TYR A 1 390 ? -2.504 16.186 20.129 1.00 59.94 390 TYR A O 1
ATOM 3136 N N . LEU A 1 391 ? -4.372 15.186 19.397 1.00 59.34 391 LEU A N 1
ATOM 3137 C CA . LEU A 1 391 ? -3.879 13.819 19.570 1.00 59.34 391 LEU A CA 1
ATOM 3138 C C . LEU A 1 391 ? -2.716 13.482 18.628 1.00 59.34 391 LEU A C 1
ATOM 3140 O O . LEU A 1 391 ? -1.736 12.888 19.069 1.00 59.34 391 LEU A O 1
ATOM 3144 N N . LEU A 1 392 ? -2.763 13.922 17.368 1.00 61.38 392 LEU A N 1
ATOM 3145 C CA . LEU A 1 392 ? -1.646 13.777 16.424 1.00 61.38 392 LEU A CA 1
ATOM 3146 C C . LEU A 1 392 ? -0.354 14.412 16.958 1.00 61.38 392 LEU A C 1
ATOM 3148 O O . LEU A 1 392 ? 0.689 13.761 16.984 1.00 61.38 392 LEU A O 1
ATOM 3152 N N . GLN A 1 393 ? -0.452 15.644 17.463 1.00 60.50 393 GLN A N 1
ATOM 3153 C CA . GLN A 1 393 ? 0.682 16.376 18.036 1.00 60.50 393 GLN A CA 1
ATOM 3154 C C . GLN A 1 393 ? 1.200 15.720 19.321 1.00 60.50 393 GLN A C 1
ATOM 3156 O O . GLN A 1 393 ? 2.406 15.660 19.544 1.00 60.50 393 GLN A O 1
ATOM 3161 N N . THR A 1 394 ? 0.296 15.168 20.136 1.00 57.47 394 THR A N 1
ATOM 3162 C CA . THR A 1 394 ? 0.648 14.389 21.335 1.00 57.47 394 THR A CA 1
ATOM 3163 C C . THR A 1 394 ? 1.489 13.166 20.983 1.00 57.47 394 THR A C 1
ATOM 3165 O O . THR A 1 394 ? 2.500 12.880 21.625 1.00 57.47 394 THR A O 1
ATOM 3168 N N . VAL A 1 395 ? 1.057 12.418 19.966 1.00 60.34 395 VAL A N 1
ATOM 3169 C CA . VAL A 1 395 ? 1.710 11.175 19.549 1.00 60.34 395 VAL A CA 1
ATOM 3170 C C . VAL A 1 395 ? 3.086 11.453 18.952 1.00 60.34 395 VAL A C 1
ATOM 3172 O O . VAL A 1 395 ? 4.017 10.700 19.231 1.00 60.34 395 VAL A O 1
ATOM 3175 N N . GLU A 1 396 ? 3.222 12.508 18.150 1.00 60.12 396 GLU A N 1
ATOM 3176 C CA . GLU A 1 396 ? 4.497 12.925 17.562 1.00 60.12 396 GLU A CA 1
ATOM 3177 C C . GLU A 1 396 ? 5.497 13.358 18.641 1.00 60.12 396 GLU A C 1
ATOM 3179 O O . GLU A 1 396 ? 6.567 12.762 18.749 1.00 60.12 396 GLU A O 1
ATOM 3184 N N . TYR A 1 397 ? 5.089 14.259 19.539 1.00 63.53 397 TYR A N 1
ATOM 3185 C CA . TYR A 1 397 ? 5.900 14.695 20.678 1.00 63.53 397 TYR A CA 1
ATOM 3186 C C . TYR A 1 397 ? 6.409 13.525 21.535 1.00 63.53 397 TYR A C 1
ATOM 3188 O O . TYR A 1 397 ? 7.590 13.437 21.875 1.00 63.53 397 TYR A O 1
ATOM 3196 N N . ASN A 1 398 ? 5.527 12.577 21.864 1.00 61.38 398 ASN A N 1
ATOM 3197 C CA . ASN A 1 398 ? 5.902 11.418 22.671 1.00 61.38 398 ASN A CA 1
ATOM 3198 C C . ASN A 1 398 ? 6.846 10.458 21.931 1.00 61.38 398 ASN A C 1
ATOM 3200 O O . ASN A 1 398 ? 7.655 9.798 22.580 1.00 61.38 398 ASN A O 1
ATOM 3204 N N . ARG A 1 399 ? 6.754 10.356 20.597 1.00 60.91 399 ARG A N 1
ATOM 3205 C CA . ARG A 1 399 ? 7.682 9.545 19.790 1.00 60.91 399 ARG A CA 1
ATOM 3206 C C . ARG A 1 399 ? 9.082 10.150 19.736 1.00 60.91 399 ARG A C 1
ATOM 3208 O O . ARG A 1 399 ? 10.033 9.387 19.658 1.00 60.91 399 ARG A O 1
ATOM 3215 N N . GLU A 1 400 ? 9.196 11.474 19.769 1.00 63.72 400 GLU A N 1
ATOM 3216 C CA . GLU A 1 400 ? 10.488 12.171 19.804 1.00 63.72 400 GLU A CA 1
ATOM 3217 C C . GLU A 1 400 ? 11.128 12.139 21.196 1.00 63.72 400 GLU A C 1
ATOM 3219 O O . GLU A 1 400 ? 12.344 12.027 21.320 1.00 63.72 400 GLU A O 1
ATOM 3224 N N . ARG A 1 401 ? 10.316 12.234 22.256 1.00 60.69 401 ARG A N 1
ATOM 3225 C CA . ARG A 1 401 ? 10.813 12.334 23.636 1.00 60.69 401 ARG A CA 1
ATOM 3226 C C . ARG A 1 401 ? 11.161 10.984 24.273 1.00 60.69 401 ARG A C 1
ATOM 3228 O O . ARG A 1 401 ? 11.952 10.952 25.214 1.00 60.69 401 ARG A O 1
ATOM 3235 N N . PHE A 1 402 ? 10.575 9.883 23.800 1.00 59.09 402 PHE A N 1
ATOM 3236 C CA . PHE A 1 402 ? 10.773 8.558 24.390 1.00 59.09 402 PHE A CA 1
ATOM 3237 C C . PHE A 1 402 ? 11.150 7.507 23.338 1.00 59.09 402 PHE A C 1
ATOM 3239 O O . PHE A 1 402 ? 10.321 7.100 22.525 1.00 59.09 402 PHE A O 1
ATOM 3246 N N . ASP A 1 403 ? 12.370 6.971 23.442 1.00 54.91 403 ASP A N 1
ATOM 3247 C CA . ASP A 1 403 ? 12.894 5.922 22.546 1.00 54.91 403 ASP A CA 1
ATOM 3248 C C . ASP A 1 403 ? 12.184 4.560 22.698 1.00 54.91 403 ASP A C 1
ATOM 3250 O O . ASP A 1 403 ? 12.265 3.692 21.827 1.00 54.91 403 ASP A O 1
ATOM 3254 N N . SER A 1 404 ? 11.502 4.324 23.827 1.00 47.84 404 SER A N 1
ATOM 3255 C CA . SER A 1 404 ? 10.867 3.042 24.160 1.00 47.84 404 SER A CA 1
ATOM 3256 C C . SER A 1 404 ? 9.625 3.216 25.038 1.00 47.84 404 SER A C 1
ATOM 3258 O O . SER A 1 404 ? 9.571 4.070 25.918 1.00 47.84 404 SER A O 1
ATOM 3260 N N . PHE A 1 405 ? 8.649 2.323 24.853 1.00 52.84 405 PHE A N 1
ATOM 3261 C CA . PHE A 1 405 ? 7.343 2.344 25.528 1.00 52.84 405 PHE A CA 1
ATOM 3262 C C . PHE A 1 405 ? 7.268 1.452 26.771 1.00 52.84 405 PHE A C 1
ATOM 3264 O O . PHE A 1 405 ? 6.189 1.235 27.327 1.00 52.84 405 PHE A O 1
ATOM 3271 N N . LYS A 1 406 ? 8.393 0.884 27.221 1.00 50.53 406 LYS A N 1
ATOM 3272 C CA . LYS A 1 406 ? 8.397 0.108 28.464 1.00 50.53 406 LYS A CA 1
ATOM 3273 C C . LYS A 1 406 ? 8.058 1.050 29.621 1.00 50.53 406 LYS A C 1
ATOM 3275 O O . LYS A 1 406 ? 8.593 2.149 29.718 1.00 50.53 406 LYS A O 1
ATOM 3280 N N . LYS A 1 407 ? 7.210 0.597 30.550 1.00 44.25 407 LYS A N 1
ATOM 3281 C CA . LYS A 1 407 ? 6.787 1.357 31.748 1.00 44.25 407 LYS A CA 1
ATOM 3282 C C . LYS A 1 407 ? 7.970 1.895 32.575 1.00 44.25 407 LYS A C 1
ATOM 3284 O O . LYS A 1 407 ? 7.813 2.854 33.317 1.00 44.25 407 LYS A O 1
ATOM 3289 N N . GLN A 1 408 ? 9.141 1.270 32.445 1.00 49.19 408 GLN A N 1
ATOM 3290 C CA . GLN A 1 408 ? 10.407 1.692 33.050 1.00 49.19 408 GLN A CA 1
ATOM 3291 C C . GLN A 1 408 ? 11.036 2.913 32.353 1.00 49.19 408 GLN A C 1
ATOM 3293 O O . GLN A 1 408 ? 11.678 3.719 33.013 1.00 49.19 408 GLN A O 1
ATOM 3298 N N . THR A 1 409 ? 10.835 3.074 31.044 1.00 49.78 409 THR A N 1
ATOM 3299 C CA . THR A 1 409 ? 11.366 4.182 30.232 1.00 49.78 409 THR A CA 1
ATOM 3300 C C . THR A 1 409 ? 10.512 5.450 30.357 1.00 49.78 409 THR A C 1
ATOM 3302 O O . THR A 1 409 ? 11.040 6.549 30.289 1.00 49.78 409 THR A O 1
ATOM 3305 N N . LEU A 1 410 ? 9.208 5.298 30.623 1.00 44.28 410 LEU A N 1
ATOM 3306 C CA . LEU A 1 410 ? 8.236 6.394 30.803 1.00 44.28 410 LEU A CA 1
ATOM 3307 C C . LEU A 1 410 ? 8.236 7.020 32.213 1.00 44.28 410 LEU A C 1
ATOM 3309 O O . LEU A 1 410 ? 7.423 7.895 32.498 1.00 44.28 410 LEU A O 1
ATOM 3313 N N . LYS A 1 411 ? 9.080 6.520 33.122 1.00 46.00 411 LYS A N 1
ATOM 3314 C CA . LYS A 1 411 ? 9.170 6.958 34.526 1.00 46.00 411 LYS A CA 1
ATOM 3315 C C . LYS A 1 411 ? 10.396 7.835 34.825 1.00 46.00 411 LYS A C 1
ATOM 3317 O O . LYS A 1 411 ? 10.666 8.068 36.000 1.00 46.00 411 LYS A O 1
ATOM 3322 N N . LYS A 1 412 ? 11.147 8.255 33.805 1.00 41.34 412 LYS A N 1
ATOM 3323 C CA . LYS A 1 412 ? 12.268 9.185 33.975 1.00 41.34 412 LYS A CA 1
ATOM 3324 C C . LYS A 1 412 ? 11.815 10.629 33.872 1.00 41.34 412 LYS A C 1
ATOM 3326 O O . LYS A 1 412 ? 11.040 10.919 32.934 1.00 41.34 412 LYS A O 1
#

Sequence (412 aa):
MAVSKELRGRKVDISEPLPAVQRQASRRPATRSATETFLIGYPSSSISGSKLPTNRQAFQYFLHLQSLPENTGNPKHQDLANETVEAIIPFWQMARIKTMTKYNAAQHFMTLHKKHRDLARNKGRTGDPGGKRSAFVLELDSLFDIGASDTIQEIERNRLLSREKKDKDISKQRGLQDCSIDYSMKMFMFAEQLEYDEETVVKLERLNLFLGLFYTPMWMSSTLAADAPANDLQFMKDMMKFKRTDPEIAQAVLQKLENHKWYLTQEVVPFALFGSRLSDKKKQDIAAKLHATEKPDSFRRGKPMFPQVTAKTTLADLVGPESHLLLDTLGIEYDWLLQPVATWPRSDDYSKALEYVSNVKVVNDIAERGVKMMTDFANMITTDSQQKQYLLQTVEYNRERFDSFKKQTLKK

Organism: Chionoecetes opilio (NCBI:txid41210)

Solvent-accessible surface area (backbone atoms only — not comparable to full-atom values): 24254 Å² total; per-residue (Å²): 131,86,83,93,82,88,89,82,88,80,90,78,86,91,84,76,87,78,81,83,81,78,81,74,80,82,76,77,83,80,56,83,80,79,62,58,42,87,96,70,44,58,61,28,97,61,84,79,72,80,40,51,56,27,36,37,46,50,48,19,32,38,48,30,57,52,68,34,81,93,36,65,81,74,60,61,66,66,58,52,33,41,53,40,44,61,70,47,50,59,47,40,54,74,69,61,49,65,58,44,56,68,66,59,44,22,53,52,50,50,52,54,52,49,54,51,52,63,53,56,77,52,65,87,56,95,71,61,86,87,45,54,64,62,52,47,48,55,53,29,72,30,72,55,81,41,62,26,80,61,55,63,56,55,44,66,73,58,52,93,54,56,74,69,51,49,51,49,50,52,48,46,55,49,42,66,70,62,63,42,78,65,50,53,46,47,54,46,75,40,26,76,84,66,67,56,53,71,70,58,48,54,52,32,50,58,48,43,51,48,39,63,74,48,49,48,62,48,52,79,45,20,66,39,42,18,33,37,29,56,51,53,55,49,49,55,41,49,33,64,56,39,34,79,82,38,50,66,64,25,50,56,50,50,63,52,46,70,80,60,41,65,39,53,17,27,56,39,40,60,37,32,66,66,22,83,82,53,53,61,68,59,38,46,48,32,28,52,46,51,70,73,39,66,73,59,98,67,77,91,83,76,84,85,70,67,69,89,82,53,88,80,65,52,74,44,75,40,55,47,46,50,32,47,49,56,45,59,75,68,72,46,78,64,75,58,48,79,46,63,67,92,54,34,81,76,36,69,49,49,46,54,50,41,54,50,44,72,66,46,89,47,69,63,35,72,65,56,36,51,51,45,51,51,48,50,54,44,64,29,55,43,92,48,70,68,62,40,55,54,50,53,53,50,42,53,53,49,58,75,75,40,96,52,87,51,78,76,62,73,69,115